Protein 8CNT (pdb70)

InterPro domains:
  IPR001650 Helicase, C-terminal domain-like [PF00271] (508-637)
  IPR001650 Helicase, C-terminal domain-like [PS51194] (503-678)
  IPR001650 Helicase, C-terminal domain-like [SM00490] (530-637)
  IPR002464 DNA/RNA helicase, ATP-dependent, DEAH-box type, conserved site [PS00690] (423-432)
  IPR007502 Helicase-associated domain [SM00847] (698-788)
  IPR011545 DEAD/DEAH-box helicase domain [PF00270] (318-466)
  IPR011709 DEAD-box helicase, OB fold [PF07717] (845-922)
  IPR014001 Helicase superfamily 1/2, ATP-binding domain [PS51192] (318-481)
  IPR014001 Helicase superfamily 1/2, ATP-binding domain [SM00487] (306-490)
  IPR027417 P-loop containing nucleoside triphosphate hydrolase [G3DSA:3.40.50.300] (257-483)
  IPR027417 P-loop containing nucleoside triphosphate hydrolase [G3DSA:3.40.50.300] (484-658)
  IPR027417 P-loop containing nucleoside triphosphate hydrolase [SSF52540] (302-918)
  IPR048333 Helicase associated domain (HA2), winged-helix domain [PF04408] (702-726)

Foldseek 3Di:
DDPLCPALCVVCLVVVVVLLVVDQEEEEEEAFRNCVLLPVLVSCVVVCLLVQAAEEEEEAFQLLLLLSLVVNCVVVVHDELACGYEDEQQDGSHDPRHRYYRYYLVVVLLVCLVPLLSNRGQEYEHEQCQLLAPSSLQVLLSVLVSCVVDVRYRYYYYHYNPSRPCSCVLNPNHYYDYRDDDWAAAAEAEDPDAFDCLLVVLLVVVVCCQQPHDAFAEEEADAAPVSLVQSLLVNVVVVVVDDPGFAEAEAEEHRLFDPVSSVVQQDDDPPRYYYYYYYHCCDLRSHAHPGHQEYEYAQWYWDFWQDPLFNHTATEIAGEALVSVVSRSRSNTRHYHHYYYYSHHVCCNVPVHHNHDDNCQATDQCQLVCLSVLSVVDQAQVVTSGSDHYDPVNSVVNLVVCCQLVCADPVSHGDPLSVLLNLRPDDSLLSSLLVCCLVLQANQLSLLLSLLVVFDHFQAQDDVCNVVSLVLLLVLFPQQWLSVSSSSVLVVCVVVVLDPVVSVVSRTDSSSSVSSVSSSVSVVVSCVVVVRDHGRPPPCCLSSLLSNCQSQLQQKWFDPDPQWTQRPNRRRIAGEDPSHSNVVDPDRAGMKGADHWYDDVHTHGDIIGHDDPVSSVVGD

CATH classification: 3.40.50.300 (+1 more: 3.40.50.300)

Radius of gyration: 24.72 Å; Cα contacts (8 Å, |Δi|>4): 1206; chains: 1; bounding box: 60×68×60 Å

B-factor: mean 39.4, std 12.04, range [18.88, 117.92]

Solvent-accessible surface area: 27125 Å² total; per-residue (Å²): 239,82,134,30,74,173,35,54,0,66,96,23,63,128,94,0,6,167,35,2,125,87,47,59,12,1,0,0,2,2,53,11,22,3,10,10,18,23,0,1,0,2,3,0,76,83,51,23,16,15,179,125,22,34,0,0,1,0,0,31,53,29,3,0,0,11,13,15,0,86,102,0,3,105,39,40,161,45,161,55,12,25,30,0,0,13,6,8,149,18,66,105,28,41,55,214,110,7,28,0,10,0,0,16,5,19,23,0,0,80,26,4,67,122,52,76,42,0,91,92,1,10,0,0,1,1,1,3,0,22,43,21,19,22,41,1,1,1,0,0,0,25,0,60,89,2,16,135,132,31,220,94,0,25,0,1,0,0,0,3,76,62,80,0,126,123,3,17,116,30,19,74,51,7,44,68,30,76,3,93,50,193,82,76,109,31,83,72,67,61,53,225,48,94,24,166,75,32,22,38,50,0,0,90,34,0,15,48,1,3,86,77,70,98,95,15,21,0,4,0,0,1,13,8,18,96,16,0,49,83,0,19,60,32,0,84,84,65,20,91,87,71,147,138,29,69,148,18,35,20,13,26,0,7,60,44,1,50,50,117,34,8,32,101,3,94,94,232,29,92,136,78,38,23,13,0,0,0,0,14,37,3,2,8,7,7,15,34,10,100,22,6,34,8,0,0,1,1,1,58,14,63,58,91,27,130,12,121,176,9,34,32,23,0,39,37,58,34,63,8,7,40,11,36,0,49,35,0,3,24,28,0,1,79,78,6,85,1,29,0,22,10,5,9,14,91,129,47,40,149,98,114,14,176,146,82,65,92,23,49,0,67,67,26,63,0,6,64,4,3,2,23,0,34,33,43,57,32,155,61,7,87,115,19,42,13,17,22,72,5,48,93,111,34,1,76,60,1,61,114,31,0,107,33,13,28,0,3,56,132,155,24,83,25,35,138,46,0,135,54,4,23,26,2,17,18,67,2,12,9,0,30,0,0,13,18,0,28,129,49,20,0,0,59,20,0,0,5,0,0,0,12,29,36,16,26,80,2,18,63,78,7,135,130,107,80,152,93,2,46,56,17,13,85,172,10,29,23,42,55,0,10,0,1,1,28,6,42,0,8,64,66,2,111,78,66,60,54,35,71,73,14,0,73,162,55,32,7,28,22,65,3,0,119,20,0,92,88,0,30,74,58,0,45,81,25,0,96,135,46,160,6,152,53,45,62,21,48,144,72,64,74,54,0,24,49,0,0,0,9,1,3,75,31,22,1,0,84,40,120,29,172,2,58,0,38,1,89,102,56,89,24,40,1,26,2,57,89,45,5,0,0,100,46,51,86,166,41,18,80,42,0,0,0,32,42,3,34,53,76,103,96,10,26,0,31,12,1,0,10,7,51,76,108,14,16,85,114,45,164

Nearest PDB structures (foldseek):
  8cnt-assembly1_A  TM=1.002E+00  e=0.000E+00  Thermochaetoides thermophila DSM 1495
  8i0w-assembly1_Z  TM=9.039E-01  e=2.234E-83  Homo sapiens
  7w59-assembly1_Y  TM=9.564E-01  e=1.674E-80  Homo sapiens
  6hyt-assembly1_A  TM=9.564E-01  e=2.880E-80  Homo sapiens
  6hyt-assembly4_D  TM=9.582E-01  e=1.634E-79  Homo sapiens

Structure (mmCIF, N/CA/C/O backbone):
data_8CNT
#
_entry.id   8CNT
#
_cell.length_a   55.130
_cell.length_b   102.140
_cell.length_c   106.610
_cell.angle_alpha   90.00
_cell.angle_beta   90.00
_cell.angle_gamma   90.00
#
_symmetry.space_group_name_H-M   'P 21 21 21'
#
loop_
_entity.id
_entity.type
_entity.pdbx_description
1 polymer 'Pre-mRNA splicing factor ATP-dependent RNA helicase prp16-like protein'
2 non-polymer 'MAGNESIUM ION'
3 non-polymer "ADENOSINE-5'-DIPHOSPHATE"
4 non-polymer 'HEXAETHYLENE GLYCOL'
5 water water
#
loop_
_atom_site.group_PDB
_atom_site.id
_atom_site.type_symbol
_atom_site.label_atom_id
_atom_site.label_alt_id
_atom_site.label_comp_id
_atom_site.label_asym_id
_atom_site.label_entity_id
_atom_site.label_seq_id
_atom_site.pdbx_PDB_ins_code
_atom_site.Cartn_x
_atom_site.Cartn_y
_atom_site.Cartn_z
_atom_site.occupancy
_atom_site.B_iso_or_equiv
_atom_site.auth_seq_id
_atom_site.auth_comp_id
_atom_site.auth_asym_id
_atom_site.auth_atom_id
_atom_site.pdbx_PDB_model_num
ATOM 1 N N . LYS A 1 10 ? 25.308 42.314 18.333 1.00 94.86 302 LYS A N 1
ATOM 2 C CA . LYS A 1 10 ? 23.884 42.421 17.878 1.00 97.44 302 LYS A CA 1
ATOM 3 C C . LYS A 1 10 ? 23.078 41.185 18.311 1.00 99.04 302 LYS A C 1
ATOM 4 O O . LYS A 1 10 ? 21.880 41.358 18.607 1.00 97.91 302 LYS A O 1
ATOM 10 N N . GLU A 1 11 ? 23.687 39.990 18.324 1.00 98.72 303 GLU A N 1
ATOM 11 C CA . GLU A 1 11 ? 22.979 38.695 18.549 1.00 97.37 303 GLU A CA 1
ATOM 12 C C . GLU A 1 11 ? 23.640 37.881 19.671 1.00 91.26 303 GLU A C 1
ATOM 13 O O . GLU A 1 11 ? 24.891 37.813 19.713 1.00 72.07 303 GLU A O 1
ATOM 19 N N . GLN A 1 12 ? 22.809 37.250 20.513 1.00 87.45 304 GLN A N 1
ATOM 20 C CA . GLN A 1 12 ? 23.233 36.367 21.638 1.00 85.06 304 GLN A CA 1
ATOM 21 C C . GLN A 1 12 ? 24.186 35.293 21.102 1.00 84.48 304 GLN A C 1
ATOM 22 O O . GLN A 1 12 ? 25.180 34.992 21.798 1.00 79.69 304 GLN A O 1
ATOM 28 N N . ARG A 1 13 ? 23.897 34.783 19.896 1.00 84.40 305 ARG A N 1
ATOM 29 C CA . ARG A 1 13 ? 24.626 33.674 19.212 1.00 81.81 305 ARG A CA 1
ATOM 30 C C . ARG A 1 13 ? 26.067 34.081 18.840 1.00 89.34 305 ARG A C 1
ATOM 31 O O . ARG A 1 13 ? 26.792 33.236 18.241 1.00 91.46 305 ARG A O 1
ATOM 39 N N . GLU A 1 14 ? 26.471 35.321 19.139 1.00 84.43 306 GLU A N 1
ATOM 40 C CA . GLU A 1 14 ? 27.843 35.836 18.867 1.00 76.99 306 GLU A CA 1
ATOM 41 C C . GLU A 1 14 ? 28.726 35.621 20.108 1.00 65.35 306 GLU A C 1
ATOM 42 O O . GLU A 1 14 ? 29.947 35.491 19.935 1.00 62.71 306 GLU A O 1
ATOM 48 N N . PHE A 1 15 ? 28.135 35.505 21.303 1.00 58.32 307 PHE A N 1
ATOM 49 C CA . PHE A 1 15 ? 28.861 35.154 22.555 1.00 63.37 307 PHE A CA 1
ATOM 50 C C . PHE A 1 15 ? 29.344 33.688 22.531 1.00 61.38 307 PHE A C 1
ATOM 51 O O . PHE A 1 15 ? 30.037 33.324 23.495 1.00 69.41 307 PHE A O 1
ATOM 59 N N . LEU A 1 16 ? 29.031 32.884 21.501 1.00 53.68 308 LEU A N 1
ATOM 60 C CA . LEU A 1 16 ? 29.346 31.417 21.458 1.00 54.65 308 LEU A CA 1
ATOM 61 C C . LEU A 1 16 ? 30.742 31.181 20.865 1.00 52.56 308 LEU A C 1
ATOM 62 O O . LEU A 1 16 ? 31.055 31.725 19.809 1.00 51.67 308 LEU A O 1
ATOM 67 N N . PRO A 1 17 ? 31.606 30.335 21.485 1.00 48.26 309 PRO A N 1
ATOM 68 C CA . PRO A 1 17 ? 32.921 29.993 20.922 1.00 45.57 309 PRO A CA 1
ATOM 69 C C . PRO A 1 17 ? 33.019 29.528 19.465 1.00 43.92 309 PRO A C 1
ATOM 70 O O . PRO A 1 17 ? 34.069 29.738 18.852 1.00 43.75 309 PRO A O 1
ATOM 74 N N . ALA A 1 18 ? 31.981 28.874 18.935 1.00 40.41 310 ALA A N 1
ATOM 75 C CA . ALA A 1 18 ? 31.981 28.357 17.541 1.00 43.19 310 ALA A CA 1
ATOM 76 C C . ALA A 1 18 ? 32.043 29.514 16.538 1.00 43.60 310 ALA A C 1
ATOM 77 O O . ALA A 1 18 ? 32.602 29.317 15.423 1.00 40.50 310 ALA A O 1
ATOM 79 N N . PHE A 1 19 ? 31.488 30.672 16.916 1.00 50.68 311 PHE A N 1
ATOM 80 C CA . PHE A 1 19 ? 31.317 31.853 16.026 1.00 55.17 311 PHE A CA 1
ATOM 81 C C . PHE A 1 19 ? 32.696 32.326 15.555 1.00 49.80 311 PHE A C 1
ATOM 82 O O . PHE A 1 19 ? 32.821 32.784 14.415 1.00 57.98 311 PHE A O 1
ATOM 90 N N . ALA A 1 20 ? 33.728 32.147 16.379 1.00 49.00 312 ALA A N 1
ATOM 91 C CA . ALA A 1 20 ? 35.077 32.716 16.145 1.00 45.55 312 ALA A CA 1
ATOM 92 C C . ALA A 1 20 ? 35.887 31.841 15.187 1.00 42.74 312 ALA A C 1
ATOM 93 O O . ALA A 1 20 ? 36.825 32.368 14.535 1.00 37.81 312 ALA A O 1
ATOM 95 N N . VAL A 1 21 ? 35.565 30.548 15.093 1.00 37.16 313 VAL A N 1
ATOM 96 C CA . VAL A 1 21 ? 36.349 29.591 14.262 1.00 36.17 313 VAL A CA 1
ATOM 97 C C . VAL A 1 21 ? 35.623 29.359 12.937 1.00 31.81 313 VAL A C 1
ATOM 98 O O . VAL A 1 21 ? 36.075 28.489 12.171 1.00 34.66 313 VAL A O 1
ATOM 102 N N . ARG A 1 22 ? 34.519 30.066 12.717 1.00 33.67 314 ARG A N 1
ATOM 103 C CA . ARG A 1 22 ? 33.578 29.818 11.589 1.00 36.98 314 ARG A CA 1
ATOM 104 C C . ARG A 1 22 ? 34.356 29.633 10.287 1.00 36.95 314 ARG A C 1
ATOM 105 O O . ARG A 1 22 ? 34.170 28.606 9.618 1.00 38.77 314 ARG A O 1
ATOM 113 N N . GLU A 1 23 ? 35.199 30.602 9.939 0.85 40.91 315 GLU A N 1
ATOM 114 C CA . GLU A 1 23 ? 35.888 30.631 8.629 0.85 41.55 315 GLU A CA 1
ATOM 115 C C . GLU A 1 23 ? 36.912 29.493 8.567 0.85 41.58 315 GLU A C 1
ATOM 116 O O . GLU A 1 23 ? 36.962 28.772 7.540 0.85 42.88 315 GLU A O 1
ATOM 122 N N . ASP A 1 24 ? 37.707 29.324 9.626 1.00 45.36 316 ASP A N 1
ATOM 123 C CA . ASP A 1 24 ? 38.771 28.282 9.694 1.00 45.94 316 ASP A CA 1
ATOM 124 C C . ASP A 1 24 ? 38.132 26.901 9.544 1.00 45.03 316 ASP A C 1
ATOM 125 O O . ASP A 1 24 ? 38.634 26.103 8.729 1.00 46.05 316 ASP A O 1
ATOM 130 N N . LEU A 1 25 ? 37.045 26.653 10.286 1.00 42.74 317 LEU A N 1
ATOM 131 C CA . LEU A 1 25 ? 36.309 25.364 10.266 1.00 40.55 317 LEU A CA 1
ATOM 132 C C . LEU A 1 25 ? 35.725 25.110 8.877 1.00 37.75 317 LEU A C 1
ATOM 133 O O . LEU A 1 25 ? 35.856 23.983 8.397 1.00 45.56 317 LEU A O 1
ATOM 138 N N . LEU A 1 26 ? 35.071 26.101 8.265 1.00 39.82 318 LEU A N 1
ATOM 139 C CA . LEU A 1 26 ? 34.462 25.934 6.914 1.00 37.42 318 LEU A CA 1
ATOM 140 C C . LEU A 1 26 ? 35.561 25.607 5.892 1.00 39.53 318 LEU A C 1
ATOM 141 O O . LEU A 1 26 ? 35.279 24.820 4.949 1.00 38.37 318 LEU A O 1
ATOM 146 N N . ARG A 1 27 ? 36.776 26.134 6.094 1.00 40.24 319 ARG A N 1
ATOM 147 C CA . ARG A 1 27 ? 37.964 25.806 5.246 1.00 41.35 319 ARG A CA 1
ATOM 148 C C . ARG A 1 27 ? 38.295 24.310 5.405 1.00 39.39 319 ARG A C 1
ATOM 149 O O . ARG A 1 27 ? 38.490 23.609 4.387 1.00 39.35 319 ARG A O 1
ATOM 157 N N . VAL A 1 28 ? 38.360 23.807 6.643 1.00 39.74 320 VAL A N 1
ATOM 158 C CA . VAL A 1 28 ? 38.695 22.379 6.886 1.00 38.56 320 VAL A CA 1
ATOM 159 C C . VAL A 1 28 ? 37.595 21.520 6.256 1.00 34.67 320 VAL A C 1
ATOM 160 O O . VAL A 1 28 ? 37.919 20.506 5.609 1.00 33.47 320 VAL A O 1
ATOM 164 N N . ILE A 1 29 ? 36.327 21.913 6.408 1.00 33.66 321 ILE A N 1
ATOM 165 C CA . ILE A 1 29 ? 35.190 21.115 5.862 1.00 32.14 321 ILE A CA 1
ATOM 166 C C . ILE A 1 29 ? 35.263 21.120 4.332 1.00 34.10 321 ILE A C 1
ATOM 167 O O . ILE A 1 29 ? 35.027 20.058 3.741 1.00 38.52 321 ILE A O 1
ATOM 172 N N . ARG A 1 30 ? 35.606 22.246 3.707 1.00 35.83 322 ARG A N 1
ATOM 173 C CA . ARG A 1 30 ? 35.655 22.304 2.219 1.00 38.79 322 ARG A CA 1
ATOM 174 C C . ARG A 1 30 ? 36.713 21.327 1.691 1.00 38.49 322 ARG A C 1
ATOM 175 O O . ARG A 1 30 ? 36.441 20.638 0.695 1.00 36.71 322 ARG A O 1
ATOM 183 N N . ASP A 1 31 ? 37.839 21.215 2.399 1.00 40.55 323 ASP A N 1
ATOM 184 C CA . ASP A 1 31 ? 39.064 20.508 1.950 1.00 41.25 323 ASP A CA 1
ATOM 185 C C . ASP A 1 31 ? 38.986 18.995 2.220 1.00 44.55 323 ASP A C 1
ATOM 186 O O . ASP A 1 31 ? 39.736 18.246 1.564 1.00 42.44 323 ASP A O 1
ATOM 191 N N . ASN A 1 32 ? 38.107 18.538 3.114 1.00 41.19 324 ASN A N 1
ATOM 192 C CA . ASN A 1 32 ? 38.082 17.124 3.575 1.00 41.94 324 ASN A CA 1
ATOM 193 C C . ASN A 1 32 ? 36.652 16.572 3.548 1.00 42.54 324 ASN A C 1
ATOM 194 O O . ASN A 1 32 ? 35.722 17.305 3.960 1.00 46.38 324 ASN A O 1
ATOM 199 N N . GLN A 1 33 ? 36.488 15.328 3.089 1.00 38.91 325 GLN A N 1
ATOM 200 C CA . GLN A 1 33 ? 35.192 14.595 3.081 1.00 38.09 325 GLN A CA 1
ATOM 201 C C . GLN A 1 33 ? 34.690 14.444 4.531 1.00 38.09 325 GLN A C 1
ATOM 202 O O . GLN A 1 33 ? 33.476 14.657 4.785 1.00 35.63 325 GLN A O 1
ATOM 208 N N . VAL A 1 34 ? 35.598 14.113 5.453 1.00 36.44 326 VAL A N 1
ATOM 209 C CA . VAL A 1 34 ? 35.262 13.860 6.885 1.00 32.91 326 VAL A CA 1
ATOM 210 C C . VAL A 1 34 ? 36.091 14.767 7.772 1.00 30.78 326 VAL A C 1
ATOM 211 O O . VAL A 1 34 ? 37.315 14.803 7.621 1.00 35.90 326 VAL A O 1
ATOM 215 N N . VAL A 1 35 ? 35.422 15.445 8.698 1.00 29.16 327 VAL A N 1
ATOM 216 C CA . VAL A 1 35 ? 36.080 16.282 9.728 1.00 28.89 327 VAL A CA 1
ATOM 217 C C . VAL A 1 35 ? 35.560 15.854 11.101 1.00 31.25 327 VAL A C 1
ATOM 218 O O . VAL A 1 35 ? 34.353 15.583 11.218 1.00 29.02 327 VAL A O 1
ATOM 222 N N . ILE A 1 36 ? 36.438 15.846 12.106 1.00 32.43 328 ILE A N 1
ATOM 223 C CA . ILE A 1 36 ? 36.041 15.622 13.524 1.00 31.88 328 ILE A CA 1
ATOM 224 C C . ILE A 1 36 ? 36.062 16.963 14.254 1.00 30.41 328 ILE A C 1
ATOM 225 O O . ILE A 1 36 ? 37.145 17.538 14.401 1.00 32.90 328 ILE A O 1
ATOM 230 N N . VAL A 1 37 ? 34.897 17.443 14.694 1.00 28.33 329 VAL A N 1
ATOM 231 C CA . VAL A 1 37 ? 34.810 18.697 15.487 1.00 28.51 329 VAL A CA 1
ATOM 232 C C . VAL A 1 37 ? 34.667 18.331 16.958 1.00 31.51 329 VAL A C 1
ATOM 233 O O . VAL A 1 37 ? 33.713 17.626 17.330 1.00 29.82 329 VAL A O 1
ATOM 237 N N . ILE A 1 38 ? 35.584 18.866 17.743 1.00 34.89 330 ILE A N 1
ATOM 238 C CA . ILE A 1 38 ? 35.730 18.623 19.198 1.00 35.88 330 ILE A CA 1
ATOM 239 C C . ILE A 1 38 ? 35.536 19.960 19.898 1.00 35.20 330 ILE A C 1
ATOM 240 O O . ILE A 1 38 ? 36.250 20.895 19.567 1.00 41.54 330 ILE A O 1
ATOM 245 N N . GLY A 1 39 ? 34.585 20.031 20.815 1.00 32.99 331 GLY A N 1
ATOM 246 C CA . GLY A 1 39 ? 34.379 21.188 21.689 1.00 35.63 331 GLY A CA 1
ATOM 247 C C . GLY A 1 39 ? 33.468 20.839 22.835 1.00 35.68 331 GLY A C 1
ATOM 248 O O . GLY A 1 39 ? 32.609 19.949 22.671 1.00 34.53 331 GLY A O 1
ATOM 249 N N . GLU A 1 40 ? 33.662 21.517 23.955 1.00 37.43 332 GLU A N 1
ATOM 250 C CA . GLU A 1 40 ? 32.882 21.308 25.191 1.00 40.47 332 GLU A CA 1
ATOM 251 C C . GLU A 1 40 ? 31.400 21.554 24.932 1.00 38.99 332 GLU A C 1
ATOM 252 O O . GLU A 1 40 ? 31.051 22.386 24.077 1.00 31.47 332 GLU A O 1
ATOM 258 N N . THR A 1 41 ? 30.557 20.878 25.696 1.00 35.54 333 THR A N 1
ATOM 259 C CA . THR A 1 41 ? 29.119 21.214 25.760 1.00 37.11 333 THR A CA 1
ATOM 260 C C . THR A 1 41 ? 28.973 22.719 25.991 1.00 41.42 333 THR A C 1
ATOM 261 O O . THR A 1 41 ? 29.638 23.230 26.914 1.00 37.18 333 THR A O 1
ATOM 265 N N . GLY A 1 42 ? 28.177 23.395 25.158 1.00 43.69 334 GLY A N 1
ATOM 266 C CA . GLY A 1 42 ? 27.929 24.846 25.258 1.00 43.30 334 GLY A CA 1
ATOM 267 C C . GLY A 1 42 ? 28.732 25.632 24.243 1.00 44.81 334 GLY A C 1
ATOM 268 O O . GLY A 1 42 ? 28.593 26.857 24.227 1.00 51.52 334 GLY A O 1
ATOM 269 N N . SER A 1 43 ? 29.504 24.956 23.395 1.00 43.16 335 SER A N 1
ATOM 270 C CA . SER A 1 43 ? 30.416 25.605 22.419 1.00 44.43 335 SER A CA 1
ATOM 271 C C . SER A 1 43 ? 29.640 26.209 21.249 1.00 46.17 335 SER A C 1
ATOM 272 O O . SER A 1 43 ? 30.188 27.136 20.611 1.00 43.27 335 SER A O 1
ATOM 275 N N . GLY A 1 44 ? 28.462 25.654 20.951 1.00 39.56 336 GLY A N 1
ATOM 276 C CA . GLY A 1 44 ? 27.637 26.007 19.778 1.00 37.64 336 GLY A CA 1
ATOM 277 C C . GLY A 1 44 ? 27.765 25.023 18.631 1.00 32.93 336 GLY A C 1
ATOM 278 O O . GLY A 1 44 ? 27.424 25.398 17.513 1.00 34.52 336 GLY A O 1
ATOM 279 N N . LYS A 1 45 ? 28.195 23.783 18.887 1.00 33.16 337 LYS A N 1
ATOM 280 C CA . LYS A 1 45 ? 28.329 22.724 17.851 1.00 28.60 337 LYS A CA 1
ATOM 281 C C . LYS A 1 45 ? 26.956 22.475 17.210 1.00 32.31 337 LYS A C 1
ATOM 282 O O . LYS A 1 45 ? 26.864 22.462 15.962 1.00 28.79 337 LYS A O 1
ATOM 288 N N . THR A 1 46 ? 25.931 22.201 18.017 1.00 31.47 338 THR A N 1
ATOM 289 C CA . THR A 1 46 ? 24.629 21.709 17.498 1.00 31.08 338 THR A CA 1
ATOM 290 C C . THR A 1 46 ? 23.842 22.846 16.840 1.00 31.73 338 THR A C 1
ATOM 291 O O . THR A 1 46 ? 23.233 22.592 15.759 1.00 29.72 338 THR A O 1
ATOM 295 N N . THR A 1 47 ? 23.817 24.035 17.458 1.00 29.77 339 THR A N 1
ATOM 296 C CA . THR A 1 47 ? 22.998 25.174 16.944 1.00 33.16 339 THR A CA 1
ATOM 297 C C . THR A 1 47 ? 23.702 25.853 15.758 1.00 30.43 339 THR A C 1
ATOM 298 O O . THR A 1 47 ? 23.006 26.438 14.930 1.00 31.92 339 THR A O 1
ATOM 302 N N . GLN A 1 48 ? 25.034 25.824 15.694 1.00 33.20 340 GLN A N 1
ATOM 303 C CA . GLN A 1 48 ? 25.784 26.773 14.826 1.00 36.13 340 GLN A CA 1
ATOM 304 C C . GLN A 1 48 ? 26.289 26.074 13.569 1.00 34.35 340 GLN A C 1
ATOM 305 O O . GLN A 1 48 ? 26.233 26.734 12.545 1.00 37.34 340 GLN A O 1
ATOM 311 N N . LEU A 1 49 ? 26.741 24.813 13.647 1.00 34.11 341 LEU A N 1
ATOM 312 C CA . LEU A 1 49 ? 27.383 24.078 12.509 1.00 34.54 341 LEU A CA 1
ATOM 313 C C . LEU A 1 49 ? 26.436 24.012 11.307 1.00 33.74 341 LEU A C 1
ATOM 314 O O . LEU A 1 49 ? 26.906 24.261 10.181 1.00 32.93 341 LEU A O 1
ATOM 319 N N . THR A 1 50 ? 25.172 23.638 11.522 1.00 28.22 342 THR A N 1
ATOM 320 C CA . THR A 1 50 ? 24.175 23.579 10.419 1.00 31.61 342 THR A CA 1
ATOM 321 C C . THR A 1 50 ? 24.129 24.950 9.724 1.00 30.47 342 THR A C 1
ATOM 322 O O . THR A 1 50 ? 24.166 25.009 8.449 1.00 31.92 342 THR A O 1
ATOM 326 N N . GLN A 1 51 ? 24.070 26.018 10.519 1.00 30.78 343 GLN A N 1
ATOM 327 C CA . GLN A 1 51 ? 23.949 27.405 9.997 1.00 33.02 343 GLN A CA 1
ATOM 328 C C . GLN A 1 51 ? 25.209 27.770 9.209 1.00 34.36 343 GLN A C 1
ATOM 329 O O . GLN A 1 51 ? 25.059 28.307 8.113 1.00 37.26 343 GLN A O 1
ATOM 335 N N . PHE A 1 52 ? 26.399 27.437 9.710 1.00 34.44 344 PHE A N 1
ATOM 336 C CA . PHE A 1 52 ? 27.669 27.649 8.971 1.00 32.80 344 PHE A CA 1
ATOM 337 C C . PHE A 1 52 ? 27.537 26.980 7.611 1.00 34.30 344 PHE A C 1
ATOM 338 O O . PHE A 1 52 ? 27.813 27.656 6.611 1.00 33.63 344 PHE A O 1
ATOM 346 N N . LEU A 1 53 ? 27.069 25.735 7.564 1.00 31.66 345 LEU A N 1
ATOM 347 C CA . LEU A 1 53 ? 27.015 24.980 6.283 1.00 33.62 345 LEU A CA 1
ATOM 348 C C . LEU A 1 53 ? 25.958 25.613 5.379 1.00 36.10 345 LEU A C 1
ATOM 349 O O . LEU A 1 53 ? 26.233 25.791 4.158 1.00 31.86 345 LEU A O 1
ATOM 354 N N . TYR A 1 54 ? 24.844 26.035 5.970 1.00 33.67 346 TYR A N 1
ATOM 355 C CA . TYR A 1 54 ? 23.764 26.707 5.211 1.00 35.93 346 TYR A CA 1
ATOM 356 C C . TYR A 1 54 ? 24.304 27.977 4.539 1.00 36.17 346 TYR A C 1
ATOM 357 O O . TYR A 1 54 ? 24.094 28.132 3.316 1.00 34.46 346 TYR A O 1
ATOM 366 N N . GLU A 1 55 ? 24.946 28.842 5.324 1.00 37.28 347 GLU A N 1
ATOM 367 C CA . GLU A 1 55 ? 25.493 30.158 4.899 1.00 40.04 347 GLU A CA 1
ATOM 368 C C . GLU A 1 55 ? 26.618 29.953 3.875 1.00 42.65 347 GLU A C 1
ATOM 369 O O . GLU A 1 55 ? 26.786 30.839 3.032 1.00 45.81 347 GLU A O 1
ATOM 375 N N . ASP A 1 56 ? 27.309 28.804 3.881 1.00 41.01 348 ASP A N 1
ATOM 376 C CA . ASP A 1 56 ? 28.423 28.501 2.941 1.00 39.77 348 ASP A CA 1
ATOM 377 C C . ASP A 1 56 ? 27.917 27.722 1.721 1.00 40.99 348 ASP A C 1
ATOM 378 O O . ASP A 1 56 ? 28.767 27.300 0.906 1.00 43.82 348 ASP A O 1
ATOM 383 N N . GLY A 1 57 ? 26.609 27.471 1.605 1.00 40.08 349 GLY A N 1
ATOM 384 C CA . GLY A 1 57 ? 25.974 27.126 0.314 1.00 39.43 349 GLY A CA 1
ATOM 385 C C . GLY A 1 57 ? 25.766 25.642 0.105 1.00 45.01 349 GLY A C 1
ATOM 386 O O . GLY A 1 57 ? 25.484 25.230 -1.058 1.00 41.64 349 GLY A O 1
ATOM 387 N N . TYR A 1 58 ? 25.841 24.833 1.167 1.00 37.05 350 TYR A N 1
ATOM 388 C CA . TYR A 1 58 ? 25.668 23.366 1.030 1.00 35.91 350 TYR A CA 1
ATOM 389 C C . TYR A 1 58 ? 24.188 23.038 0.889 1.00 32.45 350 TYR A C 1
ATOM 390 O O . TYR A 1 58 ? 23.854 21.948 0.365 1.00 35.10 350 TYR A O 1
ATOM 399 N N . GLY A 1 59 ? 23.334 23.954 1.352 1.00 30.91 351 GLY A N 1
ATOM 400 C CA . GLY A 1 59 ? 21.868 23.829 1.270 1.00 33.61 351 GLY A CA 1
ATOM 401 C C . GLY A 1 59 ? 21.361 24.032 -0.155 1.00 36.67 351 GLY A C 1
ATOM 402 O O . GLY A 1 59 ? 20.195 23.712 -0.404 1.00 36.26 351 GLY A O 1
ATOM 403 N N . LYS A 1 60 ? 22.191 24.588 -1.044 1.00 39.20 352 LYS A N 1
ATOM 404 C CA . LYS A 1 60 ? 21.855 24.778 -2.480 1.00 49.46 352 LYS A CA 1
ATOM 405 C C . LYS A 1 60 ? 21.525 23.414 -3.091 1.00 47.36 352 LYS A C 1
ATOM 406 O O . LYS A 1 60 ? 20.393 23.269 -3.598 1.00 50.47 352 LYS A O 1
ATOM 412 N N . THR A 1 61 ? 22.456 22.455 -2.965 1.00 49.20 353 THR A N 1
ATOM 413 C CA . THR A 1 61 ? 22.448 21.133 -3.663 1.00 51.66 353 THR A CA 1
ATOM 414 C C . THR A 1 61 ? 21.578 20.090 -2.943 1.00 47.78 353 THR A C 1
ATOM 415 O O . THR A 1 61 ? 21.282 19.055 -3.572 1.00 48.32 353 THR A O 1
ATOM 419 N N . GLY A 1 62 ? 21.191 20.317 -1.688 1.00 39.98 354 GLY A N 1
ATOM 420 C CA . GLY A 1 62 ? 20.423 19.318 -0.914 1.00 37.06 354 GLY A CA 1
ATOM 421 C C . GLY A 1 62 ? 20.488 19.606 0.568 1.00 35.68 354 GLY A C 1
ATOM 422 O O . GLY A 1 62 ? 21.088 20.645 0.939 1.00 35.26 354 GLY A O 1
ATOM 423 N N . MET A 1 63 ? 19.956 18.696 1.387 1.00 33.88 355 MET A N 1
ATOM 424 C CA . MET A 1 63 ? 19.674 18.951 2.826 1.00 34.72 355 MET A CA 1
ATOM 425 C C . MET A 1 63 ? 20.927 18.829 3.684 1.00 30.42 355 MET A C 1
ATOM 426 O O . MET A 1 63 ? 21.844 18.058 3.354 1.00 34.41 355 MET A O 1
ATOM 431 N N . ILE A 1 64 ? 20.957 19.619 4.747 1.00 31.11 356 ILE A N 1
ATOM 432 C CA . ILE A 1 64 ? 21.989 19.545 5.815 1.00 32.71 356 ILE A CA 1
ATOM 433 C C . ILE A 1 64 ? 21.329 18.805 6.981 1.00 32.60 356 ILE A C 1
ATOM 434 O O . ILE A 1 64 ? 20.439 19.394 7.631 1.00 29.94 356 ILE A O 1
ATOM 439 N N . GLY A 1 65 ? 21.755 17.565 7.211 1.00 30.22 357 GLY A N 1
ATOM 440 C CA . GLY A 1 65 ? 21.233 16.723 8.293 1.00 28.75 357 GLY A CA 1
ATOM 441 C C . GLY A 1 65 ? 22.115 16.828 9.516 1.00 28.31 357 GLY A C 1
ATOM 442 O O . GLY A 1 65 ? 23.351 16.833 9.389 1.00 28.45 357 GLY A O 1
ATOM 443 N N . CYS A 1 66 ? 21.497 16.835 10.684 1.00 27.84 358 CYS A N 1
ATOM 444 C CA . CYS A 1 66 ? 22.227 16.712 11.968 1.00 26.98 358 CYS A CA 1
ATOM 445 C C . CYS A 1 66 ? 21.526 15.654 12.818 1.00 28.81 358 CYS A C 1
ATOM 446 O O . CYS A 1 66 ? 20.349 15.865 13.154 1.00 28.27 358 CYS A O 1
ATOM 449 N N . THR A 1 67 ? 22.197 14.516 13.047 1.00 28.70 359 THR A N 1
ATOM 450 C CA . THR A 1 67 ? 21.682 13.359 13.809 1.00 30.03 359 THR A CA 1
ATOM 451 C C . THR A 1 67 ? 22.261 13.447 15.208 1.00 29.30 359 THR A C 1
ATOM 452 O O . THR A 1 67 ? 23.442 13.816 15.321 1.00 33.34 359 THR A O 1
ATOM 456 N N . GLN A 1 68 ? 21.476 13.078 16.206 1.00 26.85 360 GLN A N 1
ATOM 457 C CA . GLN A 1 68 ? 22.035 12.799 17.546 1.00 32.50 360 GLN A CA 1
ATOM 458 C C . GLN A 1 68 ? 21.183 11.762 18.266 1.00 29.15 360 GLN A C 1
ATOM 459 O O . GLN A 1 68 ? 20.105 11.357 17.815 1.00 23.90 360 GLN A O 1
ATOM 465 N N . PRO A 1 69 ? 21.723 11.216 19.362 1.00 27.70 361 PRO A N 1
ATOM 466 C CA . PRO A 1 69 ? 21.032 10.142 20.057 1.00 30.98 361 PRO A CA 1
ATOM 467 C C . PRO A 1 69 ? 19.730 10.578 20.746 1.00 30.31 361 PRO A C 1
ATOM 468 O O . PRO A 1 69 ? 18.865 9.762 20.789 1.00 31.02 361 PRO A O 1
ATOM 472 N N . ARG A 1 70 ? 19.617 11.811 21.253 1.00 29.67 362 ARG A N 1
ATOM 473 C CA . ARG A 1 70 ? 18.512 12.153 22.195 1.00 30.66 362 ARG A CA 1
ATOM 474 C C . ARG A 1 70 ? 17.365 12.871 21.470 1.00 30.77 362 ARG A C 1
ATOM 475 O O . ARG A 1 70 ? 17.599 13.913 20.861 1.00 26.04 362 ARG A O 1
ATOM 483 N N . ARG A 1 71 ? 16.142 12.365 21.607 1.00 31.38 363 ARG A N 1
ATOM 484 C CA . ARG A 1 71 ? 14.914 13.011 21.083 1.00 31.41 363 ARG A CA 1
ATOM 485 C C . ARG A 1 71 ? 14.821 14.483 21.539 1.00 31.01 363 ARG A C 1
ATOM 486 O O . ARG A 1 71 ? 14.554 15.384 20.720 1.00 23.55 363 ARG A O 1
ATOM 494 N N . VAL A 1 72 ? 14.979 14.748 22.833 1.00 26.90 364 VAL A N 1
ATOM 495 C CA . VAL A 1 72 ? 14.728 16.113 23.385 1.00 28.41 364 VAL A CA 1
ATOM 496 C C . VAL A 1 72 ? 15.742 17.097 22.805 1.00 26.39 364 VAL A C 1
ATOM 497 O O . VAL A 1 72 ? 15.348 18.220 22.479 1.00 28.39 364 VAL A O 1
ATOM 501 N N . ALA A 1 73 ? 17.009 16.712 22.683 1.00 26.18 365 ALA A N 1
ATOM 502 C CA . ALA A 1 73 ? 18.050 17.545 22.045 1.00 27.21 365 ALA A CA 1
ATOM 503 C C . ALA A 1 73 ? 17.664 17.878 20.594 1.00 28.36 365 ALA A C 1
ATOM 504 O O . ALA A 1 73 ? 17.746 19.056 20.211 1.00 30.48 365 ALA A O 1
ATOM 506 N N . ALA A 1 74 ? 17.275 16.885 19.801 1.00 26.45 366 ALA A N 1
ATOM 507 C CA . ALA A 1 74 ? 16.879 17.090 18.383 1.00 27.64 366 ALA A CA 1
ATOM 508 C C . ALA A 1 74 ? 15.760 18.152 18.283 1.00 27.35 366 ALA A C 1
ATOM 509 O O . ALA A 1 74 ? 15.926 19.116 17.554 1.00 27.45 366 ALA A O 1
ATOM 511 N N . MET A 1 75 ? 14.672 17.968 19.025 1.00 26.58 367 MET A N 1
ATOM 512 C CA . MET A 1 75 ? 13.431 18.798 19.006 1.00 28.18 367 MET A CA 1
ATOM 513 C C . MET A 1 75 ? 13.743 20.226 19.434 1.00 29.79 367 MET A C 1
ATOM 514 O O . MET A 1 75 ? 13.389 21.195 18.697 1.00 28.23 367 MET A O 1
ATOM 519 N N . SER A 1 76 ? 14.406 20.326 20.587 1.00 27.30 368 SER A N 1
ATOM 520 C CA . SER A 1 76 ? 14.766 21.597 21.257 1.00 31.09 368 SER A CA 1
ATOM 521 C C . SER A 1 76 ? 15.754 22.387 20.402 1.00 30.40 368 SER A C 1
ATOM 522 O O . SER A 1 76 ? 15.517 23.576 20.257 1.00 29.32 368 SER A O 1
ATOM 525 N N . VAL A 1 77 ? 16.826 21.789 19.879 1.00 28.97 369 VAL A N 1
ATOM 526 C CA . VAL A 1 77 ? 17.804 22.599 19.089 1.00 30.54 369 VAL A CA 1
ATOM 527 C C . VAL A 1 77 ? 17.153 23.048 17.784 1.00 26.89 369 VAL A C 1
ATOM 528 O O . VAL A 1 77 ? 17.479 24.158 17.355 1.00 25.37 369 VAL A O 1
ATOM 532 N N . ALA A 1 78 ? 16.326 22.210 17.162 1.00 25.35 370 ALA A N 1
ATOM 533 C CA . ALA A 1 78 ? 15.581 22.589 15.940 1.00 26.47 370 ALA A CA 1
ATOM 534 C C . ALA A 1 78 ? 14.800 23.878 16.212 1.00 29.37 370 ALA A C 1
ATOM 535 O O . ALA A 1 78 ? 14.881 24.805 15.391 1.00 24.73 370 ALA A O 1
ATOM 537 N N . LYS A 1 79 ? 14.053 23.920 17.326 1.00 30.68 371 LYS A N 1
ATOM 538 C CA . LYS A 1 79 ? 13.246 25.105 17.729 1.00 31.51 371 LYS A CA 1
ATOM 539 C C . LYS A 1 79 ? 14.178 26.318 17.863 1.00 33.48 371 LYS A C 1
ATOM 540 O O . LYS A 1 79 ? 13.876 27.371 17.278 1.00 31.54 371 LYS A O 1
ATOM 546 N N . ARG A 1 80 ? 15.283 26.156 18.601 1.00 32.05 372 ARG A N 1
ATOM 547 C CA . ARG A 1 80 ? 16.257 27.253 18.858 1.00 35.01 372 ARG A CA 1
ATOM 548 C C . ARG A 1 80 ? 16.790 27.778 17.525 1.00 31.37 372 ARG A C 1
ATOM 549 O O . ARG A 1 80 ? 16.910 28.995 17.392 1.00 33.32 372 ARG A O 1
ATOM 557 N N . VAL A 1 81 ? 17.162 26.900 16.601 1.00 28.94 373 VAL A N 1
ATOM 558 C CA . VAL A 1 81 ? 17.804 27.300 15.314 1.00 28.97 373 VAL A CA 1
ATOM 559 C C . VAL A 1 81 ? 16.775 27.985 14.404 1.00 28.91 373 VAL A C 1
ATOM 560 O O . VAL A 1 81 ? 17.153 28.957 13.689 1.00 28.01 373 VAL A O 1
ATOM 564 N N . ALA A 1 82 ? 15.538 27.506 14.389 1.00 27.16 374 ALA A N 1
ATOM 565 C CA . ALA A 1 82 ? 14.446 28.167 13.640 1.00 31.27 374 ALA A CA 1
ATOM 566 C C . ALA A 1 82 ? 14.278 29.598 14.176 1.00 32.49 374 ALA A C 1
ATOM 567 O O . ALA A 1 82 ? 14.159 30.525 13.351 1.00 33.80 374 ALA A O 1
ATOM 569 N N . GLU A 1 83 ? 14.337 29.781 15.495 1.00 30.31 375 GLU A N 1
ATOM 570 C CA . GLU A 1 83 ? 14.200 31.108 16.139 1.00 34.04 375 GLU A CA 1
ATOM 571 C C . GLU A 1 83 ? 15.385 31.974 15.737 1.00 36.19 375 GLU A C 1
ATOM 572 O O . GLU A 1 83 ? 15.144 33.098 15.342 1.00 39.61 375 GLU A O 1
ATOM 578 N N . GLU A 1 84 ? 16.608 31.455 15.861 1.00 33.54 376 GLU A N 1
ATOM 579 C CA . GLU A 1 84 ? 17.845 32.173 15.500 1.00 34.75 376 GLU A CA 1
ATOM 580 C C . GLU A 1 84 ? 17.749 32.627 14.044 1.00 35.16 376 GLU A C 1
ATOM 581 O O . GLU A 1 84 ? 18.199 33.706 13.783 1.00 33.71 376 GLU A O 1
ATOM 587 N N . MET A 1 85 ? 17.188 31.811 13.150 1.00 35.38 377 MET A N 1
ATOM 588 C CA . MET A 1 85 ? 17.149 32.068 11.688 1.00 36.67 377 MET A CA 1
ATOM 589 C C . MET A 1 85 ? 15.852 32.808 11.295 1.00 38.06 377 MET A C 1
ATOM 590 O O . MET A 1 85 ? 15.673 33.103 10.098 1.00 36.62 377 MET A O 1
ATOM 595 N N . GLU A 1 86 ? 14.959 33.064 12.249 1.00 36.50 378 GLU A N 1
ATOM 596 C CA . GLU A 1 86 ? 13.637 33.700 11.988 1.00 42.12 378 GLU A CA 1
ATOM 597 C C . GLU A 1 86 ? 12.896 32.964 10.865 1.00 38.59 378 GLU A C 1
ATOM 598 O O . GLU A 1 86 ? 12.441 33.618 9.898 1.00 39.19 378 GLU A O 1
ATOM 604 N N . VAL A 1 87 ? 12.759 31.645 10.992 1.00 32.75 379 VAL A N 1
ATOM 605 C CA . VAL A 1 87 ? 11.870 30.843 10.111 1.00 33.46 379 VAL A CA 1
ATOM 606 C C . VAL A 1 87 ? 10.910 30.062 10.999 1.00 32.36 379 VAL A C 1
ATOM 607 O O . VAL A 1 87 ? 11.233 29.830 12.196 1.00 31.22 379 VAL A O 1
ATOM 611 N N . LYS A 1 88 ? 9.761 29.720 10.426 1.00 32.80 380 LYS A N 1
ATOM 612 C CA . LYS A 1 88 ? 8.737 28.837 11.040 1.00 38.29 380 LYS A CA 1
ATOM 613 C C . LYS A 1 88 ? 9.382 27.460 11.235 1.00 34.12 380 LYS A C 1
ATOM 614 O O . LYS A 1 88 ? 9.993 26.946 10.277 1.00 31.13 380 LYS A O 1
ATOM 620 N N . LEU A 1 89 ? 9.303 26.915 12.438 1.00 33.98 381 LEU A N 1
ATOM 621 C CA . LEU A 1 89 ? 9.765 25.531 12.705 1.00 33.55 381 LEU A CA 1
ATOM 622 C C . LEU A 1 89 ? 8.937 24.617 11.808 1.00 36.69 381 LEU A C 1
ATOM 623 O O . LEU A 1 89 ? 7.718 24.800 11.803 1.00 34.37 381 LEU A O 1
ATOM 628 N N . GLY A 1 90 ? 9.573 23.742 11.027 1.00 32.56 382 GLY A N 1
ATOM 629 C CA . GLY A 1 90 ? 8.866 22.877 10.065 1.00 31.30 382 GLY A CA 1
ATOM 630 C C . GLY A 1 90 ? 9.118 23.311 8.634 1.00 31.30 382 GLY A C 1
ATOM 631 O O . GLY A 1 90 ? 8.894 22.498 7.721 1.00 36.25 382 GLY A O 1
ATOM 632 N N . THR A 1 91 ? 9.588 24.539 8.441 1.00 30.16 383 THR A N 1
ATOM 633 C CA . THR A 1 91 ? 9.885 25.107 7.104 1.00 33.82 383 THR A CA 1
ATOM 634 C C . THR A 1 91 ? 11.389 24.909 6.849 1.00 32.62 383 THR A C 1
ATOM 635 O O . THR A 1 91 ? 11.804 23.733 6.799 1.00 36.05 383 THR A O 1
ATOM 639 N N . LEU A 1 92 ? 12.162 25.990 6.720 1.00 30.60 384 LEU A N 1
ATOM 640 C CA . LEU A 1 92 ? 13.604 25.946 6.351 1.00 32.77 384 LEU A CA 1
ATOM 641 C C . LEU A 1 92 ? 14.353 25.088 7.364 1.00 31.46 384 LEU A C 1
ATOM 642 O O . LEU A 1 92 ? 15.239 24.343 6.950 1.00 32.50 384 LEU A O 1
ATOM 647 N N . VAL A 1 93 ? 13.994 25.214 8.637 1.00 30.16 385 VAL A N 1
ATOM 648 C CA . VAL A 1 93 ? 14.524 24.350 9.731 1.00 29.20 385 VAL A CA 1
ATOM 649 C C . VAL A 1 93 ? 13.386 23.454 10.215 1.00 30.15 385 VAL A C 1
ATOM 650 O O . VAL A 1 93 ? 12.329 24.002 10.536 1.00 27.25 385 VAL A O 1
ATOM 654 N N . GLY A 1 94 ? 13.642 22.138 10.294 1.00 29.00 386 GLY A N 1
ATOM 655 C CA . GLY A 1 94 ? 12.710 21.106 10.767 1.00 29.87 386 GLY A CA 1
ATOM 656 C C . GLY A 1 94 ? 13.397 20.069 11.643 1.00 29.36 386 GLY A C 1
ATOM 657 O O . GLY A 1 94 ? 14.603 20.133 11.817 1.00 33.63 386 GLY A O 1
ATOM 658 N N . TYR A 1 95 ? 12.635 19.144 12.191 1.00 29.67 387 TYR A N 1
ATOM 659 C CA . TYR A 1 95 ? 13.203 17.948 12.843 1.00 30.14 387 TYR A CA 1
ATOM 660 C C . TYR A 1 95 ? 12.379 16.735 12.451 1.00 26.87 387 TYR A C 1
ATOM 661 O O . TYR A 1 95 ? 11.183 16.879 12.092 1.00 27.51 387 TYR A O 1
ATOM 670 N N . ALA A 1 96 ? 13.025 15.572 12.503 1.00 26.30 388 ALA A N 1
ATOM 671 C CA . ALA A 1 96 ? 12.367 14.258 12.402 1.00 26.87 388 ALA A CA 1
ATOM 672 C C . ALA A 1 96 ? 12.838 13.385 13.582 1.00 27.97 388 ALA A C 1
ATOM 673 O O . ALA A 1 96 ? 14.063 13.190 13.755 1.00 29.11 388 ALA A O 1
ATOM 675 N N . ILE A 1 97 ? 11.885 12.898 14.373 1.00 27.47 389 ILE A N 1
ATOM 676 C CA . ILE A 1 97 ? 12.116 11.972 15.507 1.00 28.64 389 ILE A CA 1
ATOM 677 C C . ILE A 1 97 ? 11.238 10.735 15.283 1.00 30.68 389 ILE A C 1
ATOM 678 O O . ILE A 1 97 ? 10.449 10.732 14.343 1.00 29.75 389 ILE A O 1
ATOM 683 N N . ARG A 1 98 ? 11.400 9.711 16.120 1.00 32.31 390 ARG A N 1
ATOM 684 C CA . ARG A 1 98 ? 10.755 8.384 15.959 1.00 35.31 390 ARG A CA 1
ATOM 685 C C . ARG A 1 98 ? 9.280 8.529 15.528 1.00 35.74 390 ARG A C 1
ATOM 686 O O . ARG A 1 98 ? 8.879 7.903 14.498 1.00 39.36 390 ARG A O 1
ATOM 694 N N . PHE A 1 99 ? 8.500 9.322 16.266 1.00 32.05 391 PHE A N 1
ATOM 695 C CA . PHE A 1 99 ? 7.025 9.421 16.105 1.00 35.34 391 PHE A CA 1
ATOM 696 C C . PHE A 1 99 ? 6.583 10.840 15.741 1.00 35.41 391 PHE A C 1
ATOM 697 O O . PHE A 1 99 ? 5.423 11.207 16.087 1.00 36.84 391 PHE A O 1
ATOM 705 N N . GLU A 1 100 ? 7.443 11.616 15.071 1.00 34.26 392 GLU A N 1
ATOM 706 C CA . GLU A 1 100 ? 7.055 12.958 14.559 1.00 36.99 392 GLU A CA 1
ATOM 707 C C . GLU A 1 100 ? 7.985 13.379 13.429 1.00 38.08 392 GLU A C 1
ATOM 708 O O . GLU A 1 100 ? 9.207 13.401 13.633 1.00 36.95 392 GLU A O 1
ATOM 714 N N . ASP A 1 101 ? 7.397 13.686 12.277 1.00 36.41 393 ASP A N 1
ATOM 715 C CA . ASP A 1 101 ? 8.083 14.316 11.130 1.00 36.36 393 ASP A CA 1
ATOM 716 C C . ASP A 1 101 ? 7.611 15.774 11.066 1.00 37.94 393 ASP A C 1
ATOM 717 O O . ASP A 1 101 ? 6.479 15.986 10.657 1.00 38.35 393 ASP A O 1
ATOM 722 N N . CYS A 1 102 ? 8.443 16.712 11.529 1.00 34.87 394 CYS A N 1
ATOM 723 C CA . CYS A 1 102 ? 8.198 18.174 11.508 1.00 33.17 394 CYS A CA 1
ATOM 724 C C . CYS A 1 102 ? 9.085 18.794 10.436 1.00 30.81 394 CYS A C 1
ATOM 725 O O . CYS A 1 102 ? 9.968 19.597 10.785 1.00 30.49 394 CYS A O 1
ATOM 728 N N . THR A 1 103 ? 8.869 18.394 9.182 1.00 31.16 395 THR A N 1
ATOM 729 C CA . THR A 1 103 ? 9.624 18.896 8.009 1.00 31.42 395 THR A CA 1
ATOM 730 C C . THR A 1 103 ? 8.643 19.196 6.881 1.00 35.76 395 THR A C 1
ATOM 731 O O . THR A 1 103 ? 7.471 18.848 7.010 1.00 35.83 395 THR A O 1
ATOM 735 N N . SER A 1 104 ? 9.122 19.826 5.817 1.00 32.27 396 SER A N 1
ATOM 736 C CA . SER A 1 104 ? 8.311 20.092 4.606 1.00 36.44 396 SER A CA 1
ATOM 737 C C . SER A 1 104 ? 9.255 20.024 3.412 1.00 34.72 396 SER A C 1
ATOM 738 O O . SER A 1 104 ? 10.463 19.777 3.642 1.00 29.40 396 SER A O 1
ATOM 741 N N . LYS A 1 105 ? 8.743 20.266 2.204 1.00 37.81 397 LYS A N 1
ATOM 742 C CA . LYS A 1 105 ? 9.587 20.314 0.976 1.00 40.22 397 LYS A CA 1
ATOM 743 C C . LYS A 1 105 ? 10.573 21.482 1.122 1.00 38.45 397 LYS A C 1
ATOM 744 O O . LYS A 1 105 ? 11.643 21.424 0.496 1.00 42.78 397 LYS A O 1
ATOM 750 N N . GLU A 1 106 ? 10.226 22.485 1.938 1.00 37.02 398 GLU A N 1
ATOM 751 C CA . GLU A 1 106 ? 11.057 23.676 2.267 1.00 40.15 398 GLU A CA 1
ATOM 752 C C . GLU A 1 106 ? 12.312 23.310 3.068 1.00 34.60 398 GLU A C 1
ATOM 753 O O . GLU A 1 106 ? 13.216 24.146 3.097 1.00 30.67 398 GLU A O 1
ATOM 759 N N . THR A 1 107 ? 12.325 22.177 3.776 1.00 35.27 399 THR A N 1
ATOM 760 C CA . THR A 1 107 ? 13.325 21.936 4.859 1.00 32.99 399 THR A CA 1
ATOM 761 C C . THR A 1 107 ? 14.705 21.753 4.229 1.00 32.48 399 THR A C 1
ATOM 762 O O . THR A 1 107 ? 14.860 20.875 3.352 1.00 35.15 399 THR A O 1
ATOM 766 N N . VAL A 1 108 ? 15.653 22.585 4.626 1.00 29.17 400 VAL A N 1
ATOM 767 C CA . VAL A 1 108 ? 17.076 22.431 4.227 1.00 34.40 400 VAL A CA 1
ATOM 768 C C . VAL A 1 108 ? 17.891 21.917 5.416 1.00 36.55 400 VAL A C 1
ATOM 769 O O . VAL A 1 108 ? 18.757 21.060 5.253 1.00 35.70 400 VAL A O 1
ATOM 773 N N . ILE A 1 109 ? 17.679 22.452 6.604 1.00 33.63 401 ILE A N 1
ATOM 774 C CA . ILE A 1 109 ? 18.386 21.982 7.820 1.00 31.25 401 ILE A CA 1
ATOM 775 C C . ILE A 1 109 ? 17.398 21.101 8.557 1.00 32.80 401 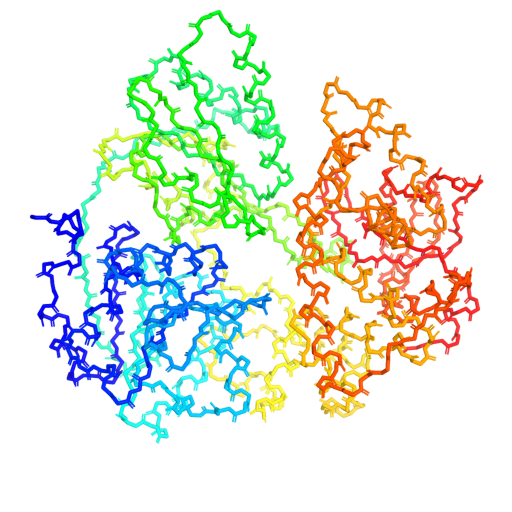ILE A C 1
ATOM 776 O O . ILE A 1 109 ? 16.343 21.619 8.938 1.00 29.78 401 ILE A O 1
ATOM 781 N N . LYS A 1 110 ? 17.745 19.833 8.748 1.00 29.45 402 LYS A N 1
ATOM 782 C CA . LYS A 1 110 ? 16.908 18.838 9.436 1.00 30.17 402 LYS A CA 1
ATOM 783 C C . LYS A 1 110 ? 17.687 18.227 10.608 1.00 30.99 402 LYS A C 1
ATOM 784 O O . LYS A 1 110 ? 18.732 17.529 10.380 1.00 29.14 402 LYS A O 1
ATOM 790 N N . TYR A 1 111 ? 17.198 18.465 11.820 1.00 28.76 403 TYR A N 1
ATOM 791 C CA . TYR A 1 111 ? 17.705 17.810 13.048 1.00 28.65 403 TYR A CA 1
ATOM 792 C C . TYR A 1 111 ? 16.961 16.490 13.198 1.00 29.93 403 TYR A C 1
ATOM 793 O O . TYR A 1 111 ? 15.747 16.465 12.987 1.00 29.57 403 TYR A O 1
ATOM 802 N N . MET A 1 112 ? 17.663 15.403 13.509 1.00 29.02 404 MET A N 1
ATOM 803 C CA . MET A 1 112 ? 16.972 14.111 13.676 1.00 28.49 404 MET A CA 1
ATOM 804 C C . MET A 1 112 ? 17.659 13.265 14.742 1.00 25.44 404 MET A C 1
ATOM 805 O O . MET A 1 112 ? 18.789 13.572 15.136 1.00 27.15 404 MET A O 1
ATOM 810 N N . THR A 1 113 ? 16.993 12.205 15.162 1.00 25.82 405 THR A N 1
ATOM 811 C CA . THR A 1 113 ? 17.652 11.142 15.972 1.00 26.73 405 THR A CA 1
ATOM 812 C C . THR A 1 113 ? 18.326 10.139 15.041 1.00 27.21 405 THR A C 1
ATOM 813 O O . THR A 1 113 ? 17.862 9.953 13.900 1.00 26.10 405 THR A O 1
ATOM 817 N N . ASP A 1 114 ? 19.370 9.497 15.542 0.95 27.82 406 ASP A N 1
ATOM 818 C CA . ASP A 1 114 ? 20.162 8.478 14.816 0.95 29.35 406 ASP A CA 1
ATOM 819 C C . ASP A 1 114 ? 19.260 7.437 14.154 0.95 29.99 406 ASP A C 1
ATOM 820 O O . ASP A 1 114 ? 19.528 7.073 12.999 0.95 28.31 406 ASP A O 1
ATOM 825 N N . GLY A 1 115 ? 18.285 6.935 14.907 1.00 31.00 407 GLY A N 1
ATOM 826 C CA . GLY A 1 115 ? 17.306 5.929 14.469 1.00 32.01 407 GLY A CA 1
ATOM 827 C C . GLY A 1 115 ? 16.576 6.373 13.208 1.00 30.93 407 GLY A C 1
ATOM 828 O O . GLY A 1 115 ? 16.355 5.521 12.353 1.00 29.93 407 GLY A O 1
ATOM 829 N N . VAL A 1 116 ? 16.218 7.652 13.083 1.00 26.65 408 VAL A N 1
ATOM 830 C CA . VAL A 1 116 ? 15.419 8.143 11.922 1.00 30.51 408 VAL A CA 1
ATOM 831 C C . VAL A 1 116 ? 16.317 8.085 10.678 1.00 30.55 408 VAL A C 1
ATOM 832 O O . VAL A 1 116 ? 15.837 7.619 9.630 1.00 32.26 408 VAL A O 1
ATOM 836 N N . LEU A 1 117 ? 17.572 8.531 10.775 1.00 31.26 409 LEU A N 1
ATOM 837 C CA . LEU A 1 117 ? 18.489 8.548 9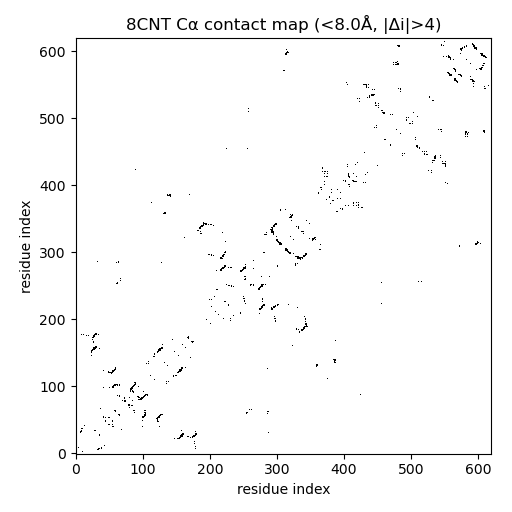.597 1.00 31.36 409 LEU A CA 1
ATOM 838 C C . LEU A 1 117 ? 18.798 7.110 9.175 1.00 31.94 409 LEU A C 1
ATOM 839 O O . LEU A 1 117 ? 18.933 6.826 7.944 1.00 29.35 409 LEU A O 1
ATOM 844 N N . LEU A 1 118 ? 18.979 6.237 10.165 1.00 33.47 410 LEU A N 1
ATOM 845 C CA . LEU A 1 118 ? 19.220 4.789 9.943 1.00 34.89 410 LEU A CA 1
ATOM 846 C C . LEU A 1 118 ? 18.060 4.237 9.104 1.00 33.77 410 LEU A C 1
ATOM 847 O O . LEU A 1 118 ? 18.305 3.563 8.057 1.00 32.11 410 LEU A O 1
ATOM 852 N N . ARG A 1 119 ? 16.830 4.546 9.508 1.00 33.24 411 ARG A N 1
ATOM 853 C CA . ARG A 1 119 ? 15.627 4.006 8.824 1.00 38.76 411 ARG A CA 1
ATOM 854 C C . ARG A 1 119 ? 15.550 4.591 7.412 1.00 37.19 411 ARG A C 1
ATOM 855 O O . ARG A 1 119 ? 15.112 3.867 6.505 1.00 39.69 411 ARG A O 1
ATOM 863 N N . GLU A 1 120 ? 15.988 5.829 7.224 1.00 37.52 412 GLU A N 1
ATOM 864 C CA . GLU A 1 120 ? 16.011 6.485 5.892 1.00 37.85 412 GLU A CA 1
ATOM 865 C C . GLU A 1 120 ? 16.983 5.733 4.979 1.00 36.41 412 GLU A C 1
ATOM 866 O O . GLU A 1 120 ? 16.703 5.638 3.777 1.00 34.35 412 GLU A O 1
ATOM 872 N N . SER A 1 121 ? 18.102 5.238 5.502 1.00 39.27 413 SER A N 1
ATOM 873 C CA . SER A 1 121 ? 19.125 4.536 4.679 1.00 43.36 413 SER A CA 1
ATOM 874 C C . SER A 1 121 ? 18.573 3.206 4.131 1.00 49.42 413 SER A C 1
ATOM 875 O O . SER A 1 121 ? 19.102 2.747 3.079 1.00 48.56 413 SER A O 1
ATOM 878 N N . LEU A 1 122 ? 17.550 2.620 4.779 1.00 48.10 414 LEU A N 1
ATOM 879 C CA . LEU A 1 122 ? 16.799 1.437 4.260 1.00 49.39 414 LEU A CA 1
ATOM 880 C C . LEU A 1 122 ? 16.485 1.646 2.776 1.00 51.59 414 LEU A C 1
ATOM 881 O O . LEU A 1 122 ? 16.910 0.825 1.962 1.00 51.19 414 LEU A O 1
ATOM 886 N N . ASN A 1 123 ? 15.736 2.700 2.450 1.00 53.23 415 ASN A N 1
ATOM 887 C CA . ASN A 1 123 ? 15.197 2.913 1.081 1.00 58.45 415 ASN A CA 1
ATOM 888 C C . ASN A 1 123 ? 16.152 3.829 0.315 1.00 55.21 415 ASN A C 1
ATOM 889 O O . ASN A 1 123 ? 16.050 3.836 -0.910 1.00 52.75 415 ASN A O 1
ATOM 894 N N . GLU A 1 124 ? 17.073 4.528 0.999 1.00 52.79 416 GLU A N 1
ATOM 895 C CA . GLU A 1 124 ? 18.041 5.466 0.364 1.00 49.74 416 GLU A CA 1
ATOM 896 C C . GLU A 1 124 ? 19.450 5.201 0.890 1.00 46.46 416 GLU A C 1
ATOM 897 O O . GLU A 1 124 ? 20.006 6.023 1.618 1.00 42.36 416 GLU A O 1
ATOM 903 N N . PRO A 1 125 ? 20.097 4.079 0.500 1.00 46.47 417 PRO A N 1
ATOM 904 C CA . PRO A 1 125 ? 21.398 3.701 1.060 1.00 40.49 417 PRO A CA 1
ATOM 905 C C . PRO A 1 125 ? 22.533 4.720 0.873 1.00 39.40 417 PRO A C 1
ATOM 906 O O . PRO A 1 125 ? 23.456 4.713 1.658 1.00 39.28 417 PRO A O 1
ATOM 910 N N . ASP A 1 126 ? 22.462 5.589 -0.137 1.00 36.12 418 ASP A N 1
ATOM 911 C CA . ASP A 1 126 ? 23.508 6.616 -0.344 1.00 39.63 418 ASP A CA 1
ATOM 912 C C . ASP A 1 126 ? 23.075 7.940 0.305 1.00 39.17 418 ASP A C 1
ATOM 913 O O . ASP A 1 126 ? 23.855 8.917 0.191 1.00 39.63 418 ASP A O 1
ATOM 918 N N . LEU A 1 127 ? 21.895 7.980 0.942 1.00 37.92 419 LEU A N 1
ATOM 919 C CA . LEU A 1 127 ? 21.336 9.190 1.626 1.00 38.22 419 LEU A CA 1
ATOM 920 C C . LEU A 1 127 ? 21.395 10.372 0.652 1.00 35.17 419 LEU A C 1
ATOM 921 O O . LEU A 1 127 ? 22.010 11.412 0.973 1.00 31.49 419 LEU A O 1
ATOM 926 N N . ASP A 1 128 ? 20.781 10.169 -0.519 1.00 34.61 420 ASP A N 1
ATOM 927 C CA . ASP A 1 128 ? 20.919 11.025 -1.728 1.00 39.86 420 ASP A CA 1
ATOM 928 C C . ASP A 1 128 ? 20.397 12.430 -1.443 1.00 35.93 420 ASP A C 1
ATOM 929 O O . ASP A 1 128 ? 20.922 13.355 -2.030 1.00 41.74 420 ASP A O 1
ATOM 934 N N . ARG A 1 129 ? 19.380 12.579 -0.590 1.00 37.88 421 ARG A N 1
ATOM 935 C CA . ARG A 1 129 ? 18.772 13.908 -0.272 1.00 38.10 421 ARG A CA 1
ATOM 936 C C . ARG A 1 129 ? 19.766 14.832 0.447 1.00 36.89 421 ARG A C 1
ATOM 937 O O . ARG A 1 129 ? 19.513 16.064 0.493 1.00 33.27 421 ARG A O 1
ATOM 945 N N . TYR A 1 130 ? 20.834 14.291 1.027 1.00 34.27 422 TYR A N 1
ATOM 946 C CA . TYR A 1 130 ? 21.748 15.064 1.903 1.00 32.63 422 TYR A CA 1
ATOM 947 C C . TYR A 1 130 ? 23.041 15.417 1.173 1.00 31.53 422 TYR A C 1
ATOM 948 O O . TYR A 1 130 ? 23.706 14.497 0.661 1.00 34.60 422 TYR A O 1
ATOM 957 N N . SER A 1 131 ? 23.371 16.710 1.203 0.97 30.87 423 SER A N 1
ATOM 958 C CA . SER A 1 131 ? 24.703 17.274 0.857 0.97 32.07 423 SER A CA 1
ATOM 959 C C . SER A 1 131 ? 25.665 17.121 2.039 0.97 32.27 423 SER A C 1
ATOM 960 O O . SER A 1 131 ? 26.886 16.903 1.802 0.97 30.27 423 SER A O 1
ATOM 963 N N . CYS A 1 132 ? 25.155 17.199 3.265 0.88 29.19 424 CYS A N 1
ATOM 964 C CA . CYS A 1 132 ? 26.025 17.173 4.474 0.88 29.66 424 CYS A CA 1
ATOM 965 C C . CYS A 1 132 ? 25.328 16.361 5.554 0.88 27.75 424 CYS A C 1
ATOM 966 O O . CYS A 1 132 ? 24.091 16.453 5.640 0.88 25.65 424 CYS A O 1
ATOM 969 N N . ILE A 1 133 ? 26.097 15.673 6.393 1.00 28.26 425 ILE A N 1
ATOM 970 C CA . ILE A 1 133 ? 25.552 15.033 7.626 1.00 30.44 425 ILE A CA 1
ATOM 971 C C . ILE A 1 133 ? 26.500 15.379 8.769 1.00 29.42 425 ILE A C 1
ATOM 972 O O . ILE A 1 133 ? 27.746 15.142 8.643 1.00 29.57 425 ILE A O 1
ATOM 977 N N . ILE A 1 134 ? 25.919 15.923 9.834 1.00 30.00 426 ILE A N 1
ATOM 978 C CA . ILE A 1 134 ? 26.609 16.145 11.131 1.00 30.32 426 ILE A CA 1
ATOM 979 C C . ILE A 1 134 ? 26.124 15.025 12.042 1.00 28.81 426 ILE A C 1
ATOM 980 O O . ILE A 1 134 ? 24.910 14.944 12.246 1.00 27.72 426 ILE A O 1
ATOM 985 N N . MET A 1 135 ? 27.038 14.140 12.433 0.98 27.94 427 MET A N 1
ATOM 986 C CA . MET A 1 135 ? 26.802 13.102 13.458 0.98 28.61 427 MET A CA 1
ATOM 987 C C . MET A 1 135 ? 27.263 13.696 14.775 0.98 28.93 427 MET A C 1
ATOM 988 O O . MET A 1 135 ? 28.460 13.668 15.092 0.98 28.11 427 MET A O 1
ATOM 993 N N . ASP A 1 136 ? 26.297 14.239 15.478 0.99 27.70 428 ASP A N 1
ATOM 994 C CA . ASP A 1 136 ? 26.483 15.059 16.690 0.99 27.95 428 ASP A CA 1
ATOM 995 C C . ASP A 1 136 ? 26.482 14.115 17.896 0.99 27.07 428 ASP A C 1
ATOM 996 O O . ASP A 1 136 ? 25.890 12.999 17.818 0.99 28.82 428 ASP A O 1
ATOM 1001 N N . GLU A 1 137 ? 27.134 14.533 18.967 1.00 24.88 429 GLU A N 1
ATOM 1002 C CA . GLU A 1 137 ? 27.183 13.803 20.258 1.00 27.72 429 GLU A CA 1
ATOM 1003 C C . GLU A 1 137 ? 27.744 12.372 20.063 1.00 27.46 429 GLU A C 1
ATOM 1004 O O . GLU A 1 137 ? 27.384 11.478 20.854 1.00 26.30 429 GLU A O 1
ATOM 1010 N N . ALA A 1 138 ? 28.691 12.182 19.138 1.00 28.10 430 ALA A N 1
ATOM 1011 C CA . ALA A 1 138 ? 29.279 10.860 18.810 1.00 28.39 430 ALA A CA 1
ATOM 1012 C C . ALA A 1 138 ? 30.046 10.316 20.030 1.00 26.31 430 ALA A C 1
ATOM 1013 O O . ALA A 1 138 ? 30.116 9.098 20.139 1.00 27.36 430 ALA A O 1
ATOM 1015 N N . HIS A 1 139 ? 30.521 11.169 20.948 1.00 27.52 431 HIS A N 1
ATOM 1016 C CA . HIS A 1 139 ? 31.233 10.756 22.197 1.00 27.78 431 HIS A CA 1
ATOM 1017 C C . HIS A 1 139 ? 30.345 9.867 23.095 1.00 28.09 431 HIS A C 1
ATOM 1018 O O . HIS A 1 139 ? 30.907 9.095 23.894 1.00 26.50 431 HIS A O 1
ATOM 1025 N N . GLU A 1 140 ? 29.018 9.913 22.989 0.90 28.40 432 GLU A N 1
ATOM 1026 C CA . GLU A 1 140 ? 28.148 9.044 23.846 0.90 28.04 432 GLU A CA 1
ATOM 1027 C C . GLU A 1 140 ? 28.215 7.596 23.370 0.90 28.22 432 GLU A C 1
ATOM 1028 O O . GLU A 1 140 ? 27.810 6.704 24.129 0.90 26.59 432 GLU A O 1
ATOM 1034 N N . ARG A 1 141 ? 28.676 7.376 22.141 1.00 28.80 433 ARG A N 1
ATOM 1035 C CA . ARG A 1 141 ? 28.826 6.007 21.590 1.00 30.44 433 ARG A CA 1
ATOM 1036 C C . ARG A 1 141 ? 27.480 5.300 21.735 1.00 30.86 433 ARG A C 1
ATOM 1037 O O . ARG A 1 141 ? 27.470 4.105 22.091 1.00 28.97 433 ARG A O 1
ATOM 1045 N N . ALA A 1 142 ? 26.376 5.990 21.422 1.00 29.06 434 ALA A N 1
ATOM 1046 C CA . ALA A 1 142 ? 25.049 5.345 21.361 1.00 31.93 434 ALA A CA 1
ATOM 1047 C C . ALA A 1 142 ? 25.100 4.264 20.282 1.00 31.52 434 ALA A C 1
ATOM 1048 O O . ALA A 1 142 ? 25.805 4.432 19.279 1.00 35.00 434 ALA A O 1
ATOM 1050 N N . LEU A 1 143 ? 24.396 3.170 20.522 1.00 33.48 435 LEU A N 1
ATOM 1051 C CA . LEU A 1 143 ? 24.237 2.020 19.596 1.00 35.04 435 LEU A CA 1
ATOM 1052 C C . LEU A 1 143 ? 24.087 2.513 18.141 1.00 31.73 435 LEU A C 1
ATOM 1053 O O . LEU A 1 143 ? 24.868 2.096 17.278 1.00 31.58 435 LEU A O 1
ATOM 1058 N N . ASN A 1 144 ? 23.098 3.361 17.868 1.00 30.28 436 ASN A N 1
ATOM 1059 C CA . ASN A 1 144 ? 22.718 3.747 16.481 1.00 31.10 436 ASN A CA 1
ATOM 1060 C C . ASN A 1 144 ? 23.744 4.704 15.877 1.00 29.57 436 ASN A C 1
ATOM 1061 O O . ASN A 1 144 ? 23.823 4.769 14.653 1.00 31.27 436 ASN A O 1
ATOM 1066 N N . THR A 1 145 ? 24.454 5.453 16.717 1.00 32.53 437 THR A N 1
ATOM 1067 C CA . THR A 1 145 ? 25.588 6.309 16.312 1.00 31.57 437 THR A CA 1
ATOM 1068 C C . THR A 1 145 ? 26.657 5.358 15.755 1.00 31.45 437 THR A C 1
ATOM 1069 O O . THR A 1 145 ? 27.157 5.624 14.641 1.00 27.65 437 THR A O 1
ATOM 1073 N N . ASP A 1 146 ? 26.964 4.276 16.485 1.00 30.83 438 ASP A N 1
ATOM 1074 C CA . ASP A 1 146 ? 27.984 3.274 16.064 1.00 32.80 438 ASP A CA 1
ATOM 1075 C C . ASP A 1 146 ? 27.515 2.626 14.763 1.00 32.16 438 ASP A C 1
ATOM 1076 O O . ASP A 1 146 ? 28.380 2.475 13.845 1.00 30.14 438 ASP A O 1
ATOM 1081 N N . VAL A 1 147 ? 26.221 2.289 14.647 1.00 29.85 439 VAL A N 1
ATOM 1082 C CA . VAL A 1 147 ? 25.707 1.648 13.398 1.00 30.85 439 VAL A CA 1
ATOM 1083 C C . VAL A 1 147 ? 25.896 2.645 12.247 1.00 31.12 439 VAL A C 1
ATOM 1084 O O . VAL A 1 147 ? 26.273 2.210 11.134 1.00 35.17 439 VAL A O 1
ATOM 1088 N N . LEU A 1 148 ? 25.636 3.936 12.479 1.00 32.32 440 LEU A N 1
ATOM 1089 C CA . LEU A 1 148 ? 25.733 4.975 11.407 1.00 31.02 440 LEU A CA 1
ATOM 1090 C C . LEU A 1 148 ? 27.190 5.137 10.972 1.00 31.67 440 LEU A C 1
ATOM 1091 O O . LEU A 1 148 ? 27.424 5.320 9.762 1.00 33.12 440 LEU A O 1
ATOM 1096 N N . MET A 1 149 ? 28.153 5.144 11.897 1.00 32.63 441 MET A N 1
ATOM 1097 C CA . MET A 1 149 ? 29.580 5.322 11.496 1.00 33.11 441 MET A CA 1
ATOM 1098 C C . MET A 1 149 ? 29.976 4.177 10.555 1.00 33.37 441 MET A C 1
ATOM 1099 O O . MET A 1 149 ? 30.646 4.448 9.570 1.00 33.13 441 MET A O 1
ATOM 1104 N N . GLY A 1 150 ? 29.557 2.955 10.881 1.00 34.63 442 GLY A N 1
ATOM 1105 C CA . GLY A 1 150 ? 29.763 1.740 10.081 1.00 38.53 442 GLY A CA 1
ATOM 1106 C C . GLY A 1 150 ? 29.140 1.883 8.706 1.00 35.25 442 GLY A C 1
ATOM 1107 O O . GLY A 1 150 ? 29.849 1.654 7.734 1.00 39.33 442 GLY A O 1
ATOM 1108 N N . LEU A 1 151 ? 27.892 2.344 8.628 1.00 38.86 443 LEU A N 1
ATOM 1109 C CA . LEU A 1 151 ? 27.217 2.634 7.331 1.00 38.19 443 LEU A CA 1
ATOM 1110 C C . LEU A 1 151 ? 28.016 3.671 6.535 1.00 35.61 443 LEU A C 1
ATOM 1111 O O . LEU A 1 151 ? 28.269 3.442 5.322 1.00 35.16 443 LEU A O 1
ATOM 1116 N N . PHE A 1 152 ? 28.403 4.776 7.173 1.00 36.52 444 PHE A N 1
ATOM 1117 C CA . PHE A 1 152 ? 29.070 5.923 6.489 1.00 38.31 444 PHE A CA 1
ATOM 1118 C C . PHE A 1 152 ? 30.416 5.495 5.898 1.00 35.98 444 PHE A C 1
ATOM 1119 O O . PHE A 1 152 ? 30.811 6.106 4.895 1.00 37.29 444 PHE A O 1
ATOM 1127 N N . LYS A 1 153 ? 31.104 4.532 6.512 1.00 38.42 445 LYS A N 1
ATOM 1128 C CA . LYS A 1 153 ? 32.379 3.988 5.973 1.00 40.60 445 LYS A CA 1
ATOM 1129 C C . LYS A 1 153 ? 32.165 3.562 4.512 1.00 41.52 445 LYS A C 1
ATOM 1130 O O . LYS A 1 153 ? 33.028 3.898 3.667 1.00 46.66 445 LYS A O 1
ATOM 1136 N N . LYS A 1 154 ? 31.037 2.913 4.219 1.00 39.99 446 LYS A N 1
ATOM 1137 C CA . LYS A 1 154 ? 30.699 2.402 2.858 1.00 45.33 446 LYS A CA 1
ATOM 1138 C C . LYS A 1 154 ? 30.174 3.561 2.004 1.00 45.05 446 LYS A C 1
ATOM 1139 O O . LYS A 1 154 ? 30.677 3.747 0.879 1.00 49.13 446 LYS A O 1
ATOM 1145 N N . ILE A 1 155 ? 29.236 4.352 2.535 1.00 45.25 447 ILE A N 1
ATOM 1146 C CA . ILE A 1 155 ? 28.562 5.456 1.783 1.00 42.97 447 ILE A CA 1
ATOM 1147 C C . ILE A 1 155 ? 29.623 6.408 1.221 1.00 44.57 447 ILE A C 1
ATOM 1148 O O . ILE A 1 155 ? 29.516 6.770 0.030 1.00 38.01 447 ILE A O 1
ATOM 1153 N N . LEU A 1 156 ? 30.583 6.811 2.063 1.00 42.34 448 LEU A N 1
ATOM 1154 C CA . LEU A 1 156 ? 31.639 7.816 1.746 1.00 45.33 448 LEU A CA 1
ATOM 1155 C C . LEU A 1 156 ? 32.500 7.363 0.562 1.00 46.51 448 LEU A C 1
ATOM 1156 O O . LEU A 1 156 ? 33.160 8.233 -0.055 1.00 47.90 448 LEU A O 1
ATOM 1161 N N . GLN A 1 157 ? 32.553 6.057 0.304 1.00 49.35 449 GLN A N 1
ATOM 1162 C CA . GLN A 1 157 ? 33.240 5.502 -0.889 1.00 58.88 449 GLN A CA 1
ATOM 1163 C C . GLN A 1 157 ? 32.351 5.777 -2.103 1.00 58.75 449 GLN A C 1
ATOM 1164 O O . GLN A 1 157 ? 32.818 6.461 -3.045 1.00 67.21 449 GLN A O 1
ATOM 1170 N N . ARG A 1 158 ? 31.089 5.355 -2.020 1.00 56.39 450 ARG A N 1
ATOM 1171 C CA . ARG A 1 158 ? 30.128 5.438 -3.152 1.00 54.98 450 ARG A CA 1
ATOM 1172 C C . ARG A 1 158 ? 29.927 6.910 -3.504 1.00 56.44 450 ARG A C 1
ATOM 1173 O O . ARG A 1 158 ? 29.817 7.204 -4.710 1.00 61.35 450 ARG A O 1
ATOM 1181 N N . ARG A 1 159 ? 29.923 7.789 -2.497 1.00 52.49 451 ARG A N 1
ATOM 1182 C CA . ARG A 1 159 ? 29.668 9.245 -2.665 1.00 49.80 451 ARG A CA 1
ATOM 1183 C C . ARG A 1 159 ? 30.871 10.063 -2.204 1.00 56.55 451 ARG A C 1
ATOM 1184 O O . ARG A 1 159 ? 31.134 10.086 -0.983 1.00 64.15 451 ARG A O 1
ATOM 1192 N N . ARG A 1 160 ? 31.530 10.758 -3.130 1.00 52.05 452 ARG A N 1
ATOM 1193 C CA . ARG A 1 160 ? 32.720 11.587 -2.807 1.00 58.46 452 ARG A CA 1
ATOM 1194 C C . ARG A 1 160 ? 32.280 13.041 -2.615 1.00 53.90 452 ARG A C 1
ATOM 1195 O O . ARG A 1 160 ? 33.125 13.848 -2.212 1.00 52.94 452 ARG A O 1
ATOM 1203 N N . ASP A 1 161 ? 31.002 13.375 -2.833 1.00 49.56 453 ASP A N 1
ATOM 1204 C CA . ASP A 1 161 ? 30.547 14.784 -2.663 1.00 51.49 453 ASP A CA 1
ATOM 1205 C C . ASP A 1 161 ? 30.097 15.025 -1.206 1.00 48.75 453 ASP A C 1
ATOM 1206 O O . ASP A 1 161 ? 30.247 16.190 -0.728 1.00 51.96 453 ASP A O 1
ATOM 1211 N N . LEU A 1 162 ? 29.612 13.980 -0.523 1.00 43.94 454 LEU A N 1
ATOM 1212 C CA . LEU A 1 162 ? 29.002 14.057 0.839 1.00 44.29 454 LEU A CA 1
ATOM 1213 C C . LEU A 1 162 ? 30.049 14.449 1.886 1.00 42.87 454 LEU A C 1
ATOM 1214 O O . LEU A 1 162 ? 31.052 13.725 2.012 1.00 51.48 454 LEU A O 1
ATOM 1219 N N . LYS A 1 163 ? 29.803 15.540 2.613 1.00 39.18 455 LYS A N 1
ATOM 1220 C CA . LYS A 1 163 ? 30.573 15.955 3.815 1.00 35.13 455 LYS A CA 1
ATOM 1221 C C . LYS A 1 163 ? 30.008 15.245 5.045 1.00 34.77 455 LYS A C 1
ATOM 1222 O O . LYS A 1 163 ? 28.790 15.366 5.294 1.00 31.26 455 LYS A O 1
ATOM 1228 N N . LEU A 1 164 ? 30.853 14.508 5.763 1.00 35.13 456 LEU A N 1
ATOM 1229 C CA . LEU A 1 164 ? 30.530 13.958 7.105 1.00 33.81 456 LEU A CA 1
ATOM 1230 C C . LEU A 1 164 ? 31.308 14.756 8.164 1.00 32.61 456 LEU A C 1
ATOM 1231 O O . LEU A 1 164 ? 32.539 14.905 8.034 1.00 32.26 456 LEU A O 1
ATOM 1236 N N . ILE A 1 165 ? 30.587 15.353 9.112 1.00 28.65 457 ILE A N 1
ATOM 1237 C CA . ILE A 1 165 ? 31.161 16.071 10.274 1.00 28.91 457 ILE A CA 1
ATOM 1238 C C . ILE A 1 165 ? 30.773 15.234 11.496 1.00 30.52 457 ILE A C 1
ATOM 1239 O O . ILE A 1 165 ? 29.581 14.934 11.678 1.00 29.50 457 ILE A O 1
ATOM 1244 N N . ILE A 1 166 ? 31.765 14.805 12.255 1.00 29.71 458 ILE A N 1
ATOM 1245 C CA . ILE A 1 166 ? 31.542 14.063 13.522 1.00 30.05 458 ILE A CA 1
ATOM 1246 C C . ILE A 1 166 ? 31.797 15.067 14.624 1.00 29.84 458 ILE A C 1
ATOM 1247 O O . ILE A 1 166 ? 32.836 15.682 14.579 1.00 31.80 458 ILE A O 1
ATOM 1252 N N . THR A 1 167 ? 30.849 15.218 15.536 1.00 29.07 459 THR A N 1
ATOM 1253 C CA . THR A 1 167 ? 30.939 16.172 16.650 1.00 30.95 459 THR A CA 1
ATOM 1254 C C . THR A 1 167 ? 31.192 15.379 17.920 1.00 27.64 459 THR A C 1
ATOM 1255 O O . THR A 1 167 ? 30.616 14.307 18.068 1.00 27.41 459 THR A O 1
ATOM 1259 N N . SER A 1 168 ? 31.988 15.935 18.816 1.00 29.69 460 SER A N 1
ATOM 1260 C CA . SER A 1 168 ? 32.365 15.241 20.066 1.00 29.94 460 SER A CA 1
ATOM 1261 C C . SER A 1 168 ? 32.636 16.280 21.143 1.00 26.52 460 SER A C 1
ATOM 1262 O O . SER A 1 168 ? 33.301 17.294 20.848 1.00 28.04 460 SER A O 1
ATOM 1265 N N . ALA A 1 169 ? 32.153 16.021 22.355 0.95 29.52 461 ALA A N 1
ATOM 1266 C CA . ALA A 1 169 ? 32.700 16.630 23.580 0.95 35.84 461 ALA A CA 1
ATOM 1267 C C . ALA A 1 169 ? 34.145 16.124 23.687 0.95 38.57 461 ALA A C 1
ATOM 1268 O O . ALA A 1 169 ? 34.533 15.267 22.858 0.95 43.40 461 ALA A O 1
ATOM 1270 N N . THR A 1 170 ? 34.954 16.651 24.597 1.00 46.39 462 THR A N 1
ATOM 1271 C CA . THR A 1 170 ? 36.431 16.428 24.574 1.00 51.49 462 THR A CA 1
ATOM 1272 C C . THR A 1 170 ? 36.750 14.962 24.852 1.00 50.13 462 THR A C 1
ATOM 1273 O O . THR A 1 170 ? 37.646 14.393 24.171 1.00 53.24 462 THR A O 1
ATOM 1277 N N . MET A 1 171 ? 36.066 14.370 25.832 1.00 48.89 463 MET A N 1
ATOM 1278 C CA . MET A 1 171 ? 36.347 12.967 26.235 1.00 51.09 463 MET A CA 1
ATOM 1279 C C . MET A 1 171 ? 35.811 12.005 25.162 1.00 47.78 463 MET A C 1
ATOM 1280 O O . MET A 1 171 ? 34.754 12.322 24.559 1.00 40.50 463 MET A O 1
ATOM 1285 N N . ASN A 1 172 ? 36.563 10.915 24.922 1.00 41.18 464 ASN A N 1
ATOM 1286 C CA . ASN A 1 172 ? 36.194 9.749 24.071 1.00 45.18 464 ASN A CA 1
ATOM 1287 C C . ASN A 1 172 ? 36.008 10.242 22.639 1.00 49.38 464 ASN A C 1
ATOM 1288 O O . ASN A 1 172 ? 35.072 9.747 21.947 1.00 41.25 464 ASN A O 1
ATOM 1293 N N . SER A 1 173 ? 36.907 11.155 22.238 1.00 46.96 465 SER A N 1
ATOM 1294 C CA . SER A 1 173 ? 36.862 11.931 20.968 1.00 43.08 465 SER A CA 1
ATOM 1295 C C . SER A 1 173 ? 37.984 11.529 19.996 1.00 42.69 465 SER A C 1
ATOM 1296 O O . SER A 1 173 ? 37.915 11.927 18.818 1.00 37.75 465 SER A O 1
ATOM 1299 N N . LYS A 1 174 ? 39.000 10.801 20.458 1.00 42.56 466 LYS A N 1
ATOM 1300 C CA . LYS A 1 174 ? 40.298 10.696 19.735 1.00 41.40 466 LYS A CA 1
ATOM 1301 C C . LYS A 1 174 ? 40.355 9.480 18.789 1.00 39.86 466 LYS A C 1
ATOM 1302 O O . LYS A 1 174 ? 41.344 9.386 18.051 1.00 42.32 466 LYS A O 1
ATOM 1308 N N . ARG A 1 175 ? 39.349 8.597 18.770 1.00 39.36 467 ARG A N 1
ATOM 1309 C CA . ARG A 1 175 ? 39.361 7.381 17.898 1.00 37.44 467 ARG A CA 1
ATOM 1310 C C . ARG A 1 175 ? 38.589 7.630 16.587 1.00 31.94 467 ARG A C 1
ATOM 1311 O O . ARG A 1 175 ? 38.787 6.880 15.609 1.00 32.62 467 ARG A O 1
ATOM 1319 N N . PHE A 1 176 ? 37.741 8.638 16.537 1.00 30.15 468 PHE A N 1
ATOM 1320 C CA . PHE A 1 176 ? 36.934 8.950 15.320 1.00 32.25 468 PHE A CA 1
ATOM 1321 C C . PHE A 1 176 ? 37.844 9.237 14.114 1.00 30.03 468 PHE A C 1
ATOM 1322 O O . PHE A 1 176 ? 37.541 8.795 13.008 1.00 34.80 468 PHE A O 1
ATOM 1330 N N . SER A 1 177 ? 38.923 9.979 14.310 1.00 31.20 469 SER A N 1
ATOM 1331 C CA . SER A 1 177 ? 39.815 10.377 13.194 1.00 32.57 469 SER A CA 1
ATOM 1332 C C . SER A 1 177 ? 40.344 9.122 12.497 1.00 36.13 469 SER A C 1
ATOM 1333 O O . SER A 1 177 ? 40.149 8.999 11.257 1.00 39.60 469 SER A O 1
ATOM 1336 N N . ASP A 1 178 ? 40.944 8.206 13.268 0.84 35.90 470 ASP A N 1
ATOM 1337 C CA . ASP A 1 178 ? 41.551 6.945 12.757 0.84 37.69 470 ASP A CA 1
ATOM 1338 C C . ASP A 1 178 ? 40.503 6.086 12.062 0.84 34.02 470 ASP A C 1
ATOM 1339 O O . ASP A 1 178 ? 40.806 5.520 11.020 0.84 34.45 470 ASP A O 1
ATOM 1344 N N . PHE A 1 179 ? 39.329 5.947 12.660 1.00 32.36 471 PHE A N 1
ATOM 1345 C CA . PHE A 1 179 ? 38.219 5.157 12.075 1.00 34.12 471 PHE A CA 1
ATOM 1346 C C . PHE A 1 179 ? 37.879 5.677 10.658 1.00 35.30 471 PHE A C 1
ATOM 1347 O O . PHE A 1 179 ? 37.533 4.846 9.793 1.00 37.50 471 PHE A O 1
ATOM 1355 N N . PHE A 1 180 ? 37.953 6.989 10.411 1.00 36.45 472 PHE A N 1
ATOM 1356 C CA . PHE A 1 180 ? 37.627 7.600 9.088 1.00 38.07 472 PHE A CA 1
ATOM 1357 C C . PHE A 1 180 ? 38.917 7.965 8.330 1.00 38.90 472 PHE A C 1
ATOM 1358 O O . PHE A 1 180 ? 38.978 9.021 7.683 1.00 42.02 472 PHE A O 1
ATOM 1366 N N . GLY A 1 181 ? 39.919 7.079 8.381 1.00 42.89 473 GLY A N 1
ATOM 1367 C CA . GLY A 1 181 ? 41.144 7.143 7.556 1.00 44.54 473 GLY A CA 1
ATOM 1368 C C . GLY A 1 181 ? 41.993 8.366 7.857 1.00 43.96 473 GLY A C 1
ATOM 1369 O O . GLY A 1 181 ? 42.611 8.901 6.925 1.00 44.11 473 GLY A O 1
ATOM 1370 N N . GLY A 1 182 ? 42.061 8.791 9.116 1.00 42.89 474 GLY A N 1
ATOM 1371 C CA . GLY A 1 182 ? 42.887 9.945 9.525 1.00 42.79 474 GLY A CA 1
ATOM 1372 C C . GLY A 1 182 ? 42.218 11.269 9.203 1.00 44.66 474 GLY A C 1
ATOM 1373 O O . GLY A 1 182 ? 42.943 12.239 8.889 1.00 44.43 474 GLY A O 1
ATOM 1374 N N . ALA A 1 183 ? 40.888 11.338 9.343 1.00 42.15 475 ALA A N 1
ATOM 1375 C CA . ALA A 1 183 ? 40.106 12.586 9.213 1.00 38.13 475 ALA A CA 1
ATOM 1376 C C . ALA A 1 183 ? 40.751 13.652 10.080 1.00 38.88 475 ALA A C 1
ATOM 1377 O O . ALA A 1 183 ? 41.198 13.371 11.185 1.00 41.69 475 ALA A O 1
ATOM 1379 N N . PRO A 1 184 ? 40.812 14.906 9.594 1.00 37.58 476 PRO A N 1
ATOM 1380 C CA . PRO A 1 184 ? 41.276 16.021 10.404 1.00 38.15 476 PRO A CA 1
ATOM 1381 C C . PRO A 1 184 ? 40.379 16.298 11.608 1.00 37.67 476 PRO A C 1
ATOM 1382 O O . PRO A 1 184 ? 39.164 16.194 11.478 1.00 35.17 476 PRO A O 1
ATOM 1386 N N . GLU A 1 185 ? 41.013 16.662 12.722 1.00 36.79 477 GLU A N 1
ATOM 1387 C CA . GLU A 1 185 ? 40.349 17.130 13.965 1.00 39.49 477 GLU A CA 1
ATOM 1388 C C . GLU A 1 185 ? 40.422 18.653 14.014 1.00 39.52 477 GLU A C 1
ATOM 1389 O O . GLU A 1 185 ? 41.485 19.209 13.688 1.00 43.42 477 GLU A O 1
ATOM 1395 N N . PHE A 1 186 ? 39.336 19.292 14.427 1.00 37.23 478 PHE A N 1
ATOM 1396 C CA . PHE A 1 186 ? 39.253 20.750 14.664 1.00 35.39 478 PHE A CA 1
ATOM 1397 C C . PHE A 1 186 ? 38.704 20.941 16.067 1.00 35.30 478 PHE A C 1
ATOM 1398 O O . PHE A 1 186 ? 37.588 20.446 16.315 1.00 37.26 478 PHE A O 1
ATOM 1406 N N . THR A 1 187 ? 39.471 21.580 16.945 1.00 37.30 479 THR A N 1
ATOM 1407 C CA . THR A 1 187 ? 39.068 21.832 18.354 1.00 39.67 479 THR A CA 1
ATOM 1408 C C . THR A 1 187 ? 38.590 23.276 18.485 1.00 39.22 479 THR A C 1
ATOM 1409 O O . THR A 1 187 ? 39.288 24.180 18.031 1.00 41.86 479 THR A O 1
ATOM 1413 N N . ILE A 1 188 ? 37.407 23.448 19.055 1.00 38.36 480 ILE A N 1
ATOM 1414 C CA . ILE A 1 188 ? 36.844 24.737 19.543 1.00 38.26 480 ILE A CA 1
ATOM 1415 C C . ILE A 1 188 ? 37.365 24.878 20.970 1.00 41.86 480 ILE A C 1
ATOM 1416 O O . ILE A 1 188 ? 37.056 24.046 21.825 1.00 39.60 480 ILE A O 1
ATOM 1421 N N . PRO A 1 189 ? 38.206 25.882 21.295 1.00 42.96 481 PRO A N 1
ATOM 1422 C CA . PRO A 1 189 ? 38.751 25.976 22.637 1.00 41.59 481 PRO A CA 1
ATOM 1423 C C . PRO A 1 189 ? 37.621 26.256 23.628 1.00 40.96 481 PRO A C 1
ATOM 1424 O O . PRO A 1 189 ? 36.598 26.795 23.262 1.00 38.27 481 PRO A O 1
ATOM 1428 N N . GLY A 1 190 ? 37.847 25.840 24.866 1.00 44.38 482 GLY A N 1
ATOM 1429 C CA . GLY A 1 190 ? 36.848 25.902 25.942 1.00 46.31 482 GLY A CA 1
ATOM 1430 C C . GLY A 1 190 ? 37.240 26.930 26.979 1.00 43.12 482 GLY A C 1
ATOM 1431 O O . GLY A 1 190 ? 38.430 27.322 27.022 1.00 42.66 482 GLY A O 1
ATOM 1432 N N . ARG A 1 191 ? 36.259 27.319 27.782 1.00 42.56 483 ARG A N 1
ATOM 1433 C CA . ARG A 1 191 ? 36.390 28.229 28.948 1.00 47.07 483 ARG A CA 1
ATOM 1434 C C . ARG A 1 191 ? 35.604 27.570 30.083 1.00 44.03 483 ARG A C 1
ATOM 1435 O O . ARG A 1 191 ? 34.357 27.593 30.021 1.00 42.22 483 ARG A O 1
ATOM 1443 N N . THR A 1 192 ? 36.299 26.932 31.024 1.00 36.17 484 THR A N 1
ATOM 1444 C CA . THR A 1 192 ? 35.630 26.315 32.187 1.00 37.79 484 THR A CA 1
ATOM 1445 C C . THR A 1 192 ? 36.263 26.827 33.481 1.00 33.00 484 THR A C 1
ATOM 1446 O O . THR A 1 192 ? 37.515 26.919 33.606 1.00 33.20 484 THR A O 1
ATOM 1450 N N . PHE A 1 193 ? 35.396 27.182 34.403 1.00 27.42 485 PHE A N 1
ATOM 1451 C CA . PHE A 1 193 ? 35.776 27.597 35.765 1.00 29.59 485 PHE A CA 1
ATOM 1452 C C . PHE A 1 193 ? 36.079 26.327 36.537 1.00 30.02 485 PHE A C 1
ATOM 1453 O O . PHE A 1 193 ? 35.524 25.260 36.224 1.00 28.53 485 PHE A O 1
ATOM 1461 N N . PRO A 1 194 ? 36.972 26.415 37.543 1.00 30.16 486 PRO A N 1
ATOM 1462 C CA . PRO A 1 194 ? 37.171 25.318 38.480 1.00 32.47 486 PRO A CA 1
ATOM 1463 C C . PRO A 1 194 ? 35.844 25.085 39.201 1.00 30.02 486 PRO A C 1
ATOM 1464 O O . PRO A 1 194 ? 35.199 26.045 39.568 1.00 28.37 486 PRO A O 1
ATOM 1468 N N . VAL A 1 195 ? 35.449 23.822 39.339 1.00 26.15 487 VAL A N 1
ATOM 1469 C CA . VAL A 1 195 ? 34.220 23.454 40.073 1.00 25.34 487 VAL A CA 1
ATOM 1470 C C . VAL A 1 195 ? 34.630 22.764 41.374 1.00 25.63 4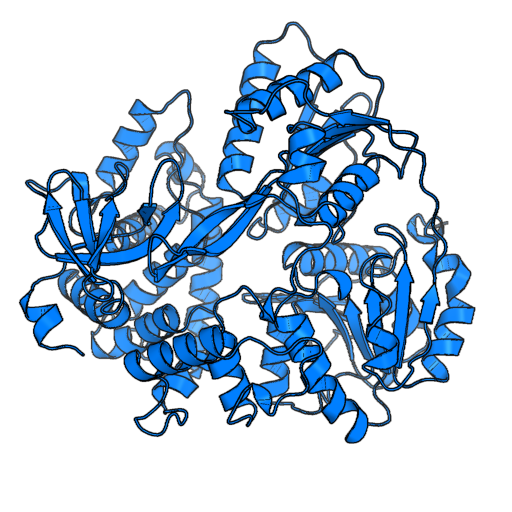87 VAL A C 1
ATOM 1471 O O . VAL A 1 195 ? 35.435 21.839 41.311 1.00 25.54 487 VAL A O 1
ATOM 1475 N N . ASP A 1 196 ? 34.067 23.218 42.484 1.00 26.47 488 ASP A N 1
ATOM 1476 C CA . ASP A 1 196 ? 34.237 22.649 43.851 1.00 28.07 488 ASP A CA 1
ATOM 1477 C C . ASP A 1 196 ? 33.449 21.334 43.928 1.00 28.55 488 ASP A C 1
ATOM 1478 O O . ASP A 1 196 ? 32.172 21.369 43.932 1.00 26.54 488 ASP A O 1
ATOM 1483 N N . ILE A 1 197 ? 34.149 20.206 43.903 1.00 28.68 489 ILE A N 1
ATOM 1484 C CA . ILE A 1 197 ? 33.499 18.860 43.890 1.00 30.16 489 ILE A CA 1
ATOM 1485 C C . ILE A 1 197 ? 33.445 18.320 45.323 1.00 29.21 489 ILE A C 1
ATOM 1486 O O . ILE A 1 197 ? 34.528 18.090 45.924 1.00 29.79 489 ILE A O 1
ATOM 1491 N N . LEU A 1 198 ? 32.225 18.143 45.845 1.00 27.73 490 LEU A N 1
ATOM 1492 C CA . LEU A 1 198 ? 31.972 17.715 47.244 1.00 27.90 490 LEU A CA 1
ATOM 1493 C C . LEU A 1 198 ? 31.413 16.297 47.211 1.00 34.14 490 LEU A C 1
ATOM 1494 O O . LEU A 1 198 ? 30.365 16.071 46.577 1.00 36.94 490 LEU A O 1
ATOM 1499 N N . PHE A 1 199 ? 32.085 15.363 47.866 1.00 32.09 491 PHE A N 1
ATOM 1500 C CA . PHE A 1 199 ? 31.600 13.970 47.974 1.00 30.83 491 PHE A CA 1
ATOM 1501 C C . PHE A 1 199 ? 30.836 13.837 49.288 1.00 34.74 491 PHE A C 1
ATOM 1502 O O . PHE A 1 199 ? 31.229 14.468 50.288 1.00 29.53 491 PHE A O 1
ATOM 1510 N N . HIS A 1 200 ? 29.776 13.035 49.286 1.00 34.18 492 HIS A N 1
ATOM 1511 C CA . HIS A 1 200 ? 29.011 12.705 50.513 1.00 39.68 492 HIS A CA 1
ATOM 1512 C C . HIS A 1 200 ? 29.919 11.959 51.508 1.00 35.76 492 HIS A C 1
ATOM 1513 O O . HIS A 1 200 ? 30.794 11.214 51.093 1.00 30.28 492 HIS A O 1
ATOM 1520 N N . ARG A 1 201 ? 29.755 12.213 52.803 1.00 42.62 493 ARG A N 1
ATOM 1521 C CA . ARG A 1 201 ? 30.636 11.625 53.849 1.00 46.28 493 ARG A CA 1
ATOM 1522 C C . ARG A 1 201 ? 30.376 10.121 53.956 1.00 43.02 493 ARG A C 1
ATOM 1523 O O . ARG A 1 201 ? 31.324 9.366 54.238 1.00 44.12 493 ARG A O 1
ATOM 1531 N N . SER A 1 202 ? 29.122 9.716 53.772 1.00 42.20 494 SER A N 1
ATOM 1532 C CA . SER A 1 202 ? 28.658 8.307 53.903 1.00 44.28 494 SER A CA 1
ATOM 1533 C C . SER A 1 202 ? 27.904 7.880 52.651 1.00 42.27 494 SER A C 1
ATOM 1534 O O . SER A 1 202 ? 27.338 8.722 51.949 1.00 36.90 494 SER A O 1
ATOM 1537 N N . PRO A 1 203 ? 27.871 6.562 52.339 1.00 40.34 495 PRO A N 1
ATOM 1538 C CA . PRO A 1 203 ? 27.040 6.064 51.245 1.00 40.73 495 PRO A CA 1
ATOM 1539 C C . PRO A 1 203 ? 25.594 6.525 51.445 1.00 41.29 495 PRO A C 1
ATOM 1540 O O . PRO A 1 203 ? 25.153 6.681 52.574 1.00 37.58 495 PRO A O 1
ATOM 1544 N N . VAL A 1 204 ? 24.896 6.754 50.336 1.00 35.71 496 VAL A N 1
ATOM 1545 C CA . VAL A 1 204 ? 23.516 7.307 50.354 1.00 38.02 496 VAL A CA 1
ATOM 1546 C C . VAL A 1 204 ? 22.544 6.184 50.031 1.00 38.34 496 VAL A C 1
ATOM 1547 O O . VAL A 1 204 ? 22.647 5.628 48.927 1.00 40.40 496 VAL A O 1
ATOM 1551 N N . GLU A 1 205 ? 21.658 5.872 50.975 1.00 45.14 497 GLU A N 1
ATOM 1552 C CA . GLU A 1 205 ? 20.548 4.903 50.794 1.00 50.09 497 GLU A CA 1
ATOM 1553 C C . GLU A 1 205 ? 19.507 5.569 49.873 1.00 46.93 497 GLU A C 1
ATOM 1554 O O . GLU A 1 205 ? 19.346 5.104 48.719 1.00 47.23 497 GLU A O 1
ATOM 1560 N N . ASP A 1 206 ? 18.891 6.663 50.327 1.00 33.89 498 ASP A N 1
ATOM 1561 C CA . ASP A 1 206 ? 17.714 7.289 49.675 1.00 37.17 498 ASP A CA 1
ATOM 1562 C C . ASP A 1 206 ? 18.202 8.499 48.867 1.00 32.72 498 ASP A C 1
ATOM 1563 O O . ASP A 1 206 ? 18.245 9.607 49.398 1.00 30.52 498 ASP A O 1
ATOM 1568 N N . TYR A 1 207 ? 18.628 8.291 47.629 1.00 31.94 499 TYR A N 1
ATOM 1569 C CA . TYR A 1 207 ? 19.327 9.364 46.880 1.00 33.46 499 TYR A CA 1
ATOM 1570 C C . TYR A 1 207 ? 18.300 10.455 46.538 1.00 32.69 499 TYR A C 1
ATOM 1571 O O . TYR A 1 207 ? 18.698 11.632 46.445 1.00 34.89 499 TYR A O 1
ATOM 1580 N N . VAL A 1 208 ? 17.019 10.094 46.393 1.00 28.45 500 VAL A N 1
ATOM 1581 C CA . VAL A 1 208 ? 15.921 11.086 46.184 1.00 31.71 500 VAL A CA 1
ATOM 1582 C C . VAL A 1 208 ? 15.812 11.996 47.411 1.00 33.29 500 VAL A C 1
ATOM 1583 O O . VAL A 1 208 ? 15.827 13.230 47.244 1.00 28.94 500 VAL A O 1
ATOM 1587 N N . ASP A 1 209 ? 15.653 11.422 48.602 1.00 32.76 501 ASP A N 1
ATOM 1588 C CA . ASP A 1 209 ? 15.558 12.220 49.850 1.00 32.55 501 ASP A CA 1
ATOM 1589 C C . ASP A 1 209 ? 16.770 13.161 49.935 1.00 30.09 501 ASP A C 1
ATOM 1590 O O . ASP A 1 209 ? 16.574 14.359 50.193 1.00 31.87 501 ASP A O 1
ATOM 1595 N N . GLN A 1 210 ? 17.980 12.627 49.773 1.00 28.07 502 GLN A N 1
ATOM 1596 C CA . GLN A 1 210 ? 19.249 13.377 49.968 1.00 31.50 502 GLN A CA 1
ATOM 1597 C C . GLN A 1 210 ? 19.392 14.444 48.879 1.00 31.23 502 GLN A C 1
ATOM 1598 O O . GLN A 1 210 ? 19.954 15.519 49.179 1.00 29.76 502 GLN A O 1
ATOM 1604 N N . ALA A 1 211 ? 18.963 14.134 47.651 1.00 26.92 503 ALA A N 1
ATOM 1605 C CA . ALA A 1 211 ? 18.953 15.121 46.538 1.00 28.58 503 ALA A CA 1
ATOM 1606 C C . ALA A 1 211 ? 18.133 16.330 46.987 1.00 28.44 503 ALA A C 1
ATOM 1607 O O . ALA A 1 211 ? 18.622 17.460 46.867 1.00 28.26 503 ALA A O 1
ATOM 1609 N N . VAL A 1 212 ? 16.939 16.087 47.533 1.00 30.63 504 VAL A N 1
ATOM 1610 C CA . VAL A 1 212 ? 16.003 17.176 47.929 1.00 31.13 504 VAL A CA 1
ATOM 1611 C C . VAL A 1 212 ? 16.620 17.981 49.070 1.00 27.68 504 VAL A C 1
ATOM 1612 O O . VAL A 1 212 ? 16.634 19.200 48.975 1.00 26.55 504 VAL A O 1
ATOM 1616 N N . GLN A 1 213 ? 17.159 17.327 50.088 1.00 31.47 505 GLN A N 1
ATOM 1617 C CA . GLN A 1 213 ? 17.859 18.008 51.205 1.00 32.79 505 GLN A CA 1
ATOM 1618 C C . GLN A 1 213 ? 18.978 18.892 50.629 1.00 30.28 505 GLN A C 1
ATOM 1619 O O . GLN A 1 213 ? 19.100 20.038 51.069 1.00 29.36 505 GLN A O 1
ATOM 1625 N N . GLN A 1 214 ? 19.736 18.420 49.635 1.00 27.31 506 GLN A N 1
ATOM 1626 C CA . GLN A 1 214 ? 20.873 19.205 49.078 1.00 27.18 506 GLN A CA 1
ATOM 1627 C C . GLN A 1 214 ? 20.334 20.374 48.242 1.00 28.04 506 GLN A C 1
ATOM 1628 O O . GLN A 1 214 ? 20.893 21.476 48.361 1.00 27.35 506 GLN A O 1
ATOM 1634 N N . VAL A 1 215 ? 19.268 20.160 47.459 1.00 28.14 507 VAL A N 1
ATOM 1635 C CA . VAL A 1 215 ? 18.622 21.246 46.674 1.00 27.61 507 VAL A CA 1
ATOM 1636 C C . VAL A 1 215 ? 18.247 22.390 47.625 1.00 32.41 507 VAL A C 1
ATOM 1637 O O . VAL A 1 215 ? 18.632 23.540 47.316 1.00 27.91 507 VAL A O 1
ATOM 1641 N N . LEU A 1 216 ? 17.555 22.088 48.731 1.00 30.46 508 LEU A N 1
ATOM 1642 C CA . LEU A 1 216 ? 16.991 23.126 49.635 1.00 31.99 508 LEU A CA 1
ATOM 1643 C C . LEU A 1 216 ? 18.095 23.756 50.488 1.00 30.91 508 LEU A C 1
ATOM 1644 O O . LEU A 1 216 ? 17.961 24.952 50.778 1.00 30.77 508 LEU A O 1
ATOM 1649 N N . ALA A 1 217 ? 19.184 23.042 50.808 1.00 33.75 509 ALA A N 1
ATOM 1650 C CA . ALA A 1 217 ? 20.355 23.634 51.509 1.00 31.77 509 ALA A CA 1
ATOM 1651 C C . ALA A 1 217 ? 21.007 24.675 50.597 1.00 33.55 509 ALA A C 1
ATOM 1652 O O . ALA A 1 217 ? 21.366 25.752 51.105 1.00 31.49 509 ALA A O 1
ATOM 1654 N N . ILE A 1 218 ? 21.140 24.372 49.291 1.00 33.56 510 ILE A N 1
ATOM 1655 C CA . ILE A 1 218 ? 21.743 25.324 48.316 1.00 28.78 510 ILE A CA 1
ATOM 1656 C C . ILE A 1 218 ? 20.801 26.521 48.238 1.00 28.00 510 ILE A C 1
ATOM 1657 O O . ILE A 1 218 ? 21.273 27.659 48.290 1.00 30.23 510 ILE A O 1
ATOM 1662 N N . HIS A 1 219 ? 19.511 26.249 48.086 1.00 28.42 511 HIS A N 1
ATOM 1663 C CA . HIS A 1 219 ? 18.491 27.276 47.776 1.00 30.64 511 HIS A CA 1
ATOM 1664 C C . HIS A 1 219 ? 18.482 28.337 48.886 1.00 29.77 511 HIS A C 1
ATOM 1665 O O . HIS A 1 219 ? 18.492 29.540 48.556 1.00 24.81 511 HIS A O 1
ATOM 1672 N N . VAL A 1 220 ? 18.468 27.921 50.153 1.00 30.92 512 VAL A N 1
ATOM 1673 C CA . VAL A 1 220 ? 18.281 28.894 51.269 1.00 30.78 512 VAL A CA 1
ATOM 1674 C C . VAL A 1 220 ? 19.622 29.543 51.609 1.00 32.97 512 VAL A C 1
ATOM 1675 O O . VAL A 1 220 ? 19.586 30.621 52.211 1.00 32.50 512 VAL A O 1
ATOM 1679 N N . SER A 1 221 ? 20.762 28.954 51.254 1.00 33.86 513 SER A N 1
ATOM 1680 C CA . SER A 1 221 ? 22.054 29.388 51.850 1.00 36.27 513 SER A CA 1
ATOM 1681 C C . SER A 1 221 ? 22.954 30.080 50.822 1.00 39.11 513 SER A C 1
ATOM 1682 O O . SER A 1 221 ? 23.787 30.891 51.235 1.00 37.96 513 SER A O 1
ATOM 1685 N N . LYS A 1 222 ? 22.806 29.766 49.538 1.00 33.67 514 LYS A N 1
ATOM 1686 C CA . LYS A 1 222 ? 23.839 30.096 48.538 1.00 33.27 514 LYS A CA 1
ATOM 1687 C C . LYS A 1 222 ? 23.421 31.331 47.771 1.00 32.33 514 LYS A C 1
ATOM 1688 O O . LYS A 1 222 ? 22.237 31.627 47.652 1.00 29.77 514 LYS A O 1
ATOM 1694 N N . PRO A 1 223 ? 24.399 32.057 47.203 1.00 33.18 515 PRO A N 1
ATOM 1695 C CA . PRO A 1 223 ? 24.116 33.175 46.316 1.00 37.03 515 PRO A CA 1
ATOM 1696 C C . PRO A 1 223 ? 23.452 32.677 45.0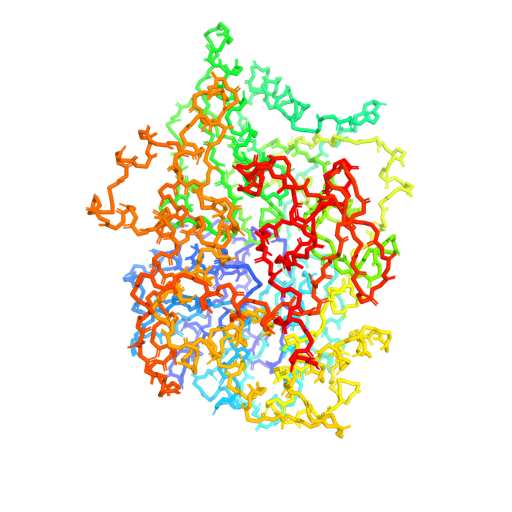25 1.00 33.95 515 PRO A C 1
ATOM 1697 O O . PRO A 1 223 ? 23.311 31.503 44.850 1.00 31.19 515 PRO A O 1
ATOM 1701 N N . ALA A 1 224 ? 23.035 33.626 44.201 1.00 33.13 516 ALA A N 1
ATOM 1702 C CA . ALA A 1 224 ? 22.262 33.421 42.962 1.00 34.60 516 ALA A CA 1
ATOM 1703 C C . ALA A 1 224 ? 22.978 32.382 42.092 1.00 32.93 516 ALA A C 1
ATOM 1704 O O . ALA A 1 224 ? 24.232 32.358 42.079 1.00 32.08 516 ALA A O 1
ATOM 1706 N N . GLY A 1 225 ? 22.205 31.610 41.332 1.00 28.89 517 GLY A N 1
ATOM 1707 C CA . GLY A 1 225 ? 22.741 30.586 40.435 1.00 29.65 517 GLY A CA 1
ATOM 1708 C C . GLY A 1 225 ? 21.815 29.386 40.436 1.00 27.99 517 GLY A C 1
ATOM 1709 O O . GLY A 1 225 ? 21.325 29.015 41.537 1.00 24.83 517 GLY A O 1
ATOM 1710 N N . ASP A 1 226 ? 21.549 28.849 39.246 1.00 25.71 518 ASP A N 1
ATOM 1711 C CA . ASP A 1 226 ? 20.542 27.783 39.047 1.00 27.14 518 ASP A CA 1
ATOM 1712 C C . ASP A 1 226 ? 21.135 26.434 39.459 1.00 25.14 518 ASP A C 1
ATOM 1713 O O . ASP A 1 226 ? 22.381 26.300 39.575 1.00 25.83 518 ASP A O 1
ATOM 1718 N N . ILE A 1 227 ? 20.242 25.509 39.793 1.00 24.38 519 ILE A N 1
ATOM 1719 C CA . ILE A 1 227 ? 20.592 24.140 40.244 1.00 24.70 519 ILE A CA 1
ATOM 1720 C C . ILE A 1 227 ? 20.235 23.157 39.130 1.00 24.36 519 ILE A C 1
ATOM 1721 O O . ILE A 1 227 ? 19.128 23.264 38.555 1.00 24.02 519 ILE A O 1
ATOM 1726 N N . LEU A 1 228 ? 21.131 22.206 38.893 1.00 24.34 520 LEU A N 1
ATOM 1727 C CA . LEU A 1 228 ? 20.907 21.070 37.963 1.00 24.68 520 LEU A CA 1
ATOM 1728 C C . LEU A 1 228 ? 21.050 19.784 38.782 1.00 24.30 520 LEU A C 1
ATOM 1729 O O . LEU A 1 228 ? 22.135 19.558 39.325 1.00 23.15 520 LEU A O 1
ATOM 1734 N N . VAL A 1 229 ? 19.983 19.008 38.874 1.00 24.31 521 VAL A N 1
ATOM 1735 C CA . VAL A 1 229 ? 19.934 17.729 39.632 1.00 24.50 521 VAL A CA 1
ATOM 1736 C C . VAL A 1 229 ? 19.929 16.597 38.605 1.00 24.47 521 VAL A C 1
ATOM 1737 O O . VAL A 1 229 ? 19.066 16.627 37.696 1.00 23.98 521 VAL A O 1
ATOM 1741 N N . PHE A 1 230 ? 20.897 15.676 38.705 1.00 23.41 522 PHE A N 1
ATOM 1742 C CA . PHE A 1 230 ? 20.964 14.472 37.825 1.00 23.18 522 PHE A CA 1
ATOM 1743 C C . PHE A 1 230 ? 20.249 13.309 38.523 1.00 22.80 522 PHE A C 1
ATOM 1744 O O . PHE A 1 230 ? 20.767 12.765 39.524 1.00 23.63 522 PHE A O 1
ATOM 1752 N N . MET A 1 231 ? 19.068 12.968 38.013 1.00 23.29 523 MET A N 1
ATOM 1753 C CA . MET A 1 231 ? 18.266 11.778 38.407 1.00 25.47 523 MET A CA 1
ATOM 1754 C C . MET A 1 231 ? 18.364 10.757 37.264 1.00 26.27 523 MET A C 1
ATOM 1755 O O . MET A 1 231 ? 19.339 10.867 36.496 1.00 26.64 523 MET A O 1
ATOM 1760 N N . THR A 1 232 ? 17.440 9.792 37.165 1.00 28.65 524 THR A N 1
ATOM 1761 C CA . THR A 1 232 ? 17.608 8.636 36.246 1.00 27.40 524 THR A CA 1
ATOM 1762 C C . THR A 1 232 ? 16.465 8.552 35.246 1.00 28.61 524 THR A C 1
ATOM 1763 O O . THR A 1 232 ? 16.738 8.072 34.158 1.00 30.01 524 THR A O 1
ATOM 1767 N N . GLY A 1 233 ? 15.241 8.947 35.599 1.00 29.24 525 GLY A N 1
ATOM 1768 C CA . GLY A 1 233 ? 14.089 8.763 34.707 1.00 30.74 525 GLY A CA 1
ATOM 1769 C C . GLY A 1 233 ? 12.929 9.622 35.138 1.00 32.96 525 GLY A C 1
ATOM 1770 O O . GLY A 1 233 ? 12.984 10.189 36.257 1.00 34.86 525 GLY A O 1
ATOM 1771 N N . GLN A 1 234 ? 11.879 9.651 34.324 1.00 35.47 526 GLN A N 1
ATOM 1772 C CA . GLN A 1 234 ? 10.605 10.341 34.643 1.00 36.17 526 GLN A CA 1
ATOM 1773 C C . GLN A 1 234 ? 10.188 10.024 36.078 1.00 34.80 526 GLN A C 1
ATOM 1774 O O . GLN A 1 234 ? 9.817 10.960 36.802 1.00 32.36 526 GLN A O 1
ATOM 1780 N N . GLU A 1 235 ? 10.356 8.771 36.491 0.83 35.91 527 GLU A N 1
ATOM 1781 C CA . GLU A 1 235 ? 9.817 8.224 37.762 0.83 34.66 527 GLU A CA 1
ATOM 1782 C C . GLU A 1 235 ? 10.485 8.929 38.954 0.83 31.04 527 GLU A C 1
ATOM 1783 O O . GLU A 1 235 ? 9.756 9.560 39.732 0.83 28.17 527 GLU A O 1
ATOM 1789 N N . ASP A 1 236 ? 11.810 8.832 39.119 1.00 30.32 528 ASP A N 1
ATOM 1790 C CA . ASP A 1 236 ? 12.510 9.472 40.276 1.00 29.92 528 ASP A CA 1
ATOM 1791 C C . ASP A 1 236 ? 12.505 10.998 40.077 1.00 31.18 528 ASP A C 1
ATOM 1792 O O . ASP A 1 236 ? 12.569 11.719 41.094 1.00 29.18 528 ASP A O 1
ATOM 1797 N N . ILE A 1 237 ? 12.401 11.482 38.828 1.00 29.64 529 ILE A N 1
ATOM 1798 C CA . ILE A 1 237 ? 12.299 12.944 38.551 1.00 28.07 529 ILE A CA 1
ATOM 1799 C C . ILE A 1 237 ? 10.992 13.504 39.121 1.00 29.54 529 ILE A C 1
ATOM 1800 O O . ILE A 1 237 ? 11.033 14.587 39.750 1.00 27.51 529 ILE A O 1
ATOM 1805 N N . GLU A 1 238 ? 9.865 12.834 38.894 0.91 33.47 530 GLU A N 1
ATOM 1806 C CA . GLU A 1 238 ? 8.548 13.371 39.326 0.91 35.99 530 GLU A CA 1
ATOM 1807 C C . GLU A 1 238 ? 8.486 13.348 40.842 0.91 32.72 530 GLU A C 1
ATOM 1808 O O . GLU A 1 238 ? 7.979 14.331 41.402 0.91 33.50 530 GLU A O 1
ATOM 1814 N N . VAL A 1 239 ? 9.007 12.286 41.461 1.00 32.58 531 VAL A N 1
ATOM 1815 C CA . VAL A 1 239 ? 9.045 12.148 42.942 1.00 34.19 531 VAL A CA 1
ATOM 1816 C C . VAL A 1 239 ? 9.918 13.277 43.486 1.00 33.11 531 VAL A C 1
ATOM 1817 O O . VAL A 1 239 ? 9.497 13.873 44.478 1.00 29.27 531 VAL A O 1
ATOM 1821 N N . THR A 1 240 ? 11.091 13.522 42.882 1.00 31.25 532 THR A N 1
ATOM 1822 C CA . THR A 1 240 ? 12.049 14.582 43.316 1.00 30.91 532 THR A CA 1
ATOM 1823 C C . THR A 1 240 ? 11.364 15.963 43.245 1.00 32.12 532 THR A C 1
ATOM 1824 O O . THR A 1 240 ? 11.359 16.696 44.279 1.00 27.68 532 THR A O 1
ATOM 1828 N N . CYS A 1 241 ? 10.738 16.278 42.108 0.95 29.67 533 CYS A N 1
ATOM 1829 C CA . CYS A 1 241 ? 10.051 17.583 41.890 0.95 31.22 533 CYS A CA 1
ATOM 1830 C C . CYS A 1 241 ? 8.963 17.757 42.959 0.95 31.58 533 CYS A C 1
ATOM 1831 O O . CYS A 1 241 ? 8.901 18.827 43.561 0.95 29.89 533 CYS A O 1
ATOM 1834 N N . GLU A 1 242 ? 8.184 16.704 43.218 0.91 31.25 534 GLU A N 1
ATOM 1835 C CA . GLU A 1 242 ? 7.037 16.736 44.155 0.91 34.40 534 GLU A CA 1
ATOM 1836 C C . GLU A 1 242 ? 7.554 16.990 45.578 0.91 31.56 534 GLU A C 1
ATOM 1837 O O . GLU A 1 242 ? 6.990 17.869 46.261 0.91 29.91 534 GLU A O 1
ATOM 1843 N N . LEU A 1 243 ? 8.615 16.287 45.980 1.00 30.50 535 LEU A N 1
ATOM 1844 C CA . LEU A 1 243 ? 9.218 16.407 47.330 1.00 32.43 535 LEU A CA 1
ATOM 1845 C C . LEU A 1 243 ? 9.907 17.776 47.473 1.00 31.92 535 LEU A C 1
ATOM 1846 O O . LEU A 1 243 ? 9.781 18.417 48.548 1.00 29.47 535 LEU A O 1
ATOM 1851 N N . ILE A 1 244 ? 10.550 18.296 46.427 1.00 29.01 536 ILE A N 1
ATOM 1852 C CA . ILE A 1 244 ? 11.088 19.684 46.498 1.00 28.85 536 ILE A CA 1
ATOM 1853 C C . ILE A 1 244 ? 9.937 20.654 46.785 1.00 31.05 536 ILE A C 1
ATOM 1854 O O . ILE A 1 244 ? 10.091 21.502 47.682 1.00 30.98 536 ILE A O 1
ATOM 1859 N N . GLN A 1 245 ? 8.837 20.575 46.044 1.00 30.63 537 GLN A N 1
ATOM 1860 C CA . GLN A 1 245 ? 7.698 21.498 46.257 1.00 31.56 537 GLN A CA 1
ATOM 1861 C C . GLN A 1 245 ? 7.173 21.332 47.689 1.00 35.46 537 GLN A C 1
ATOM 1862 O O . GLN A 1 245 ? 6.935 22.363 48.351 1.00 31.62 537 GLN A O 1
ATOM 1868 N N . GLU A 1 246 ? 6.981 20.086 48.133 1.00 33.42 538 GLU A N 1
ATOM 1869 C CA . GLU A 1 246 ? 6.415 19.787 49.474 1.00 36.14 538 GLU A CA 1
ATOM 1870 C C . GLU A 1 246 ? 7.280 20.480 50.536 1.00 33.36 538 GLU A C 1
ATOM 1871 O O . GLU A 1 246 ? 6.702 21.276 51.319 1.00 34.91 538 GLU A O 1
ATOM 1877 N N . ARG A 1 247 ? 8.582 20.168 50.579 1.00 30.91 539 ARG A N 1
ATOM 1878 C CA . ARG A 1 247 ? 9.532 20.691 51.607 1.00 36.05 539 ARG A CA 1
ATOM 1879 C C . ARG A 1 247 ? 9.709 22.214 51.456 1.00 34.28 539 ARG A C 1
ATOM 1880 O O . ARG A 1 247 ? 9.766 22.893 52.491 1.00 30.86 539 ARG A O 1
ATOM 1888 N N . LEU A 1 248 ? 9.759 22.730 50.224 1.00 29.95 540 LEU A N 1
ATOM 1889 C CA . LEU A 1 248 ? 9.852 24.180 49.948 1.00 30.68 540 LEU A CA 1
ATOM 1890 C C . LEU A 1 248 ? 8.666 24.899 50.613 1.00 32.59 540 LEU A C 1
ATOM 1891 O O . LEU A 1 248 ? 8.899 25.842 51.365 1.00 28.83 540 LEU A O 1
ATOM 1896 N N . ALA A 1 249 ? 7.446 24.432 50.359 1.00 31.47 541 ALA A N 1
ATOM 1897 C CA . ALA A 1 249 ? 6.196 25.043 50.860 1.00 33.88 541 ALA A CA 1
ATOM 1898 C C . ALA A 1 249 ? 6.130 24.986 52.391 1.00 33.12 541 ALA A C 1
ATOM 1899 O O . ALA A 1 249 ? 5.404 25.830 52.960 1.00 44.26 541 ALA A O 1
ATOM 1901 N N . ALA A 1 250 ? 6.852 24.059 53.032 1.00 33.17 542 ALA A N 1
ATOM 1902 C CA . ALA A 1 250 ? 6.898 23.872 54.501 1.00 34.87 542 ALA A CA 1
ATOM 1903 C C . ALA A 1 250 ? 7.930 24.801 55.144 1.00 36.48 542 ALA A C 1
ATOM 1904 O O . ALA A 1 250 ? 7.829 24.999 56.342 1.00 32.33 542 ALA A O 1
ATOM 1906 N N . LEU A 1 251 ? 8.914 25.310 54.400 1.00 33.87 543 LEU A N 1
ATOM 1907 C CA . LEU A 1 251 ? 9.952 26.229 54.946 1.00 36.02 543 LEU A CA 1
ATOM 1908 C C . LEU A 1 251 ? 9.300 27.583 55.271 1.00 35.92 543 LEU A C 1
ATOM 1909 O O . LEU A 1 251 ? 8.176 27.870 54.771 1.00 31.81 543 LEU A O 1
ATOM 1914 N N . ASN A 1 252 ? 10.002 28.404 56.045 1.00 35.77 544 ASN A N 1
ATOM 1915 C CA . ASN A 1 252 ? 9.503 29.740 56.472 1.00 35.72 544 ASN A CA 1
ATOM 1916 C C . ASN A 1 252 ? 10.057 30.774 55.498 1.00 34.13 544 ASN A C 1
ATOM 1917 O O . ASN A 1 252 ? 11.283 30.979 55.519 1.00 30.91 544 ASN A O 1
ATOM 1922 N N . ASP A 1 253 ? 9.190 31.312 54.640 1.00 35.68 545 ASP A N 1
ATOM 1923 C CA . ASP A 1 253 ? 9.455 32.443 53.719 1.00 38.08 545 ASP A CA 1
ATOM 1924 C C . ASP A 1 253 ? 10.739 32.198 52.928 1.00 41.31 545 ASP A C 1
ATOM 1925 O O . ASP A 1 253 ? 11.628 33.052 52.895 1.00 37.58 545 ASP A O 1
ATOM 1930 N N . PRO A 1 254 ? 10.882 31.042 52.241 1.00 36.78 546 PRO A N 1
ATOM 1931 C CA . PRO A 1 254 ? 12.051 30.819 51.394 1.00 37.74 546 PRO A CA 1
ATOM 1932 C C . PRO A 1 254 ? 11.928 31.689 50.145 1.00 34.75 546 PRO A C 1
ATOM 1933 O O . PRO A 1 254 ? 10.827 32.112 49.791 1.00 29.02 546 PRO A O 1
ATOM 1937 N N . PRO A 1 255 ? 13.034 31.968 49.426 1.00 34.29 547 PRO A N 1
ATOM 1938 C CA . PRO A 1 255 ? 12.942 32.645 48.141 1.00 36.93 547 PRO A CA 1
ATOM 1939 C C . PRO A 1 255 ? 12.202 31.696 47.200 1.00 33.93 547 PRO A C 1
ATOM 1940 O O . PRO A 1 255 ? 12.127 30.516 47.491 1.00 31.29 547 PRO A O 1
ATOM 1944 N N . LYS A 1 256 ? 11.669 32.246 46.120 1.00 34.25 548 LYS A N 1
ATOM 1945 C CA . LYS A 1 256 ? 10.921 31.488 45.090 1.00 35.64 548 LYS A CA 1
ATOM 1946 C C . LYS A 1 256 ? 11.869 30.480 44.435 1.00 31.37 548 LYS A C 1
ATOM 1947 O O . LYS A 1 256 ? 13.047 30.790 44.273 1.00 31.01 548 LYS A O 1
ATOM 1953 N N . LEU A 1 257 ? 11.352 29.325 44.038 1.00 32.96 549 LEU A N 1
ATOM 1954 C CA . LEU A 1 257 ? 12.136 28.334 43.265 1.00 31.50 549 LEU A CA 1
ATOM 1955 C C . LEU A 1 257 ? 11.259 27.865 42.115 1.00 31.31 549 LEU A C 1
ATOM 1956 O O . LEU A 1 257 ? 10.123 27.510 42.375 1.00 31.54 549 LEU A O 1
ATOM 1961 N N . SER A 1 258 ? 11.781 27.904 40.891 1.00 29.20 550 SER A N 1
ATOM 1962 C CA . SER A 1 258 ? 11.086 27.320 39.724 1.00 30.81 550 SER A CA 1
ATOM 1963 C C . SER A 1 258 ? 11.672 25.920 39.460 1.00 30.68 550 SER A C 1
ATOM 1964 O O . SER A 1 258 ? 12.863 25.825 39.061 1.00 31.78 550 SER A O 1
ATOM 1967 N N . VAL A 1 259 ? 10.869 24.873 39.648 1.00 28.12 551 VAL A N 1
ATOM 1968 C CA . VAL A 1 259 ? 11.286 23.446 39.556 1.00 27.69 551 VAL A CA 1
ATOM 1969 C C . VAL A 1 259 ? 10.813 22.892 38.217 1.00 29.49 551 VAL A C 1
ATOM 1970 O O . VAL A 1 259 ? 9.613 22.910 38.002 1.00 29.07 551 VAL A O 1
ATOM 1974 N N . LEU A 1 260 ? 11.743 22.425 37.372 1.00 27.61 552 LEU A N 1
ATOM 1975 C CA . LEU A 1 260 ? 11.473 22.033 35.961 1.00 29.30 552 LEU A CA 1
ATOM 1976 C C . LEU A 1 260 ? 12.100 20.673 35.660 1.00 28.58 552 LEU A C 1
ATOM 1977 O O . LEU A 1 260 ? 13.317 20.523 35.738 1.00 29.05 552 LEU A O 1
ATOM 1982 N N . PRO A 1 261 ? 11.320 19.664 35.211 1.00 28.48 553 PRO A N 1
ATOM 1983 C CA . PRO A 1 261 ? 11.890 18.365 34.865 1.00 27.60 553 PRO A CA 1
ATOM 1984 C C . PRO A 1 261 ? 12.389 18.317 33.415 1.00 27.75 553 PRO A C 1
ATOM 1985 O O . PRO A 1 261 ? 11.863 19.074 32.600 1.00 29.79 553 PRO A O 1
ATOM 1989 N N . ILE A 1 262 ? 13.356 17.441 33.144 1.00 25.08 554 ILE A N 1
ATOM 1990 C CA . ILE A 1 262 ? 13.815 17.074 31.772 1.00 29.10 554 ILE A CA 1
ATOM 1991 C C . ILE A 1 262 ? 13.890 15.547 31.690 1.00 28.47 554 ILE A C 1
ATOM 1992 O O . ILE A 1 262 ? 14.702 14.980 32.431 1.00 27.72 554 ILE A O 1
ATOM 1997 N N . TYR A 1 263 ? 13.103 14.915 30.812 1.00 27.77 555 TYR A N 1
ATOM 1998 C CA . TYR A 1 263 ? 13.145 13.445 30.580 1.00 28.26 555 TYR A CA 1
ATOM 1999 C C . TYR A 1 263 ? 12.771 13.174 29.114 1.00 25.64 555 TYR A C 1
ATOM 2000 O O . TYR A 1 263 ? 12.148 14.036 28.466 1.00 26.49 555 TYR A O 1
ATOM 2009 N N . SER A 1 264 ? 13.210 12.030 28.610 0.90 27.42 556 SER A N 1
ATOM 2010 C CA . SER A 1 264 ? 13.257 11.700 27.155 0.90 27.58 556 SER A CA 1
ATOM 2011 C C . SER A 1 264 ? 11.888 11.918 26.500 0.90 28.74 556 SER A C 1
ATOM 2012 O O . SER A 1 264 ? 11.828 12.455 25.373 0.90 31.88 556 SER A O 1
ATOM 2015 N N . GLN A 1 265 ? 10.813 11.509 27.174 0.95 29.51 557 GLN A N 1
ATOM 2016 C CA . GLN A 1 265 ? 9.435 11.526 26.598 0.95 32.10 557 GLN A CA 1
ATOM 2017 C C . GLN A 1 265 ? 8.690 12.841 26.826 0.95 30.96 557 GLN A C 1
ATOM 2018 O O . GLN A 1 265 ? 7.482 12.873 26.469 0.95 29.51 557 GLN A O 1
ATOM 2024 N N . MET A 1 266 ? 9.320 13.855 27.431 0.86 31.10 558 MET A N 1
ATOM 2025 C CA . MET A 1 266 ? 8.608 15.111 27.807 0.86 33.52 558 MET A CA 1
ATOM 2026 C C . MET A 1 266 ? 8.037 15.793 26.553 0.86 33.74 558 MET A C 1
ATOM 2027 O O . MET A 1 266 ? 8.640 15.782 25.482 0.86 31.27 558 MET A O 1
ATOM 2032 N N . PRO A 1 267 ? 6.847 16.429 26.626 1.00 34.51 559 PRO A N 1
ATOM 2033 C CA . PRO A 1 267 ? 6.308 17.154 25.472 1.00 34.00 559 PRO A CA 1
ATOM 2034 C C . PRO A 1 267 ? 7.038 18.488 25.228 1.00 34.93 559 PRO A C 1
ATOM 2035 O O . PRO A 1 267 ? 7.791 18.968 26.108 1.00 35.43 559 PRO A O 1
ATOM 2039 N N . ALA A 1 268 ? 6.867 19.054 24.032 1.00 32.60 560 ALA A N 1
ATOM 2040 C CA . ALA A 1 268 ? 7.583 20.275 23.576 1.00 38.03 560 ALA A CA 1
ATOM 2041 C C . ALA A 1 268 ? 7.346 21.427 24.561 1.00 34.60 560 ALA A C 1
ATOM 2042 O O . ALA A 1 268 ? 8.295 22.199 24.796 1.00 34.75 560 ALA A O 1
ATOM 2044 N N . ASP A 1 269 ? 6.138 21.520 25.133 1.00 35.28 561 ASP A N 1
ATOM 2045 C CA . ASP A 1 269 ? 5.744 22.658 26.002 1.00 37.41 561 ASP A CA 1
ATOM 2046 C C . ASP A 1 269 ? 6.579 22.606 27.279 1.00 38.24 561 ASP A C 1
ATOM 2047 O O . ASP A 1 269 ? 6.953 23.683 27.789 1.00 43.76 561 ASP A O 1
ATOM 2052 N N . LEU A 1 270 ? 6.901 21.411 27.773 1.00 33.49 562 LEU A N 1
ATOM 2053 C CA . LEU A 1 270 ? 7.749 21.282 28.984 1.00 32.90 562 LEU A CA 1
ATOM 2054 C C . LEU A 1 270 ? 9.209 21.566 28.630 1.00 31.68 562 LEU A C 1
ATOM 2055 O O . LEU A 1 270 ? 9.922 22.160 29.482 1.00 31.34 562 LEU A O 1
ATOM 2060 N N . GLN A 1 271 ? 9.649 21.209 27.417 1.00 29.73 563 GLN A N 1
ATOM 2061 C CA . GLN A 1 271 ? 11.036 21.485 26.948 1.00 29.98 563 GLN A CA 1
ATOM 2062 C C . GLN A 1 271 ? 11.265 23.001 26.944 1.00 29.72 563 GLN A C 1
ATOM 2063 O O . GLN A 1 271 ? 12.335 23.461 27.413 1.00 30.38 563 GLN A O 1
ATOM 2069 N N . ALA A 1 272 ? 10.311 23.761 26.407 1.00 32.27 564 ALA A N 1
ATOM 2070 C CA . ALA A 1 272 ? 10.467 25.218 26.182 1.00 33.51 564 ALA A CA 1
ATOM 2071 C C . ALA A 1 272 ? 10.709 25.917 27.530 1.00 32.58 564 ALA A C 1
ATOM 2072 O O . ALA A 1 272 ? 11.517 26.879 27.595 1.00 30.13 564 ALA A O 1
ATOM 2074 N N . LYS A 1 273 ? 10.067 25.406 28.582 1.00 34.54 565 LYS A N 1
ATOM 2075 C CA . LYS A 1 273 ? 10.123 25.972 29.952 1.00 39.45 565 LYS A CA 1
ATOM 2076 C C . LYS A 1 273 ? 11.563 26.002 30.454 1.00 35.58 565 LYS A C 1
ATOM 2077 O O . LYS A 1 273 ? 11.929 26.984 31.107 1.00 35.03 565 LYS A O 1
ATOM 2083 N N . ILE A 1 274 ? 12.386 25.002 30.144 1.00 35.80 566 ILE A N 1
ATOM 2084 C CA . ILE A 1 274 ? 13.725 24.926 30.806 1.00 38.76 566 ILE A CA 1
ATOM 2085 C C . ILE A 1 274 ? 14.588 26.105 30.333 1.00 38.54 566 ILE A C 1
ATOM 2086 O O . ILE A 1 274 ? 15.482 26.531 31.118 1.00 37.70 566 ILE A O 1
ATOM 2091 N N . PHE A 1 275 ? 14.349 26.633 29.125 1.00 33.24 567 PHE A N 1
ATOM 2092 C CA . PHE A 1 275 ? 15.198 27.711 28.541 1.00 37.22 567 PHE A CA 1
ATOM 2093 C C . PHE A 1 275 ? 14.678 29.117 28.906 1.00 37.48 567 PHE A C 1
ATOM 2094 O O . PHE A 1 275 ? 15.410 30.090 28.723 1.00 37.33 567 PHE A O 1
ATOM 2102 N N . ASP A 1 276 ? 13.459 29.241 29.416 1.00 36.37 568 ASP A N 1
ATOM 2103 C CA . ASP A 1 276 ? 12.908 30.555 29.832 1.00 38.12 568 ASP A CA 1
ATOM 2104 C C . ASP A 1 276 ? 13.751 31.092 30.997 1.00 36.63 568 ASP A C 1
ATOM 2105 O O . ASP A 1 276 ? 14.070 30.318 31.913 1.00 32.16 568 ASP A O 1
ATOM 2110 N N . ARG A 1 277 ? 14.159 32.356 30.912 1.00 39.29 569 ARG A N 1
ATOM 2111 C CA . ARG A 1 277 ? 14.722 33.119 32.062 1.00 40.39 569 ARG A CA 1
ATOM 2112 C C . ARG A 1 277 ? 13.593 33.273 33.092 1.00 37.04 569 ARG A C 1
ATOM 2113 O O . ARG A 1 277 ? 12.486 33.653 32.673 1.00 40.49 569 ARG A O 1
ATOM 2121 N N . ALA A 1 278 ? 13.828 32.975 34.369 1.00 37.10 570 ALA A N 1
ATOM 2122 C CA . ALA A 1 278 ? 12.817 33.176 35.442 1.00 37.88 570 ALA A CA 1
ATOM 2123 C C . ALA A 1 278 ? 12.724 34.663 35.728 1.00 37.15 570 ALA A C 1
ATOM 2124 O O . ALA A 1 278 ? 13.643 35.395 35.366 1.00 35.01 570 ALA A O 1
ATOM 2126 N N . PRO A 1 279 ? 11.654 35.151 36.401 1.00 40.86 571 PRO A N 1
ATOM 2127 C CA . PRO A 1 279 ? 11.630 36.521 36.909 1.00 43.67 571 PRO A CA 1
ATOM 2128 C C . PRO A 1 279 ? 12.878 36.792 37.739 1.00 46.02 571 PRO A C 1
ATOM 2129 O O . PRO A 1 279 ? 13.461 35.874 38.324 1.00 40.72 571 PRO A O 1
ATOM 2133 N N . PRO A 1 280 ? 13.324 38.061 37.840 1.00 49.17 572 PRO A N 1
ATOM 2134 C CA . PRO A 1 280 ? 14.517 38.376 38.630 1.00 50.97 572 PRO A CA 1
ATOM 2135 C C . PRO A 1 280 ? 14.269 38.017 40.104 1.00 43.12 572 PRO A C 1
ATOM 2136 O O . PRO A 1 280 ? 13.135 38.033 40.538 1.00 40.13 572 PRO A O 1
ATOM 2140 N N . GLY A 1 281 ? 15.308 37.553 40.800 1.00 48.51 573 GLY A N 1
ATOM 2141 C CA . GLY A 1 281 ? 15.183 37.068 42.188 1.00 48.23 573 GLY A CA 1
ATOM 2142 C C . GLY A 1 281 ? 14.648 35.640 42.299 1.00 48.36 573 GLY A C 1
ATOM 2143 O O . GLY A 1 281 ? 14.542 35.158 43.438 1.00 40.45 573 GLY A O 1
ATOM 2144 N N . VAL A 1 282 ? 14.293 34.976 41.189 1.00 44.84 574 VAL A N 1
ATOM 2145 C CA . VAL A 1 282 ? 13.795 33.564 41.214 1.00 40.91 574 VAL A CA 1
ATOM 2146 C C . VAL A 1 282 ? 14.924 32.605 40.804 1.00 35.42 574 VAL A C 1
ATOM 2147 O O . VAL A 1 282 ? 15.508 32.787 39.709 1.00 32.59 574 VAL A O 1
ATOM 2151 N N . ARG A 1 283 ? 15.210 31.601 41.638 1.00 33.33 575 ARG A N 1
ATOM 2152 C CA . ARG A 1 283 ? 16.158 30.506 41.267 1.00 29.70 575 ARG A CA 1
ATOM 2153 C C . ARG A 1 283 ? 15.434 29.420 40.453 1.00 28.56 575 ARG A C 1
ATOM 2154 O O . ARG A 1 283 ? 14.315 29.073 40.788 1.00 29.39 575 ARG A O 1
ATOM 2162 N N . LYS A 1 284 ? 16.114 28.832 39.467 1.00 26.88 576 LYS A N 1
ATOM 2163 C CA . LYS A 1 284 ? 15.639 27.619 38.762 1.00 26.66 576 LYS A CA 1
ATOM 2164 C C . LYS A 1 284 ? 16.339 26.370 39.305 1.00 24.58 576 LYS A C 1
ATOM 2165 O O . LYS A 1 284 ? 17.552 26.397 39.599 1.00 25.75 576 LYS A O 1
ATOM 2171 N N . CYS A 1 285 ? 15.566 25.304 39.445 1.00 26.12 577 CYS A N 1
ATOM 2172 C CA . CYS A 1 285 ? 16.047 23.942 39.777 1.00 25.88 577 CYS A CA 1
ATOM 2173 C C . CYS A 1 285 ? 15.610 22.982 38.669 1.00 25.31 577 CYS A C 1
ATOM 2174 O O . CYS A 1 285 ? 14.412 22.677 38.594 1.00 24.91 577 CYS A O 1
ATOM 2177 N N . ILE A 1 286 ? 16.561 22.560 37.840 1.00 24.96 578 ILE A N 1
ATOM 2178 C CA . ILE A 1 286 ? 16.300 21.668 36.684 1.00 24.60 578 ILE A CA 1
ATOM 2179 C C . ILE A 1 286 ? 16.543 20.247 37.188 1.00 24.02 578 ILE A C 1
ATOM 2180 O O . ILE A 1 286 ? 17.631 19.980 37.701 1.00 24.27 578 ILE A O 1
ATOM 2185 N N . VAL A 1 287 ? 15.522 19.402 37.154 1.00 25.35 579 VAL A N 1
ATOM 2186 C CA . VAL A 1 287 ? 15.666 17.985 37.592 1.00 25.60 579 VAL A CA 1
ATOM 2187 C C . VAL A 1 287 ? 15.621 17.089 36.353 1.00 26.39 579 VAL A C 1
ATOM 2188 O O . VAL A 1 287 ? 14.551 16.936 35.778 1.00 27.26 579 VAL A O 1
ATOM 2192 N N . ALA A 1 288 ? 16.779 16.595 35.944 1.00 24.27 580 ALA A N 1
ATOM 2193 C CA . ALA A 1 288 ? 17.017 16.003 34.613 1.00 25.29 580 ALA A CA 1
ATOM 2194 C C . ALA A 1 288 ? 17.638 14.604 34.724 1.00 24.68 580 ALA A C 1
ATOM 2195 O O . ALA A 1 288 ? 18.332 14.316 35.692 1.00 31.22 580 ALA A O 1
ATOM 2197 N N . THR A 1 289 ? 17.510 13.828 33.657 1.00 27.31 581 THR A N 1
ATOM 2198 C CA . THR A 1 289 ? 18.373 12.670 33.335 1.00 27.32 581 THR A CA 1
ATOM 2199 C C . THR A 1 289 ? 19.699 13.168 32.740 1.00 26.56 581 THR A C 1
ATOM 2200 O O . THR A 1 289 ? 19.915 14.384 32.629 1.00 25.08 581 THR A O 1
ATOM 2204 N N . ASN A 1 290 ? 20.527 12.237 32.297 1.00 24.89 582 ASN A N 1
ATOM 2205 C CA . ASN A 1 290 ? 21.817 12.542 31.649 1.00 25.06 582 ASN A CA 1
ATOM 2206 C C . ASN A 1 290 ? 21.601 13.150 30.251 1.00 26.02 582 ASN A C 1
ATOM 2207 O O . ASN A 1 290 ? 22.603 13.399 29.587 1.00 29.96 582 ASN A O 1
ATOM 2212 N N . ILE A 1 291 ? 20.369 13.432 29.829 1.00 26.76 583 ILE A N 1
ATOM 2213 C CA . ILE A 1 291 ? 20.127 14.421 28.724 1.00 28.50 583 ILE A CA 1
ATOM 2214 C C . ILE A 1 291 ? 20.965 15.679 28.991 1.00 29.06 583 ILE A C 1
ATOM 2215 O O . ILE A 1 291 ? 21.512 16.232 28.026 1.00 24.61 583 ILE A O 1
ATOM 2220 N N . ALA A 1 292 ? 21.051 16.119 30.256 1.00 25.97 584 ALA A N 1
ATOM 2221 C CA . ALA A 1 292 ? 21.719 17.374 30.667 1.00 28.94 584 ALA A CA 1
ATOM 2222 C C . ALA A 1 292 ? 23.219 17.168 30.930 1.00 30.40 584 ALA A C 1
ATOM 2223 O O . ALA A 1 292 ? 23.876 18.108 31.418 1.00 29.99 584 ALA A O 1
ATOM 2225 N N . GLU A 1 293 ? 23.777 16.017 30.557 1.00 30.38 585 GLU A N 1
ATOM 2226 C CA . GLU A 1 293 ? 25.242 15.781 30.695 1.00 28.13 585 GLU A CA 1
ATOM 2227 C C . GLU A 1 293 ? 25.992 16.481 29.563 1.00 29.26 585 GLU A C 1
ATOM 2228 O O . GLU A 1 293 ? 26.942 17.212 29.848 1.00 29.40 585 GLU A O 1
ATOM 2234 N N . THR A 1 294 ? 25.659 16.192 28.304 1.00 29.56 586 THR A N 1
ATOM 2235 C CA . THR A 1 294 ? 26.373 16.830 27.165 1.00 29.57 586 THR A CA 1
ATOM 2236 C C . THR A 1 294 ? 25.402 17.312 26.094 1.00 31.06 586 THR A C 1
ATOM 2237 O O . THR A 1 294 ? 25.857 18.134 25.283 1.00 33.98 586 THR A O 1
ATOM 2241 N N . SER A 1 295 ? 24.148 16.851 26.069 1.00 27.77 587 SER A N 1
ATOM 2242 C CA . SER A 1 295 ? 23.294 16.981 24.855 1.00 28.99 587 SER A CA 1
ATOM 2243 C C . SER A 1 295 ? 22.683 18.395 24.784 1.00 28.67 587 SER A C 1
ATOM 2244 O O . SER A 1 295 ? 22.333 18.865 23.687 1.00 25.24 587 SER A O 1
ATOM 2247 N N . LEU A 1 296 ? 22.504 19.053 25.927 1.00 31.56 588 LEU A N 1
ATOM 2248 C CA . LEU A 1 296 ? 21.948 20.416 25.948 1.00 32.73 588 LEU A CA 1
ATOM 2249 C C . LEU A 1 296 ? 22.430 21.156 27.196 1.00 35.98 588 LEU A C 1
ATOM 2250 O O . LEU A 1 296 ? 22.898 20.511 28.189 1.00 36.20 588 LEU A O 1
ATOM 2255 N N . THR A 1 297 ? 22.386 22.480 27.088 1.00 35.70 589 THR A N 1
ATOM 2256 C CA . THR A 1 297 ? 22.852 23.429 28.126 1.00 36.17 589 THR A CA 1
ATOM 2257 C C . THR A 1 297 ? 21.673 24.266 28.604 1.00 34.48 589 THR A C 1
ATOM 2258 O O . THR A 1 297 ? 20.853 24.644 27.768 1.00 33.70 589 THR A O 1
ATOM 2262 N N . VAL A 1 298 ? 21.617 24.538 29.907 1.00 32.28 590 VAL A N 1
ATOM 2263 C CA . VAL A 1 298 ? 20.678 25.526 30.503 1.00 33.18 590 VAL A CA 1
ATOM 2264 C C . VAL A 1 298 ? 21.560 26.645 31.038 1.00 35.69 590 VAL A C 1
ATOM 2265 O O . VAL A 1 298 ? 22.519 26.342 31.826 1.00 28.28 590 VAL A O 1
ATOM 2269 N N . ASP A 1 299 ? 21.313 27.870 30.565 1.00 32.43 591 ASP A N 1
ATOM 2270 C CA . ASP A 1 299 ? 22.121 29.039 30.970 1.00 32.88 591 ASP A CA 1
ATOM 2271 C C . ASP A 1 299 ? 22.007 29.163 32.502 1.00 29.19 591 ASP A C 1
ATOM 2272 O O . ASP A 1 299 ? 20.930 28.855 33.049 1.00 31.33 591 ASP A O 1
ATOM 2277 N N . GLY A 1 300 ? 23.111 29.503 33.165 1.00 27.48 592 GLY A N 1
ATOM 2278 C CA . GLY A 1 300 ? 23.137 30.054 34.535 1.00 29.78 592 GLY A CA 1
ATOM 2279 C C . GLY A 1 300 ? 23.316 29.004 35.627 1.00 28.01 592 GLY A C 1
ATOM 2280 O O . GLY A 1 300 ? 23.156 29.373 36.812 1.00 28.13 592 GLY A O 1
ATOM 2281 N N . ILE A 1 301 ? 23.628 27.751 35.291 1.00 28.98 593 ILE A N 1
ATOM 2282 C CA . ILE A 1 301 ? 23.804 26.670 36.307 1.00 29.30 593 ILE A CA 1
ATOM 2283 C C . ILE A 1 301 ? 25.064 26.987 37.102 1.00 29.03 593 ILE A C 1
ATOM 2284 O O . ILE A 1 301 ? 26.134 27.182 36.461 1.00 27.33 593 ILE A O 1
ATOM 2289 N N . MET A 1 302 ? 24.946 26.961 38.432 1.00 26.96 594 MET A N 1
ATOM 2290 C CA . MET A 1 302 ? 26.086 27.165 39.361 1.00 26.61 594 MET A CA 1
ATOM 2291 C C . MET A 1 302 ? 26.196 26.001 40.353 1.00 25.40 594 MET A C 1
ATOM 2292 O O . MET A 1 302 ? 27.272 25.839 40.955 1.00 28.34 594 MET A O 1
ATOM 2297 N N . TYR A 1 303 ? 25.159 25.179 40.489 1.00 26.61 595 TYR A N 1
ATOM 2298 C CA . TYR A 1 303 ? 25.127 24.041 41.446 1.00 25.68 595 TYR A CA 1
ATOM 2299 C C . TYR A 1 303 ? 24.608 22.798 40.728 1.00 27.47 595 TYR A C 1
ATOM 2300 O O . TYR A 1 303 ? 23.517 22.835 40.085 1.00 28.21 595 TYR A O 1
ATOM 2309 N N . VAL A 1 304 ? 25.368 21.714 40.872 1.00 24.15 596 VAL A N 1
ATOM 2310 C CA . VAL A 1 304 ? 24.984 20.379 40.377 1.00 25.29 596 VAL A CA 1
ATOM 2311 C C . VAL A 1 304 ? 24.771 19.480 41.594 1.00 25.61 596 VAL A C 1
ATOM 2312 O O . VAL A 1 304 ? 25.536 19.582 42.551 1.00 27.12 596 VAL A O 1
ATOM 2316 N N . VAL A 1 305 ? 23.719 18.680 41.562 1.00 25.40 597 VAL A N 1
ATOM 2317 C CA . VAL A 1 305 ? 23.510 17.558 42.525 1.00 26.26 597 VAL A CA 1
ATOM 2318 C C . VAL A 1 305 ? 23.488 16.274 41.711 1.00 27.77 597 VAL A C 1
ATOM 2319 O O . VAL A 1 305 ? 22.597 16.179 40.848 1.00 24.85 597 VAL A O 1
ATOM 2323 N N . ASP A 1 306 ? 24.425 15.351 41.980 1.00 25.35 598 ASP A N 1
ATOM 2324 C CA . ASP A 1 306 ? 24.653 14.153 41.143 1.00 25.67 598 ASP A CA 1
ATOM 2325 C C . ASP A 1 306 ? 24.320 12.901 41.969 1.00 28.65 598 ASP A C 1
ATOM 2326 O O . ASP A 1 306 ? 25.053 12.654 42.946 1.00 28.78 598 ASP A O 1
ATOM 2331 N N . CYS A 1 307 ? 23.242 12.182 41.618 1.00 27.51 599 CYS A N 1
ATOM 2332 C CA . CYS A 1 307 ? 22.819 10.902 42.256 1.00 30.08 599 CYS A CA 1
ATOM 2333 C C . CYS A 1 307 ? 23.861 9.794 41.994 1.00 29.67 599 CYS A C 1
ATOM 2334 O O . CYS A 1 307 ? 23.930 8.863 42.780 1.00 26.21 599 CYS A O 1
ATOM 2337 N N . GLY A 1 308 ? 24.650 9.874 40.920 1.00 25.83 600 GLY A N 1
ATOM 2338 C CA . GLY A 1 308 ? 25.673 8.851 40.622 1.00 27.52 600 GLY A CA 1
ATOM 2339 C C . GLY A 1 308 ? 25.165 7.726 39.735 1.00 26.01 600 GLY A C 1
ATOM 2340 O O . GLY A 1 308 ? 25.946 6.805 39.482 1.00 27.44 600 GLY A O 1
ATOM 2341 N N . TYR A 1 309 ? 23.932 7.824 39.225 1.00 25.86 601 TYR A N 1
ATOM 2342 C CA . TYR A 1 309 ? 23.229 6.713 38.533 1.00 26.27 601 TYR A CA 1
ATOM 2343 C C . TYR A 1 309 ? 22.662 7.144 37.192 1.00 27.81 601 TYR A C 1
ATOM 2344 O O . TYR A 1 309 ? 22.363 8.328 37.000 1.00 26.45 601 TYR A O 1
ATOM 2353 N N . SER A 1 310 ? 22.502 6.166 36.305 1.00 27.24 602 SER A N 1
ATOM 2354 C CA . SER A 1 310 ? 21.625 6.258 35.120 1.00 28.99 602 SER A CA 1
ATOM 2355 C C . SER A 1 310 ? 20.734 5.018 35.136 1.00 30.25 602 SER A C 1
ATOM 2356 O O . SER A 1 310 ? 21.040 4.068 35.901 1.00 29.51 602 SER A O 1
ATOM 2359 N N . LYS A 1 311 ? 19.610 5.057 34.432 1.00 32.36 603 LYS A N 1
ATOM 2360 C CA . LYS A 1 311 ? 18.663 3.920 34.393 1.00 34.66 603 LYS A CA 1
ATOM 2361 C C . LYS A 1 311 ? 18.757 3.310 32.999 1.00 38.30 603 LYS A C 1
ATOM 2362 O O . LYS A 1 311 ? 18.584 4.063 32.040 1.00 38.00 603 LYS A O 1
ATOM 2368 N N . LEU A 1 312 ? 19.088 2.018 32.926 1.00 38.97 604 LEU A N 1
ATOM 2369 C CA . LEU A 1 312 ? 19.354 1.265 31.663 1.00 41.19 604 LEU A CA 1
ATOM 2370 C C . LEU A 1 312 ? 18.680 -0.111 31.730 1.00 37.04 604 LEU A C 1
ATOM 2371 O O . LEU A 1 312 ? 18.513 -0.659 32.841 1.00 32.64 604 LEU A O 1
ATOM 2376 N N . LYS A 1 313 ? 18.343 -0.639 30.559 1.00 35.31 605 LYS A N 1
ATOM 2377 C CA . LYS A 1 313 ? 17.872 -2.026 30.358 1.00 38.39 605 LYS A CA 1
ATOM 2378 C C . LYS A 1 313 ? 19.132 -2.851 30.062 1.00 38.05 605 LYS A C 1
ATOM 2379 O O . LYS A 1 313 ? 19.720 -2.677 28.969 1.00 35.36 605 LYS A O 1
ATOM 2385 N N . VAL A 1 314 ? 19.579 -3.661 31.027 1.00 36.29 606 VAL A N 1
ATOM 2386 C CA . VAL A 1 314 ? 20.890 -4.366 30.917 1.00 39.81 606 VAL A CA 1
ATOM 2387 C C . VAL A 1 314 ? 20.741 -5.838 31.314 1.00 41.72 606 VAL A C 1
ATOM 2388 O O . VAL A 1 314 ? 19.880 -6.152 32.169 1.00 38.65 606 VAL A O 1
ATOM 2392 N N . TYR A 1 315 ? 21.554 -6.706 30.702 1.00 47.40 607 TYR A N 1
ATOM 2393 C CA . TYR A 1 315 ? 21.663 -8.144 31.065 1.00 51.43 607 TYR A CA 1
ATOM 2394 C C . TYR A 1 315 ? 21.931 -8.277 32.578 1.00 53.01 607 TYR A C 1
ATOM 2395 O O . TYR A 1 315 ? 22.824 -7.584 33.099 1.00 57.92 607 TYR A O 1
ATOM 2404 N N . ASN A 1 316 ? 21.133 -9.118 33.256 1.00 49.22 608 ASN A N 1
ATOM 2405 C CA . ASN A 1 316 ? 21.168 -9.391 34.721 1.00 53.88 608 ASN A CA 1
ATOM 2406 C C . ASN A 1 316 ? 21.544 -10.861 34.922 1.00 57.69 608 ASN A C 1
ATOM 2407 O O . ASN A 1 316 ? 20.753 -11.738 34.591 1.00 68.18 608 ASN A O 1
ATOM 2412 N N . PRO A 1 317 ? 22.757 -11.186 35.435 1.00 63.52 609 PRO A N 1
ATOM 2413 C CA . PRO A 1 317 ? 23.126 -12.578 35.737 1.00 61.76 609 PRO A CA 1
ATOM 2414 C C . PRO A 1 317 ? 22.136 -13.375 36.613 1.00 60.50 609 PRO A C 1
ATOM 2415 O O . PRO A 1 317 ? 21.907 -14.554 36.320 1.00 53.54 609 PRO A O 1
ATOM 2419 N N . ARG A 1 318 ? 21.550 -12.743 37.648 1.00 49.65 610 ARG A N 1
ATOM 2420 C CA . ARG A 1 318 ? 20.579 -13.425 38.554 1.00 53.95 610 ARG A CA 1
ATOM 2421 C C . ARG A 1 318 ? 19.307 -13.795 37.769 1.00 50.95 610 ARG A C 1
ATOM 2422 O O . ARG A 1 318 ? 18.502 -14.565 38.316 1.00 52.03 610 ARG A O 1
ATOM 2430 N N . MET A 1 319 ? 19.135 -13.273 36.549 0.75 48.01 611 MET A N 1
ATOM 2431 C CA . MET A 1 319 ? 17.901 -13.427 35.729 0.75 44.94 611 MET A CA 1
ATOM 2432 C C . MET A 1 319 ? 18.172 -14.184 34.418 0.75 45.10 611 MET A C 1
ATOM 2433 O O . MET A 1 319 ? 17.228 -14.832 33.927 0.75 45.77 611 MET A O 1
ATOM 2438 N N . GLY A 1 320 ? 19.395 -14.136 33.878 1.00 47.54 612 GLY A N 1
ATOM 2439 C CA . GLY A 1 320 ? 19.719 -14.646 32.525 1.00 47.54 612 GLY A CA 1
ATOM 2440 C C . GLY A 1 320 ? 18.937 -13.925 31.429 1.00 47.29 612 GLY A C 1
ATOM 2441 O O . GLY A 1 320 ? 18.685 -14.530 30.362 1.00 46.98 612 GLY A O 1
ATOM 2442 N N . MET A 1 321 ? 18.566 -12.658 31.660 1.00 45.18 613 MET A N 1
ATOM 2443 C CA . MET A 1 321 ? 17.829 -11.815 30.675 1.00 48.37 613 MET A CA 1
ATOM 2444 C C . MET A 1 321 ? 17.916 -10.347 31.108 1.00 45.47 613 MET A C 1
ATOM 2445 O O . MET A 1 321 ? 18.506 -10.078 32.186 1.00 46.55 613 MET A O 1
ATOM 2450 N N . ASP A 1 322 ? 17.327 -9.448 30.315 1.00 42.21 614 ASP A N 1
ATOM 2451 C CA . ASP A 1 322 ? 17.323 -7.980 30.567 1.00 40.78 614 ASP A CA 1
ATOM 2452 C C . ASP A 1 322 ? 16.527 -7.643 31.840 1.00 39.62 614 ASP A C 1
ATOM 2453 O O . ASP A 1 322 ? 15.533 -8.322 32.159 1.00 41.71 614 ASP A O 1
ATOM 2458 N N . THR A 1 323 ? 16.993 -6.622 32.553 1.00 36.69 615 THR A N 1
ATOM 2459 C CA . THR A 1 323 ? 16.288 -5.964 33.673 1.00 33.08 615 THR A CA 1
ATOM 2460 C C . THR A 1 323 ? 16.528 -4.459 33.545 1.00 32.91 615 THR A C 1
ATOM 2461 O O . THR A 1 323 ? 17.684 -4.058 33.290 1.00 30.66 615 THR A O 1
ATOM 2465 N N . LEU A 1 324 ? 15.458 -3.678 33.650 1.00 30.52 616 LEU A N 1
ATOM 2466 C CA . LEU A 1 324 ? 15.527 -2.204 33.755 1.00 33.24 616 LEU A CA 1
ATOM 2467 C C . LEU A 1 324 ? 16.002 -1.896 35.180 1.00 29.76 616 LEU A C 1
ATOM 2468 O O . LEU A 1 324 ? 15.340 -2.340 36.142 1.00 30.01 616 LEU A O 1
ATOM 2473 N N . GLN A 1 325 ? 17.157 -1.254 35.300 1.00 30.73 617 GLN A N 1
ATOM 2474 C CA . GLN A 1 325 ? 17.774 -0.983 36.626 1.00 33.81 617 GLN A CA 1
ATOM 2475 C C . GLN A 1 325 ? 18.574 0.314 36.611 1.00 33.03 617 GLN A C 1
ATOM 2476 O O . GLN A 1 325 ? 19.096 0.712 35.531 1.00 27.53 617 GLN A O 1
ATOM 2482 N N . ILE A 1 326 ? 18.649 0.950 37.781 1.00 31.86 618 ILE A N 1
ATOM 2483 C CA . ILE A 1 326 ? 19.599 2.075 38.019 1.00 33.54 618 ILE A CA 1
ATOM 2484 C C . ILE A 1 326 ? 20.981 1.437 38.088 1.00 36.51 618 ILE A C 1
ATOM 2485 O O . ILE A 1 326 ? 21.075 0.303 38.580 1.00 41.31 618 ILE A O 1
ATOM 2490 N N . THR A 1 327 ? 21.997 2.079 37.518 1.00 34.63 619 THR A N 1
ATOM 2491 C CA . THR A 1 327 ? 23.379 1.538 37.500 1.00 33.54 619 THR A CA 1
ATOM 2492 C C . THR A 1 327 ? 24.344 2.696 37.693 1.00 33.62 619 THR A C 1
ATOM 2493 O O . THR A 1 327 ? 24.090 3.802 37.213 1.00 29.54 619 THR A O 1
ATOM 2497 N N . PRO A 1 328 ? 25.477 2.480 38.394 1.00 34.16 620 PRO A N 1
ATOM 2498 C CA . PRO A 1 328 ? 26.441 3.550 38.631 1.00 30.67 620 PRO A CA 1
ATOM 2499 C C . PRO A 1 328 ? 26.988 4.083 37.308 1.00 31.89 620 PRO A C 1
ATOM 2500 O O . PRO A 1 328 ? 27.140 3.333 36.361 1.00 30.62 620 PRO A O 1
ATOM 2504 N N . ILE A 1 329 ? 27.207 5.393 37.260 1.00 29.83 621 ILE A N 1
ATOM 2505 C CA . ILE A 1 329 ? 27.818 6.070 36.091 1.00 28.11 621 ILE A CA 1
ATOM 2506 C C . ILE A 1 329 ? 29.323 5.776 36.118 1.00 28.32 621 ILE A C 1
ATOM 2507 O O . ILE A 1 329 ? 29.844 5.275 37.150 1.00 25.50 621 ILE A O 1
ATOM 2512 N N . SER A 1 330 ? 29.999 6.085 35.018 1.00 25.65 622 SER A N 1
ATOM 2513 C CA . SER A 1 330 ? 31.480 6.106 34.962 1.00 29.04 622 SER A CA 1
ATOM 2514 C C . SER A 1 330 ? 32.042 7.373 35.634 1.00 28.26 622 SER A C 1
ATOM 2515 O O . SER A 1 330 ? 31.304 8.376 35.838 1.00 29.07 622 SER A O 1
ATOM 2518 N N . GLN A 1 331 ? 33.329 7.347 35.963 1.00 29.35 623 GLN A N 1
ATOM 2519 C CA . GLN A 1 331 ? 34.050 8.533 36.466 1.00 28.45 623 GLN A CA 1
ATOM 2520 C C . GLN A 1 331 ? 34.041 9.595 35.353 1.00 26.69 623 GLN A C 1
ATOM 2521 O O . GLN A 1 331 ? 33.963 10.773 35.690 1.00 25.47 623 GLN A O 1
ATOM 2527 N N . ALA A 1 332 ? 34.072 9.205 34.074 1.00 26.95 624 ALA A N 1
ATOM 2528 C CA . ALA A 1 332 ? 33.959 10.157 32.945 1.00 28.08 624 ALA A CA 1
ATOM 2529 C C . ALA A 1 332 ? 32.613 10.885 33.029 1.00 28.18 624 ALA A C 1
ATOM 2530 O O . ALA A 1 332 ? 32.610 12.135 32.955 1.00 29.39 624 ALA A O 1
ATOM 2532 N N . ASN A 1 333 ? 31.504 10.142 33.157 1.00 27.67 625 ASN A N 1
ATOM 2533 C CA . ASN A 1 333 ? 30.140 10.732 33.269 1.00 28.96 625 ASN A CA 1
ATOM 2534 C C . ASN A 1 333 ? 30.091 11.726 34.430 1.00 25.50 625 ASN A C 1
ATOM 2535 O O . ASN A 1 333 ? 29.442 12.782 34.286 1.00 26.33 625 ASN A O 1
ATOM 2540 N N . ALA A 1 334 ? 30.715 11.363 35.550 1.00 28.05 626 ALA A N 1
ATOM 2541 C CA . ALA A 1 334 ? 30.727 12.147 36.800 1.00 26.81 626 ALA A CA 1
ATOM 2542 C C . ALA A 1 334 ? 31.455 13.475 36.589 1.00 28.95 626 ALA A C 1
ATOM 2543 O O . ALA A 1 334 ? 31.024 14.481 37.180 1.00 29.60 626 ALA A O 1
ATOM 2545 N N . ALA A 1 335 ? 32.560 13.460 35.847 1.00 29.99 627 ALA A N 1
ATOM 2546 C CA . ALA A 1 335 ? 33.319 14.676 35.487 1.00 28.16 627 ALA A CA 1
ATOM 2547 C C . ALA A 1 335 ? 32.400 15.561 34.662 1.00 26.96 627 ALA A C 1
ATOM 2548 O O . ALA A 1 335 ? 32.350 16.768 34.957 1.00 27.11 627 ALA A O 1
ATOM 2550 N N . GLN A 1 336 ? 31.745 14.995 33.643 1.00 26.77 628 GLN A N 1
ATOM 2551 C CA . GLN A 1 336 ? 30.850 15.761 32.748 1.00 29.18 628 GLN A CA 1
ATOM 2552 C C . GLN A 1 336 ? 29.723 16.396 33.562 1.00 26.74 628 GLN A C 1
ATOM 2553 O O . GLN A 1 336 ? 29.401 17.584 33.317 1.00 27.06 628 GLN A O 1
ATOM 2559 N N . ARG A 1 337 ? 29.068 15.605 34.414 1.00 24.92 629 ARG A N 1
ATOM 2560 C CA . ARG A 1 337 ? 27.961 16.118 35.271 1.00 25.49 629 ARG A CA 1
ATOM 2561 C C . ARG A 1 337 ? 28.478 17.312 36.086 1.00 24.71 629 ARG A C 1
ATOM 2562 O O . ARG A 1 337 ? 27.833 18.362 36.092 1.00 24.80 629 ARG A O 1
ATOM 2570 N N . ALA A 1 338 ? 29.615 17.178 36.740 1.00 26.46 630 ALA A N 1
ATOM 2571 C CA . ALA A 1 338 ? 30.180 18.248 37.597 1.00 26.81 630 ALA A CA 1
ATOM 2572 C C . ALA A 1 338 ? 30.505 19.485 36.752 1.00 27.70 630 ALA A C 1
ATOM 2573 O O . ALA A 1 338 ? 30.280 20.620 37.207 1.00 27.28 630 ALA A O 1
ATOM 2575 N N . GLY A 1 339 ? 31.029 19.271 35.543 1.00 27.48 631 GLY A N 1
ATOM 2576 C CA . GLY A 1 339 ? 31.370 20.358 34.611 1.00 29.07 631 GLY A CA 1
ATOM 2577 C C . GLY A 1 339 ? 30.205 21.285 34.274 1.00 28.59 631 GLY A C 1
ATOM 2578 O O . GLY A 1 339 ? 30.484 22.439 33.883 1.00 27.03 631 GLY A O 1
ATOM 2579 N N . ARG A 1 340 ? 28.949 20.843 34.376 1.00 26.83 632 ARG A N 1
ATOM 2580 C CA . ARG A 1 340 ? 27.788 21.724 34.052 1.00 26.87 632 ARG A CA 1
ATOM 2581 C C . ARG A 1 340 ? 27.714 22.913 35.023 1.00 26.24 632 ARG A C 1
ATOM 2582 O O . ARG A 1 340 ? 27.027 23.908 34.684 1.00 26.28 632 ARG A O 1
ATOM 2590 N N . ALA A 1 341 ? 28.402 22.860 36.163 1.00 22.18 633 ALA A N 1
ATOM 2591 C CA . ALA A 1 341 ? 28.422 23.960 37.149 1.00 24.40 633 ALA A CA 1
ATOM 2592 C C . ALA A 1 341 ? 29.670 24.828 36.953 1.00 28.87 633 ALA A C 1
ATOM 2593 O O . ALA A 1 341 ? 30.029 25.549 37.917 1.00 31.11 633 ALA A O 1
ATOM 2595 N N . GLY A 1 342 ? 30.339 24.748 35.796 1.00 26.55 634 GLY A N 1
ATOM 2596 C CA . GLY A 1 342 ? 31.587 25.512 35.575 1.00 30.23 634 GLY A CA 1
ATOM 2597 C C . GLY A 1 342 ? 31.531 26.423 34.359 1.00 29.73 634 GLY A C 1
ATOM 2598 O O . GLY A 1 342 ? 32.605 26.798 33.883 1.00 29.22 634 GLY A O 1
ATOM 2599 N N . ARG A 1 343 ? 30.343 26.773 33.870 1.00 29.03 635 ARG A N 1
ATOM 2600 C CA . ARG A 1 343 ? 30.204 27.560 32.611 1.00 32.99 635 ARG A CA 1
ATOM 2601 C C . ARG A 1 343 ? 29.977 29.054 32.910 1.00 31.47 635 ARG A C 1
ATOM 2602 O O . ARG A 1 343 ? 30.408 29.894 32.106 1.00 31.45 635 ARG A O 1
ATOM 2610 N N . THR A 1 344 ? 29.287 29.381 33.997 1.00 30.39 636 THR A N 1
ATOM 2611 C CA . THR A 1 344 ? 28.848 30.770 34.324 1.00 30.64 636 THR A CA 1
ATOM 2612 C C . THR A 1 344 ? 29.793 31.399 35.353 1.00 27.99 636 THR A C 1
ATOM 2613 O O . THR A 1 344 ? 30.000 32.626 35.322 1.00 31.24 636 THR A O 1
ATOM 2617 N N . GLY A 1 345 ? 30.349 30.574 36.223 1.00 26.01 637 GLY A N 1
ATOM 2618 C CA . GLY A 1 345 ? 31.306 30.966 37.271 1.00 28.67 637 GLY A CA 1
ATOM 2619 C C . GLY A 1 345 ? 31.844 29.721 37.966 1.00 28.86 637 GLY A C 1
ATOM 2620 O O . GLY A 1 345 ? 31.535 28.588 37.581 1.00 26.80 637 GLY A O 1
ATOM 2621 N N . PRO A 1 346 ? 32.645 29.892 39.033 1.00 29.20 638 PRO A N 1
ATOM 2622 C CA . PRO A 1 346 ? 33.175 28.748 39.771 1.00 29.16 638 PRO A CA 1
ATOM 2623 C C . PRO A 1 346 ? 32.091 28.124 40.658 1.00 29.55 638 PRO A C 1
ATOM 2624 O O . PRO A 1 346 ? 31.982 28.487 41.801 1.00 33.40 638 PRO A O 1
ATOM 2628 N N . GLY A 1 347 ? 31.351 27.170 40.112 1.00 29.73 639 GLY A N 1
ATOM 2629 C CA . GLY A 1 347 ? 30.206 26.525 40.773 1.00 29.52 639 GLY A CA 1
ATOM 2630 C C . GLY A 1 347 ? 30.614 25.358 41.657 1.00 28.65 639 GLY A C 1
ATOM 2631 O O . GLY A 1 347 ? 31.844 25.128 41.849 1.00 28.31 639 GLY A O 1
ATOM 2632 N N . GLN A 1 348 ? 29.609 24.659 42.199 1.00 25.63 640 GLN A N 1
ATOM 2633 C CA . GLN A 1 348 ? 29.790 23.453 43.054 1.00 29.04 640 GLN A CA 1
ATOM 2634 C C . GLN A 1 348 ? 29.045 22.239 42.489 1.00 26.56 640 GLN A C 1
ATOM 2635 O O . GLN A 1 348 ? 27.957 22.407 41.900 1.00 28.78 640 GLN A O 1
ATOM 2641 N N . ALA A 1 349 ? 29.620 21.057 42.676 1.00 25.44 641 ALA A N 1
ATOM 2642 C CA . ALA A 1 349 ? 29.016 19.753 42.345 1.00 26.64 641 ALA A CA 1
ATOM 2643 C C . ALA A 1 349 ? 28.979 18.928 43.633 1.00 25.24 641 ALA A C 1
ATOM 2644 O O . ALA A 1 349 ? 30.043 18.688 44.196 1.00 27.44 641 ALA A O 1
ATOM 2646 N N . TYR A 1 350 ? 27.772 18.583 44.072 1.00 26.00 642 TYR A N 1
ATOM 2647 C CA . TYR A 1 350 ? 27.481 17.704 45.229 1.00 26.81 642 TYR A CA 1
ATOM 2648 C C . TYR A 1 350 ? 27.244 16.290 44.709 1.00 28.41 642 TYR A C 1
ATOM 2649 O O . TYR A 1 350 ? 26.203 16.037 44.050 1.00 27.66 642 TYR A O 1
ATOM 2658 N N . ARG A 1 351 ? 28.191 15.397 44.982 1.00 25.54 643 ARG A N 1
ATOM 2659 C CA . ARG A 1 351 ? 28.061 13.961 44.615 1.00 26.18 643 ARG A CA 1
ATOM 2660 C C . ARG A 1 351 ? 27.454 13.206 45.797 1.00 26.89 643 ARG A C 1
ATOM 2661 O O . ARG A 1 351 ? 28.043 13.256 46.922 1.00 23.87 643 ARG A O 1
ATOM 2669 N N . LEU A 1 352 ? 26.291 12.595 45.549 1.00 27.63 644 LEU A N 1
ATOM 2670 C CA . LEU A 1 352 ? 25.528 11.787 46.535 1.00 27.76 644 LEU A CA 1
ATOM 2671 C C . LEU A 1 352 ? 26.131 10.371 46.599 1.00 28.90 644 LEU A C 1
ATOM 2672 O O . LEU A 1 352 ? 25.381 9.376 46.490 1.00 33.07 644 LEU A O 1
ATOM 2677 N N . TYR A 1 353 ? 27.437 10.310 46.816 1.00 27.47 645 TYR A N 1
ATOM 2678 C CA . TYR A 1 353 ? 28.253 9.076 46.873 1.00 29.12 645 TYR A CA 1
ATOM 2679 C C . TYR A 1 353 ? 29.652 9.471 47.343 1.00 33.52 645 TYR A C 1
ATOM 2680 O O . TYR A 1 353 ? 29.982 10.648 47.200 1.00 31.29 645 TYR A O 1
ATOM 2689 N N . THR A 1 354 ? 30.418 8.534 47.917 1.00 31.92 646 THR A N 1
ATOM 2690 C CA . THR A 1 354 ? 31.673 8.837 48.639 1.00 32.60 646 THR A CA 1
ATOM 2691 C C . THR A 1 354 ? 32.836 8.834 47.642 1.00 31.15 646 THR A C 1
ATOM 2692 O O . THR A 1 354 ? 32.679 8.274 46.534 1.00 34.45 646 THR A O 1
ATOM 2696 N N . GLU A 1 355 ? 33.978 9.404 48.007 1.00 36.51 647 GLU A N 1
ATOM 2697 C CA . GLU A 1 355 ? 35.227 9.268 47.197 1.00 39.63 647 GLU A CA 1
ATOM 2698 C C . GLU A 1 355 ? 35.523 7.791 46.978 1.00 41.09 647 GLU A C 1
ATOM 2699 O O . GLU A 1 355 ? 35.899 7.420 45.843 1.00 36.19 647 GLU A O 1
ATOM 2705 N N . LYS A 1 356 ? 35.379 6.991 48.039 1.00 41.75 648 LYS A N 1
ATOM 2706 C CA . LYS A 1 356 ? 35.642 5.535 47.973 1.00 40.85 648 LYS A CA 1
ATOM 2707 C C . LYS A 1 356 ? 34.763 4.943 46.868 1.00 38.88 648 LYS A C 1
ATOM 2708 O O . LYS A 1 356 ? 35.286 4.202 46.030 1.00 37.23 648 LYS A O 1
ATOM 2714 N N . GLN A 1 357 ? 33.462 5.227 46.898 1.00 36.38 649 GLN A N 1
ATOM 2715 C CA . GLN A 1 357 ? 32.507 4.661 45.913 1.00 36.86 649 GLN A CA 1
ATOM 2716 C C . GLN A 1 357 ? 32.935 5.109 44.516 1.00 35.44 649 GLN A C 1
ATOM 2717 O O . GLN A 1 357 ? 32.829 4.293 43.578 1.00 36.48 649 GLN A O 1
ATOM 2723 N N . PHE A 1 358 ? 33.430 6.338 44.397 1.00 35.61 650 PHE A N 1
ATOM 2724 C CA . PHE A 1 358 ? 33.886 6.915 43.108 1.00 36.15 650 PHE A CA 1
ATOM 2725 C C . PHE A 1 358 ? 35.153 6.167 42.646 1.00 41.28 650 PHE A C 1
ATOM 2726 O O . PHE A 1 358 ? 35.223 5.796 41.461 1.00 39.56 650 PHE A O 1
ATOM 2734 N N . ARG A 1 359 ? 36.105 5.880 43.541 1.00 44.56 651 ARG A N 1
ATOM 2735 C CA . ARG A 1 359 ? 37.358 5.152 43.170 1.00 45.38 651 ARG A CA 1
ATOM 2736 C C . ARG A 1 359 ? 37.087 3.668 42.860 1.00 52.59 651 ARG A C 1
ATOM 2737 O O . ARG A 1 359 ? 37.658 3.171 41.867 1.00 50.79 651 ARG A O 1
ATOM 2745 N N . ASP A 1 360 ? 36.241 2.976 43.641 1.00 52.47 652 ASP A N 1
ATOM 2746 C CA . ASP A 1 360 ? 36.167 1.487 43.632 1.00 51.10 652 ASP A CA 1
ATOM 2747 C C . ASP A 1 360 ? 34.947 0.948 42.890 1.00 49.71 652 ASP A C 1
ATOM 2748 O O . ASP A 1 360 ? 35.041 -0.209 42.405 1.00 46.09 652 ASP A O 1
ATOM 2753 N N . GLU A 1 361 ? 33.831 1.681 42.878 0.95 47.59 653 GLU A N 1
ATOM 2754 C CA . GLU A 1 361 ? 32.528 1.159 42.367 0.95 48.38 653 GLU A CA 1
ATOM 2755 C C . GLU A 1 361 ? 32.216 1.757 40.988 0.95 47.10 653 GLU A C 1
ATOM 2756 O O . GLU A 1 361 ? 31.232 1.323 40.353 0.95 50.49 653 GLU A O 1
ATOM 2762 N N . MET A 1 362 ? 33.005 2.730 40.536 1.00 42.44 654 MET A N 1
ATOM 2763 C CA . MET A 1 362 ? 32.731 3.457 39.268 1.00 41.93 654 MET A CA 1
ATOM 2764 C C . MET A 1 362 ? 33.913 3.248 38.331 1.00 42.84 654 MET A C 1
ATOM 2765 O O . MET A 1 362 ? 35.032 3.637 38.705 1.00 40.64 654 MET A O 1
ATOM 2770 N N . TYR A 1 363 ? 33.651 2.647 37.169 1.00 38.41 655 TYR A N 1
ATOM 2771 C CA . TYR A 1 363 ? 34.677 2.394 36.134 1.00 40.51 655 TYR A CA 1
ATOM 2772 C C . TYR A 1 363 ? 35.156 3.757 35.650 1.00 37.75 655 TYR A C 1
ATOM 2773 O O . TYR A 1 363 ? 34.396 4.720 35.779 1.00 36.77 655 TYR A O 1
ATOM 2782 N N . MET A 1 364 ? 36.374 3.844 35.126 1.00 37.11 656 MET A N 1
ATOM 2783 C CA . MET A 1 364 ? 36.898 5.127 34.599 1.00 36.59 656 MET A CA 1
ATOM 2784 C C . MET A 1 364 ? 36.029 5.578 33.424 1.00 36.16 656 MET A C 1
ATOM 2785 O O . MET A 1 364 ? 35.639 6.750 33.428 1.00 32.38 656 MET A O 1
ATOM 2790 N N . GLN A 1 365 ? 35.691 4.664 32.506 1.00 39.26 657 GLN A N 1
ATOM 2791 C CA . GLN A 1 365 ? 34.920 4.962 31.262 1.00 39.77 657 GLN A CA 1
ATOM 2792 C C . GLN A 1 365 ? 33.652 4.110 31.206 1.00 38.70 657 GLN A C 1
ATOM 2793 O O . GLN A 1 365 ? 33.628 3.024 31.795 1.00 42.50 657 GLN A O 1
ATOM 2799 N N . THR A 1 366 ? 32.639 4.615 30.510 0.93 34.74 658 THR A N 1
ATOM 2800 C CA . THR A 1 366 ? 31.473 3.839 30.038 0.93 34.95 658 THR A CA 1
ATOM 2801 C C . THR A 1 366 ? 31.910 2.951 28.867 0.93 36.58 658 THR A C 1
ATOM 2802 O O . THR A 1 366 ? 32.599 3.466 27.937 0.93 32.47 658 THR A O 1
ATOM 2806 N N . ILE A 1 367 ? 31.519 1.680 28.931 1.00 35.30 659 ILE A N 1
ATOM 2807 C CA . ILE A 1 367 ? 31.625 0.710 27.811 1.00 37.60 659 ILE A CA 1
ATOM 2808 C C . ILE A 1 367 ? 30.646 1.177 26.744 1.00 37.56 659 ILE A C 1
ATOM 2809 O O . ILE A 1 367 ? 29.538 1.622 27.046 1.00 34.18 659 ILE A O 1
ATOM 2814 N N . PRO A 1 368 ? 31.058 1.175 25.466 1.00 33.47 660 PRO A N 1
ATOM 2815 C CA . PRO A 1 368 ? 30.145 1.527 24.385 1.00 32.84 660 PRO A CA 1
ATOM 2816 C C . PRO A 1 368 ? 28.880 0.675 24.474 1.00 30.51 660 PRO A C 1
ATOM 2817 O O . PRO A 1 368 ? 28.991 -0.546 24.720 1.00 31.20 660 PRO A O 1
ATOM 2821 N N . GLU A 1 369 ? 27.737 1.306 24.217 1.00 32.25 661 GLU A N 1
ATOM 2822 C CA . GLU A 1 369 ? 26.390 0.669 24.263 1.00 34.72 661 GLU A CA 1
ATOM 2823 C C . GLU A 1 369 ? 26.358 -0.648 23.453 1.00 31.85 661 GLU A C 1
ATOM 2824 O O . GLU A 1 369 ? 25.747 -1.638 23.950 1.00 30.13 661 GLU A O 1
ATOM 2830 N N . ILE A 1 370 ? 27.001 -0.687 22.276 1.00 34.10 662 ILE A N 1
ATOM 2831 C CA . ILE A 1 370 ? 27.052 -1.869 21.344 1.00 35.50 662 ILE A CA 1
ATOM 2832 C C . ILE A 1 370 ? 27.531 -3.119 22.092 1.00 36.34 662 ILE A C 1
ATOM 2833 O O . ILE A 1 370 ? 27.163 -4.244 21.668 1.00 39.46 662 ILE A O 1
ATOM 2838 N N . GLN A 1 371 ? 28.330 -2.942 23.140 1.00 34.30 663 GLN A N 1
ATOM 2839 C CA . GLN A 1 371 ? 28.958 -4.047 23.909 1.00 36.02 663 GLN A CA 1
ATOM 2840 C C . GLN A 1 371 ? 28.199 -4.365 25.204 1.00 38.49 663 GLN A C 1
ATOM 2841 O O . GLN A 1 371 ? 28.635 -5.309 25.875 1.00 42.47 663 GLN A O 1
ATOM 2847 N N . ARG A 1 372 ? 27.093 -3.681 25.525 1.00 35.83 664 ARG A N 1
ATOM 2848 C CA . ARG A 1 372 ? 26.387 -3.929 26.814 1.00 38.53 664 ARG A CA 1
ATOM 2849 C C . ARG A 1 372 ? 24.865 -3.812 26.649 1.00 40.32 664 ARG A C 1
ATOM 2850 O O . ARG A 1 372 ? 24.185 -3.582 27.663 1.00 45.78 664 ARG A O 1
ATOM 2858 N N . THR A 1 373 ? 24.342 -3.998 25.442 1.00 35.86 665 THR A N 1
ATOM 2859 C CA . THR A 1 373 ? 22.897 -3.798 25.154 1.00 37.97 665 THR A CA 1
ATOM 2860 C C . THR A 1 373 ? 22.346 -4.962 24.330 1.00 37.09 665 THR A C 1
ATOM 2861 O O . THR A 1 373 ? 23.090 -5.589 23.579 1.00 43.33 665 THR A O 1
ATOM 2865 N N . ASN A 1 374 ? 21.052 -5.204 24.454 1.00 36.81 666 ASN A N 1
ATOM 2866 C CA . ASN A 1 374 ? 20.302 -6.139 23.587 1.00 34.96 666 ASN A CA 1
ATOM 2867 C C . ASN A 1 374 ? 20.473 -5.721 22.114 1.00 34.09 666 ASN A C 1
ATOM 2868 O O . ASN A 1 374 ? 20.212 -4.540 21.797 1.00 35.00 666 ASN A O 1
ATOM 2873 N N . LEU A 1 375 ? 20.820 -6.666 21.226 1.00 30.78 667 LEU A N 1
ATOM 2874 C CA . LEU A 1 375 ? 21.162 -6.372 19.816 1.00 30.22 667 LEU A CA 1
ATOM 2875 C C . LEU A 1 375 ? 20.026 -6.753 18.870 1.00 30.92 667 LEU A C 1
ATOM 2876 O O . LEU A 1 375 ? 20.266 -6.677 17.652 1.00 29.97 667 LEU A O 1
ATOM 2881 N N . SER A 1 376 ? 18.827 -7.085 19.372 1.00 33.06 668 SER A N 1
ATOM 2882 C CA . SER A 1 376 ? 17.752 -7.661 18.512 1.00 31.85 668 SER A CA 1
ATOM 2883 C C . SER A 1 376 ? 17.321 -6.635 17.450 1.00 30.95 668 SER A C 1
ATOM 2884 O O . SER A 1 376 ? 17.231 -7.011 16.277 1.00 30.72 668 SER A O 1
ATOM 2887 N N . ASN A 1 377 ? 17.041 -5.376 17.815 1.00 34.33 669 ASN A N 1
ATOM 2888 C CA . ASN A 1 377 ? 16.644 -4.347 16.807 1.00 32.68 669 ASN A CA 1
ATOM 2889 C C . ASN A 1 377 ? 17.778 -4.162 15.791 1.00 30.10 669 ASN A C 1
ATOM 2890 O O . ASN A 1 377 ? 17.480 -4.055 14.591 1.00 32.51 669 ASN A O 1
ATOM 2895 N N . THR A 1 378 ? 19.025 -4.107 16.268 1.00 32.11 670 THR A N 1
ATOM 2896 C CA . THR A 1 378 ? 20.218 -3.881 15.405 1.00 33.44 670 THR A CA 1
ATOM 2897 C C . THR A 1 378 ? 20.387 -5.038 14.426 1.00 32.30 670 THR A C 1
ATOM 2898 O O . THR A 1 378 ? 20.613 -4.760 13.232 1.00 33.15 670 THR A O 1
ATOM 2902 N N . VAL A 1 379 ? 20.287 -6.281 14.908 1.00 31.61 671 VAL A N 1
ATOM 2903 C CA . VAL A 1 379 ? 20.419 -7.474 14.026 1.00 31.22 671 VAL A CA 1
ATOM 2904 C C . VAL A 1 379 ? 19.331 -7.377 12.956 1.00 33.75 671 VAL A C 1
ATOM 2905 O O . VAL A 1 379 ? 19.643 -7.494 11.748 1.00 33.13 671 VAL A O 1
ATOM 2909 N N . LEU A 1 380 ? 18.086 -7.156 13.387 1.00 34.19 672 LEU A N 1
ATOM 2910 C CA . LEU A 1 380 ? 16.936 -7.124 12.451 1.00 37.81 672 LEU A CA 1
ATOM 2911 C C . LEU A 1 380 ? 17.133 -5.993 11.436 1.00 35.31 672 LEU A C 1
ATOM 2912 O O . LEU A 1 380 ? 16.898 -6.209 10.259 1.00 37.19 672 LEU A O 1
ATOM 2917 N N . LEU A 1 381 ? 17.559 -4.824 11.902 1.00 40.29 673 LEU A N 1
ATOM 2918 C CA . LEU A 1 381 ? 17.774 -3.618 11.056 1.00 42.76 673 LEU A CA 1
ATOM 2919 C C . LEU A 1 381 ? 18.855 -3.926 10.010 1.00 40.98 673 LEU A C 1
ATOM 2920 O O . LEU A 1 381 ? 18.633 -3.722 8.801 1.00 36.86 673 LEU A O 1
ATOM 2925 N N . LEU A 1 382 ? 19.994 -4.441 10.461 1.00 35.25 674 LEU A N 1
ATOM 2926 C CA . LEU A 1 382 ? 21.166 -4.630 9.567 1.00 38.52 674 LEU A CA 1
ATOM 2927 C C . LEU A 1 382 ? 20.901 -5.781 8.583 1.00 35.67 674 LEU A C 1
ATOM 2928 O O . LEU A 1 382 ? 21.348 -5.668 7.449 1.00 32.98 674 LEU A O 1
ATOM 2933 N N . LYS A 1 383 ? 20.109 -6.787 8.953 1.00 36.38 675 LYS A N 1
ATOM 2934 C CA . LYS A 1 383 ? 19.682 -7.832 7.981 1.00 39.21 675 LYS A CA 1
ATOM 2935 C C . LYS A 1 383 ? 18.817 -7.217 6.868 1.00 40.01 675 LYS A C 1
ATOM 2936 O O . LYS A 1 383 ? 18.966 -7.667 5.724 1.00 42.64 675 LYS A O 1
ATOM 2942 N N . SER A 1 384 ? 17.982 -6.221 7.173 1.00 48.94 676 SER A N 1
ATOM 2943 C CA . SER A 1 384 ? 17.219 -5.450 6.146 1.00 56.18 676 SER A CA 1
ATOM 2944 C C . SER A 1 384 ? 18.203 -4.759 5.205 1.00 64.24 676 SER A C 1
ATOM 2945 O O . SER A 1 384 ? 18.140 -4.986 3.970 1.00 61.11 676 SER A O 1
ATOM 2948 N N . LEU A 1 385 ? 19.117 -3.983 5.791 1.00 65.25 677 LEU A N 1
ATOM 2949 C CA . LEU A 1 385 ? 20.143 -3.201 5.046 1.00 63.87 677 LEU A CA 1
ATOM 2950 C C . LEU A 1 385 ? 21.013 -4.127 4.187 1.00 56.30 677 LEU A C 1
ATOM 2951 O O . LEU A 1 385 ? 21.747 -3.590 3.363 1.00 60.05 677 LEU A O 1
ATOM 2956 N N . GLY A 1 386 ? 20.978 -5.446 4.410 1.00 54.89 678 GLY A N 1
ATOM 2957 C CA . GLY A 1 386 ? 21.681 -6.448 3.580 1.00 50.61 678 GLY A CA 1
ATOM 2958 C C . GLY A 1 386 ? 22.742 -7.249 4.330 1.00 49.20 678 GLY A C 1
ATOM 2959 O O . GLY A 1 386 ? 23.261 -8.210 3.751 1.00 51.80 678 GLY A O 1
ATOM 2960 N N . VAL A 1 387 ? 23.026 -6.911 5.588 1.00 46.34 679 VAL A N 1
ATOM 2961 C CA . VAL A 1 387 ? 24.187 -7.429 6.374 1.00 45.72 679 VAL A CA 1
ATOM 2962 C C . VAL A 1 387 ? 23.787 -8.745 7.057 1.00 50.11 679 VAL A C 1
ATOM 2963 O O . VAL A 1 387 ? 23.012 -8.694 8.046 1.00 50.34 679 VAL A O 1
ATOM 2967 N N . LYS A 1 388 ? 24.314 -9.876 6.575 1.00 48.32 680 LYS A N 1
ATOM 2968 C CA . LYS A 1 388 ? 23.997 -11.243 7.089 1.00 53.03 680 LYS A CA 1
ATOM 2969 C C . LYS A 1 388 ? 24.438 -11.398 8.548 1.00 47.20 680 LYS A C 1
ATOM 2970 O O . LYS A 1 388 ? 23.591 -11.815 9.350 1.00 45.41 680 LYS A O 1
ATOM 2976 N N . ASP A 1 389 ? 25.707 -11.099 8.859 0.88 51.44 681 ASP A N 1
ATOM 2977 C CA . ASP A 1 389 ? 26.326 -11.294 10.200 0.88 53.57 681 ASP A CA 1
ATOM 2978 C C . ASP A 1 389 ? 26.889 -9.958 10.707 0.88 48.24 681 ASP A C 1
ATOM 2979 O O . ASP A 1 389 ? 27.617 -9.285 9.950 0.88 44.51 681 ASP A O 1
ATOM 2984 N N . LEU A 1 390 ? 26.559 -9.577 11.945 1.00 44.75 682 LEU A N 1
ATOM 2985 C CA . LEU A 1 390 ? 27.035 -8.299 12.551 1.00 50.52 682 LEU A CA 1
ATOM 2986 C C . LEU A 1 390 ? 28.566 -8.164 12.445 1.00 50.91 682 LEU A C 1
ATOM 2987 O O . LEU A 1 390 ? 29.035 -7.019 12.282 1.00 52.75 682 LEU A O 1
ATOM 2992 N N . LEU A 1 391 ? 29.332 -9.255 12.570 1.00 48.16 683 LEU A N 1
ATOM 2993 C CA . LEU A 1 391 ? 30.817 -9.163 12.603 1.00 43.83 683 LEU A CA 1
ATOM 2994 C C . LEU A 1 391 ? 31.354 -8.873 11.192 1.00 41.28 683 LEU A C 1
ATOM 2995 O O . LEU A 1 391 ? 32.542 -8.529 11.095 1.00 43.06 683 LEU A O 1
ATOM 3000 N N . ASP A 1 392 ? 30.511 -8.915 10.150 1.00 40.80 684 ASP A N 1
ATOM 3001 C CA . ASP A 1 392 ? 30.846 -8.425 8.773 1.00 41.87 684 ASP A CA 1
ATOM 3002 C C . ASP A 1 392 ? 30.785 -6.886 8.684 1.00 43.97 684 ASP A C 1
ATOM 3003 O O . ASP A 1 392 ? 31.375 -6.273 7.757 1.00 40.42 684 ASP A O 1
ATOM 3008 N N . PHE A 1 393 ? 30.058 -6.266 9.599 1.00 39.17 685 PHE A N 1
ATOM 3009 C CA . PHE A 1 393 ? 29.843 -4.806 9.636 1.00 40.12 685 PHE A CA 1
ATOM 3010 C C . PHE A 1 393 ? 31.083 -4.113 10.195 1.00 36.55 685 PHE A C 1
ATOM 3011 O O . PHE A 1 393 ? 31.730 -4.664 11.086 1.00 34.64 685 PHE A O 1
ATOM 3019 N N . ASP A 1 394 ? 31.358 -2.903 9.725 1.00 33.37 686 ASP A N 1
ATOM 3020 C CA . ASP A 1 394 ? 32.488 -2.072 10.197 1.00 35.49 686 ASP A CA 1
ATOM 3021 C C . ASP A 1 394 ? 32.130 -1.362 11.516 1.00 35.32 686 ASP A C 1
ATOM 3022 O O . ASP A 1 394 ? 31.927 -0.126 11.515 1.00 34.68 686 ASP A O 1
ATOM 3027 N N . PHE A 1 395 ? 32.128 -2.106 12.620 1.00 33.38 687 PHE A N 1
ATOM 3028 C CA . PHE A 1 395 ? 31.924 -1.548 13.985 1.00 33.77 687 PHE A CA 1
ATOM 3029 C C . PHE A 1 395 ? 33.246 -1.044 14.552 1.00 34.87 687 PHE A C 1
ATOM 3030 O O . PHE A 1 395 ? 34.201 -1.828 14.535 1.00 37.03 687 PHE A O 1
ATOM 3038 N N . MET A 1 396 ? 33.273 0.186 15.077 1.00 32.97 688 MET A N 1
ATOM 3039 C CA . MET A 1 396 ? 34.437 0.755 15.802 1.00 35.74 688 MET A CA 1
ATOM 3040 C C . MET A 1 396 ? 34.788 -0.165 16.980 1.00 35.93 688 MET A C 1
ATOM 3041 O O . MET A 1 396 ? 35.973 -0.463 17.148 1.00 33.56 688 MET A O 1
ATOM 3046 N N . ASP A 1 397 ? 33.787 -0.624 17.737 1.00 33.25 689 ASP A N 1
ATOM 3047 C CA . ASP A 1 397 ? 33.946 -1.650 18.804 1.00 34.93 689 ASP A CA 1
ATOM 3048 C C . ASP A 1 397 ? 32.935 -2.758 18.547 1.00 34.14 689 ASP A C 1
ATOM 3049 O O . ASP A 1 397 ? 31.760 -2.553 18.806 1.00 33.53 689 ASP A O 1
ATOM 3054 N N . PRO A 1 398 ? 33.328 -3.951 18.030 1.00 39.44 690 PRO A N 1
ATOM 3055 C CA . PRO A 1 398 ? 32.348 -4.975 17.674 1.00 38.41 690 PRO A CA 1
ATOM 3056 C C . PRO A 1 398 ? 31.644 -5.513 18.909 1.00 35.42 690 PRO A C 1
ATOM 3057 O O . PRO A 1 398 ? 32.218 -5.583 20.005 1.00 30.95 690 PRO A O 1
ATOM 3061 N N . PRO A 1 399 ? 30.366 -5.895 18.752 1.00 32.86 691 PRO A N 1
ATOM 3062 C CA . PRO A 1 399 ? 29.626 -6.524 19.842 1.00 32.52 691 PRO A CA 1
ATOM 3063 C C . PRO A 1 399 ? 30.187 -7.906 20.183 1.00 32.07 691 PRO A C 1
ATOM 3064 O O . PRO A 1 399 ? 30.774 -8.581 19.342 1.00 31.91 691 PRO A O 1
ATOM 3068 N N . PRO A 1 400 ? 29.996 -8.390 21.424 1.00 31.90 692 PRO A N 1
ATOM 3069 C CA . PRO A 1 400 ? 30.478 -9.711 21.804 1.00 32.69 692 PRO A CA 1
ATOM 3070 C C . PRO A 1 400 ? 29.567 -10.809 21.240 1.00 30.76 692 PRO A C 1
ATOM 3071 O O . PRO A 1 400 ? 28.359 -10.573 21.116 1.00 29.78 692 PRO A O 1
ATOM 3075 N N . GLN A 1 401 ? 30.156 -11.973 20.929 1.00 32.40 693 GLN A N 1
ATOM 3076 C CA . GLN A 1 401 ? 29.452 -13.142 20.340 1.00 33.45 693 GLN A CA 1
ATOM 3077 C C . GLN A 1 401 ? 28.282 -13.547 21.243 1.00 29.81 693 GLN A C 1
ATOM 3078 O O . GLN A 1 401 ? 27.219 -13.863 20.717 1.00 31.10 693 GLN A O 1
ATOM 3084 N N . ASP A 1 402 ? 28.477 -13.508 22.554 1.00 32.06 694 ASP A N 1
ATOM 3085 C CA . ASP A 1 402 ? 27.451 -13.895 23.564 1.00 32.32 694 ASP A CA 1
ATOM 3086 C C . ASP A 1 402 ? 26.146 -13.163 23.254 1.00 30.28 694 ASP A C 1
ATOM 3087 O O . ASP A 1 402 ? 25.112 -13.818 23.106 1.00 27.68 694 ASP A O 1
ATOM 3092 N N . THR A 1 403 ? 26.230 -11.838 23.088 1.00 28.64 695 THR A N 1
ATOM 3093 C CA . THR A 1 403 ? 25.062 -10.961 22.869 1.00 28.50 695 THR A CA 1
ATOM 3094 C C . THR A 1 403 ? 24.522 -11.144 21.444 1.00 28.72 695 THR A C 1
ATOM 3095 O O . THR A 1 403 ? 23.282 -11.066 21.276 1.00 28.81 695 THR A O 1
ATOM 3099 N N . ILE A 1 404 ? 25.384 -11.369 20.457 1.00 25.49 696 ILE A N 1
ATOM 3100 C CA . ILE A 1 404 ? 24.923 -11.668 19.078 1.00 27.45 696 ILE A CA 1
ATOM 3101 C C . ILE A 1 404 ? 24.090 -12.952 19.136 1.00 27.58 696 ILE A C 1
ATOM 3102 O O . ILE A 1 404 ? 22.982 -12.968 18.596 1.00 26.69 696 ILE A O 1
ATOM 3107 N N . THR A 1 405 ? 24.610 -13.991 19.796 1.00 29.84 697 THR A N 1
ATOM 3108 C CA . THR A 1 405 ? 23.956 -15.322 19.879 1.00 28.98 697 THR A CA 1
ATOM 3109 C C . THR A 1 405 ? 22.574 -15.167 20.519 1.00 27.39 697 THR A C 1
ATOM 3110 O O . THR A 1 405 ? 21.614 -15.737 20.002 1.00 25.59 697 THR A O 1
ATOM 3114 N N . THR A 1 406 ? 22.492 -14.452 21.636 1.00 27.28 698 THR A N 1
ATOM 3115 C CA . THR A 1 406 ? 21.219 -14.241 22.374 1.00 27.94 698 THR A CA 1
ATOM 3116 C C . THR A 1 406 ? 20.173 -13.636 21.421 1.00 29.94 698 THR A C 1
ATOM 3117 O O . THR A 1 406 ? 19.027 -14.134 21.389 1.00 30.00 698 THR A O 1
ATOM 3121 N N . SER A 1 407 ? 20.548 -12.618 20.647 1.00 27.49 699 SER A N 1
ATOM 3122 C CA . SER A 1 407 ? 19.624 -11.937 19.699 1.00 32.48 699 SER A CA 1
ATOM 3123 C C . SER A 1 407 ? 19.230 -12.872 18.562 1.00 31.10 699 SER A C 1
ATOM 3124 O O . SER A 1 407 ? 18.061 -12.873 18.208 1.00 32.37 699 SER A O 1
ATOM 3127 N N . LEU A 1 408 ? 20.190 -13.600 17.990 1.00 29.79 700 LEU A N 1
ATOM 3128 C CA . LEU A 1 408 ? 19.936 -14.568 16.891 1.00 29.75 700 LEU A CA 1
ATOM 3129 C C . LEU A 1 408 ? 18.926 -15.605 17.368 1.00 28.92 700 LEU A C 1
ATOM 3130 O O . LEU A 1 408 ? 18.028 -15.940 16.560 1.00 27.56 700 LEU A O 1
ATOM 3135 N N . TYR A 1 409 ? 19.061 -16.058 18.621 1.00 26.03 701 TYR A N 1
ATOM 3136 C CA . TYR A 1 409 ? 18.141 -17.036 19.242 1.00 28.65 701 TYR A CA 1
ATOM 3137 C C . TYR A 1 409 ? 16.754 -16.410 19.414 1.00 29.11 701 TYR A C 1
ATOM 3138 O O . TYR A 1 409 ? 15.790 -16.986 18.872 1.00 27.29 701 TYR A O 1
ATOM 3147 N N . ASP A 1 410 ? 16.675 -15.266 20.112 1.00 27.64 702 ASP A N 1
ATOM 3148 C CA . ASP A 1 410 ? 15.387 -14.576 20.415 1.00 28.30 702 ASP A CA 1
ATOM 3149 C C . ASP A 1 410 ? 14.648 -14.259 19.108 1.00 28.04 702 ASP A C 1
ATOM 3150 O O . ASP A 1 410 ? 13.441 -14.500 19.049 1.00 26.61 702 ASP A O 1
ATOM 3155 N N . LEU A 1 411 ? 15.347 -13.743 18.103 1.00 25.80 703 LEU A N 1
ATOM 3156 C CA . LEU A 1 411 ? 14.686 -13.376 16.824 1.00 27.83 703 LEU A CA 1
ATOM 3157 C C . LEU A 1 411 ? 14.205 -14.622 16.074 1.00 27.01 703 LEU A C 1
ATOM 3158 O O . LEU A 1 411 ? 13.113 -14.544 15.409 1.00 28.85 703 LEU A O 1
ATOM 3163 N N . TRP A 1 412 ? 14.968 -15.723 16.128 1.00 28.24 704 TRP A N 1
ATOM 3164 C CA . TRP A 1 412 ? 14.512 -17.038 15.606 1.00 29.71 704 TRP A CA 1
ATOM 3165 C C . TRP A 1 412 ? 13.229 -17.478 16.346 1.00 29.80 704 TRP A C 1
ATOM 3166 O O . TRP A 1 412 ? 12.254 -17.815 15.663 1.00 26.47 704 TRP A O 1
ATOM 3177 N N . ALA A 1 413 ? 13.205 -17.460 17.681 1.00 29.42 705 ALA A N 1
ATOM 3178 C CA . ALA A 1 413 ? 12.053 -17.927 18.504 1.00 30.54 705 ALA A CA 1
ATOM 3179 C C . ALA A 1 413 ? 10.816 -17.068 18.237 1.00 31.49 705 ALA A C 1
ATOM 3180 O O . ALA A 1 413 ? 9.700 -17.641 18.238 1.00 32.42 705 ALA A O 1
ATOM 3182 N N . LEU A 1 414 ? 11.023 -15.782 17.925 1.00 31.63 706 LEU A N 1
ATOM 3183 C CA . LEU A 1 414 ? 9.953 -14.799 17.607 1.00 33.46 706 LEU A CA 1
ATOM 3184 C C . LEU A 1 414 ? 9.386 -15.073 16.218 1.00 33.70 706 LEU A C 1
ATOM 3185 O O . LEU A 1 414 ? 8.321 -14.523 15.931 1.00 35.34 706 LEU A O 1
ATOM 3190 N N . GLY A 1 415 ? 10.134 -15.757 15.352 1.00 33.24 707 GLY A N 1
ATOM 3191 C CA . GLY A 1 415 ? 9.740 -15.984 13.945 1.00 32.79 707 GLY A CA 1
ATOM 3192 C C . GLY A 1 415 ? 10.242 -14.916 13.002 1.00 32.30 707 GLY A C 1
ATOM 3193 O O . GLY A 1 415 ? 9.849 -14.952 11.817 1.00 31.92 707 GLY A O 1
ATOM 3194 N N . ALA A 1 416 ? 11.129 -14.029 13.464 1.00 32.06 708 ALA A N 1
ATOM 3195 C CA . ALA A 1 416 ? 11.714 -12.943 12.636 1.00 29.29 708 ALA A CA 1
ATOM 3196 C C . ALA A 1 416 ? 12.821 -13.489 11.734 1.00 28.52 708 ALA A C 1
ATOM 3197 O O . ALA A 1 416 ? 13.087 -12.912 10.634 1.00 26.73 708 ALA A O 1
ATOM 3199 N N . LEU A 1 417 ? 13.471 -14.548 12.196 1.00 29.72 709 LEU A N 1
ATOM 3200 C CA . LEU A 1 417 ? 14.495 -15.302 11.423 1.00 28.81 709 LEU A CA 1
ATOM 3201 C C . LEU A 1 417 ? 13.981 -16.725 11.193 1.00 28.18 709 LEU A C 1
ATOM 3202 O O . LEU A 1 417 ? 13.264 -17.240 12.036 1.00 27.40 709 LEU A O 1
ATOM 3207 N N . ASP A 1 418 ? 14.319 -17.328 10.062 1.00 27.92 710 ASP A N 1
ATOM 3208 C CA . ASP A 1 418 ? 13.986 -18.752 9.805 1.00 31.88 710 ASP A CA 1
ATOM 3209 C C . ASP A 1 418 ? 15.059 -19.653 10.440 1.00 33.07 710 ASP A C 1
ATOM 3210 O O . ASP A 1 418 ? 16.002 -19.130 11.077 1.00 31.47 710 ASP A O 1
ATOM 3215 N N . ASN A 1 419 ? 14.925 -20.963 10.238 0.85 28.68 711 ASN A N 1
ATOM 3216 C CA . ASN A 1 419 ? 15.779 -21.994 10.872 0.85 34.51 711 ASN A CA 1
ATOM 3217 C C . ASN A 1 419 ? 17.225 -21.779 10.406 0.85 31.96 711 ASN A C 1
ATOM 3218 O O . ASN A 1 419 ? 18.140 -22.186 11.124 0.85 32.15 711 ASN A O 1
ATOM 3223 N N . LEU A 1 420 ? 17.441 -21.124 9.260 1.00 30.17 712 LEU A N 1
ATOM 3224 C CA . LEU A 1 420 ? 18.811 -20.856 8.742 1.00 34.59 712 LEU A CA 1
ATOM 3225 C C . LEU A 1 420 ? 19.289 -19.496 9.239 1.00 33.98 712 LEU A C 1
ATOM 3226 O O . LEU A 1 420 ? 20.386 -19.118 8.840 1.00 34.30 712 LEU A O 1
ATOM 3231 N N . GLY A 1 421 ? 18.479 -18.794 10.048 1.00 35.61 713 GLY A N 1
ATOM 3232 C CA . GLY A 1 421 ? 18.786 -17.438 10.544 1.00 35.37 713 GLY A CA 1
ATOM 3233 C C . GLY A 1 421 ? 18.568 -16.351 9.501 1.00 34.37 713 GLY A C 1
ATOM 3234 O O . GLY A 1 421 ? 19.142 -15.264 9.655 1.00 34.08 713 GLY A O 1
ATOM 3235 N N . GLU A 1 422 ? 17.759 -16.602 8.471 1.00 34.96 714 GLU A N 1
ATOM 3236 C CA . GLU A 1 422 ? 17.489 -15.576 7.430 1.00 37.75 714 GLU A CA 1
ATOM 3237 C C . GLU A 1 422 ? 16.229 -14.793 7.777 1.00 33.38 714 GLU A C 1
ATOM 3238 O O . GLU A 1 422 ? 15.306 -15.356 8.399 1.00 33.53 714 GLU A O 1
ATOM 3244 N N . LEU A 1 423 ? 16.179 -13.542 7.333 1.00 35.80 715 LEU A N 1
ATOM 3245 C CA . LEU A 1 423 ? 15.017 -12.651 7.564 1.00 37.46 715 LEU A CA 1
ATOM 3246 C C . LEU A 1 423 ? 13.768 -13.327 6.997 1.00 37.34 715 LEU A C 1
ATOM 3247 O O . LEU A 1 423 ? 13.820 -13.789 5.860 1.00 37.28 715 LEU A O 1
ATOM 3252 N N . THR A 1 424 ? 12.691 -13.422 7.776 1.00 36.00 716 THR A N 1
ATOM 3253 C CA . THR A 1 424 ? 11.365 -13.848 7.253 1.00 35.95 716 THR A CA 1
ATOM 3254 C C . THR A 1 424 ? 10.566 -12.622 6.802 1.00 34.35 716 THR A C 1
ATOM 3255 O O . THR A 1 424 ? 11.029 -11.486 7.009 1.00 33.98 716 THR A O 1
ATOM 3259 N N . GLU A 1 425 ? 9.373 -12.860 6.282 0.88 37.16 717 GLU A N 1
ATOM 3260 C CA . GLU A 1 425 ? 8.390 -11.806 5.915 0.88 39.86 717 GLU A CA 1
ATOM 3261 C C . GLU A 1 425 ? 7.913 -11.125 7.203 0.88 35.01 717 GLU A C 1
ATOM 3262 O O . GLU A 1 425 ? 7.893 -9.902 7.255 0.88 33.11 717 GLU A O 1
ATOM 3268 N N . LEU A 1 426 ? 7.595 -11.901 8.236 1.00 32.54 718 LEU A N 1
ATOM 3269 C CA . LEU A 1 426 ? 7.295 -11.345 9.573 1.00 33.16 718 LEU A CA 1
ATOM 3270 C C . LEU A 1 426 ? 8.464 -10.462 10.045 1.00 31.95 718 LEU A C 1
ATOM 3271 O O . LEU A 1 426 ? 8.199 -9.347 10.503 1.00 28.19 718 LEU A O 1
ATOM 3276 N N . GLY A 1 427 ? 9.716 -10.905 9.926 1.00 33.00 719 GLY A N 1
ATOM 3277 C CA . GLY A 1 427 ? 10.875 -10.111 10.396 1.00 33.00 719 GLY A CA 1
ATOM 3278 C C . GLY A 1 427 ? 10.964 -8.780 9.676 1.00 32.33 719 GLY A C 1
ATOM 3279 O O . GLY A 1 427 ? 11.226 -7.717 10.324 1.00 31.96 719 GLY A O 1
ATOM 3280 N N . ARG A 1 428 ? 10.737 -8.825 8.371 1.00 33.49 720 ARG A N 1
ATOM 3281 C CA . ARG A 1 428 ? 10.713 -7.629 7.492 1.00 37.53 720 ARG A CA 1
ATOM 3282 C C . ARG A 1 428 ? 9.609 -6.677 7.975 1.00 32.22 720 ARG A C 1
ATOM 3283 O O . ARG A 1 428 ? 9.882 -5.490 8.134 1.00 32.12 720 ARG A O 1
ATOM 3291 N N . LYS A 1 429 ? 8.409 -7.190 8.217 1.00 31.73 721 LYS A N 1
ATOM 3292 C CA . LYS A 1 429 ? 7.249 -6.370 8.660 1.00 34.07 721 LYS A CA 1
ATOM 3293 C C . LYS A 1 429 ? 7.596 -5.695 9.998 1.00 32.19 721 LYS A C 1
ATOM 3294 O O . LYS A 1 429 ? 7.313 -4.502 10.149 1.00 35.28 721 LYS A O 1
ATOM 3300 N N . MET A 1 430 ? 8.208 -6.439 10.922 1.00 30.26 722 MET A N 1
ATOM 3301 C CA . MET A 1 430 ? 8.613 -5.962 12.276 1.00 32.54 722 MET A CA 1
ATOM 3302 C C . MET A 1 430 ? 9.553 -4.754 12.147 1.00 34.63 722 MET A C 1
ATOM 3303 O O . MET A 1 430 ? 9.481 -3.830 12.991 1.00 33.02 722 MET A O 1
ATOM 3308 N N . ASN A 1 431 ? 10.399 -4.742 11.114 1.00 34.57 723 ASN A N 1
ATOM 3309 C CA . ASN A 1 431 ? 11.392 -3.658 10.892 1.00 36.10 723 ASN A CA 1
ATOM 3310 C C . ASN A 1 431 ? 10.671 -2.357 10.562 1.00 35.94 723 ASN A C 1
ATOM 3311 O O . ASN A 1 431 ? 11.249 -1.318 10.815 1.00 36.49 723 ASN A O 1
ATOM 3316 N N . ALA A 1 432 ? 9.445 -2.417 10.044 1.00 33.35 724 ALA A N 1
ATOM 3317 C CA . ALA A 1 432 ? 8.654 -1.217 9.701 1.00 32.59 724 ALA A CA 1
ATOM 3318 C C . ALA A 1 432 ? 8.269 -0.455 10.975 1.00 31.23 724 ALA A C 1
ATOM 3319 O O . ALA A 1 432 ? 7.927 0.735 10.852 1.00 31.46 724 ALA A O 1
ATOM 3321 N N . PHE A 1 433 ? 8.310 -1.100 12.147 1.00 29.20 725 PHE A N 1
ATOM 3322 C CA . PHE A 1 433 ? 7.848 -0.495 13.423 1.00 26.82 725 PHE A CA 1
ATOM 3323 C C . PHE A 1 433 ? 9.037 -0.154 14.313 1.00 28.95 725 PHE A C 1
ATOM 3324 O O . PHE A 1 433 ? 9.813 -1.037 14.708 1.00 28.30 725 PHE A O 1
ATOM 3332 N N . PRO A 1 434 ? 9.207 1.144 14.664 1.00 29.21 726 PRO A N 1
ATOM 3333 C CA . PRO A 1 434 ? 10.341 1.585 15.478 1.00 27.25 726 PRO A CA 1
ATOM 3334 C C . PRO A 1 434 ? 10.099 1.259 16.956 1.00 27.82 726 PRO A C 1
ATOM 3335 O O . PRO A 1 434 ? 9.831 2.166 17.723 1.00 31.86 726 PRO A O 1
ATOM 3339 N N . MET A 1 435 ? 10.222 -0.020 17.304 0.98 27.45 727 MET A N 1
ATOM 3340 C CA . MET A 1 435 ? 9.949 -0.577 18.658 0.98 29.08 727 MET A CA 1
ATOM 3341 C C . MET A 1 435 ? 10.620 -1.932 18.775 0.98 26.05 727 MET A C 1
ATOM 3342 O O . MET A 1 435 ? 11.078 -2.470 17.721 0.98 25.42 727 MET A O 1
ATOM 3347 N N . ASP A 1 436 ? 10.682 -2.456 19.998 0.87 25.80 728 ASP A N 1
ATOM 3348 C CA . ASP A 1 436 ? 11.238 -3.796 20.330 0.87 28.62 728 ASP A CA 1
ATOM 3349 C C . ASP A 1 436 ? 10.569 -4.819 19.409 0.87 29.97 728 ASP A C 1
ATOM 3350 O O . ASP A 1 436 ? 9.356 -4.747 19.203 0.87 25.84 728 ASP A O 1
ATOM 3355 N N . PRO A 1 437 ? 11.321 -5.762 18.787 1.00 29.36 729 PRO A N 1
ATOM 3356 C CA . PRO A 1 437 ? 10.732 -6.787 17.915 1.00 29.26 729 PRO A CA 1
ATOM 3357 C C . PRO A 1 437 ? 9.513 -7.530 18.462 1.00 28.30 729 PRO A C 1
ATOM 3358 O O . PRO A 1 437 ? 8.497 -7.662 17.774 1.00 26.84 729 PRO A O 1
ATOM 3362 N N . PRO A 1 438 ? 9.490 -7.957 19.739 1.00 30.01 730 PRO A N 1
ATOM 3363 C CA . PRO A 1 438 ? 8.291 -8.596 20.280 1.00 28.67 730 PRO A CA 1
ATOM 3364 C C . PRO A 1 438 ? 7.065 -7.673 20.253 1.00 27.29 730 PRO A C 1
ATOM 3365 O O . PRO A 1 438 ? 5.958 -8.147 20.045 1.00 26.08 730 PRO A O 1
ATOM 3369 N N . LEU A 1 439 ? 7.263 -6.375 20.431 1.00 24.91 731 LEU A N 1
ATOM 3370 C CA . LEU A 1 439 ? 6.127 -5.422 20.495 1.00 28.38 731 LEU A CA 1
ATOM 3371 C C . LEU A 1 439 ? 5.588 -5.209 19.075 1.00 26.51 731 LEU A C 1
ATOM 3372 O O . LEU A 1 439 ? 4.387 -5.111 18.915 1.00 26.07 731 LEU A O 1
ATOM 3377 N N . ALA A 1 440 ? 6.460 -5.131 18.082 1.00 26.82 732 ALA A N 1
ATOM 3378 C CA . ALA A 1 440 ? 6.053 -5.052 16.661 1.00 28.62 732 ALA A CA 1
ATOM 3379 C C . ALA A 1 440 ? 5.282 -6.319 16.295 1.00 26.11 732 ALA A C 1
ATOM 3380 O O . ALA A 1 440 ? 4.217 -6.212 15.632 1.00 27.54 732 ALA A O 1
ATOM 3382 N N . LYS A 1 441 ? 5.782 -7.481 16.720 1.00 27.81 733 LYS A N 1
ATOM 3383 C CA . LYS A 1 441 ? 5.132 -8.781 16.409 1.00 27.35 733 LYS A CA 1
ATOM 3384 C C . LYS A 1 441 ? 3.718 -8.783 16.991 1.00 29.06 733 LYS A C 1
ATOM 3385 O O . LYS A 1 441 ? 2.758 -9.164 16.270 1.00 25.31 733 LYS A O 1
ATOM 3391 N N . LEU A 1 442 ? 3.582 -8.338 18.235 1.00 26.53 734 LEU A N 1
ATOM 3392 C CA . LEU A 1 442 ? 2.260 -8.241 18.896 1.00 29.14 734 LEU A CA 1
ATOM 3393 C C . LEU A 1 442 ? 1.293 -7.416 18.039 1.00 28.46 734 LEU A C 1
ATOM 3394 O O . LEU A 1 442 ? 0.128 -7.843 17.847 1.00 27.27 734 LEU A O 1
ATOM 3399 N N . LEU A 1 443 ? 1.732 -6.267 17.526 1.00 28.02 735 LEU A N 1
ATOM 3400 C CA . LEU A 1 443 ? 0.856 -5.396 16.716 1.00 30.11 735 LEU A CA 1
ATOM 3401 C C . LEU A 1 443 ? 0.515 -6.095 15.388 1.00 30.72 735 LEU A C 1
ATOM 3402 O O . LEU A 1 443 ? -0.660 -6.049 14.934 1.00 28.70 735 LEU A O 1
ATOM 3407 N N . ILE A 1 444 ? 1.515 -6.699 14.761 1.00 31.73 736 ILE A N 1
ATOM 3408 C CA . ILE A 1 444 ? 1.336 -7.424 13.466 1.00 31.86 736 ILE A CA 1
ATOM 3409 C C . ILE A 1 444 ? 0.360 -8.597 13.658 1.00 33.01 736 ILE A C 1
ATOM 3410 O O . ILE A 1 444 ? -0.522 -8.765 12.816 1.00 31.52 736 ILE A O 1
ATOM 3415 N N . MET A 1 445 ? 0.464 -9.366 14.738 1.00 30.42 737 MET A N 1
ATOM 3416 C CA . MET A 1 445 ? -0.381 -10.575 14.931 1.00 35.04 737 MET A CA 1
ATOM 3417 C C . MET A 1 445 ? -1.820 -10.170 15.260 1.00 33.95 737 MET A C 1
ATOM 3418 O O . MET A 1 445 ? -2.716 -11.017 15.050 1.00 30.06 737 MET A O 1
ATOM 3423 N N . SER A 1 446 ? -2.024 -8.980 15.843 1.00 28.88 738 SER A N 1
ATOM 3424 C CA . SER A 1 446 ? -3.350 -8.558 16.354 1.00 29.45 738 SER A CA 1
ATOM 3425 C C . SER A 1 446 ? -4.383 -8.536 15.222 1.00 29.28 738 SER A C 1
ATOM 3426 O O . SER A 1 446 ? -5.546 -8.717 15.513 1.00 29.29 738 SER A O 1
ATOM 3429 N N . GLU A 1 447 ? -3.969 -8.316 13.979 1.00 31.12 739 GLU A N 1
ATOM 3430 C CA . GLU A 1 447 ? -4.910 -8.367 12.830 1.00 34.93 739 GLU A CA 1
ATOM 3431 C C . GLU A 1 447 ? -5.568 -9.754 12.753 1.00 35.25 739 GLU A C 1
ATOM 3432 O O . GLU A 1 447 ? -6.803 -9.824 12.789 1.00 39.02 739 GLU A O 1
ATOM 3438 N N . GLU A 1 448 ? -4.776 -10.824 12.703 1.00 34.59 740 GLU A N 1
ATOM 3439 C CA . GLU A 1 448 ? -5.264 -12.236 12.640 1.00 37.73 740 GLU A CA 1
ATOM 3440 C C . GLU A 1 448 ? -6.118 -12.575 13.864 1.00 37.07 740 GLU A C 1
ATOM 3441 O O . GLU A 1 448 ? -7.052 -13.378 13.724 1.00 36.69 740 GLU A O 1
ATOM 3447 N N . TYR A 1 449 ? -5.801 -12.028 15.036 1.00 32.01 741 TYR A N 1
ATOM 3448 C CA . TYR A 1 449 ? -6.610 -12.261 16.266 1.00 32.97 741 TYR A CA 1
ATOM 3449 C C . TYR A 1 449 ? -7.851 -11.346 16.323 1.00 33.44 741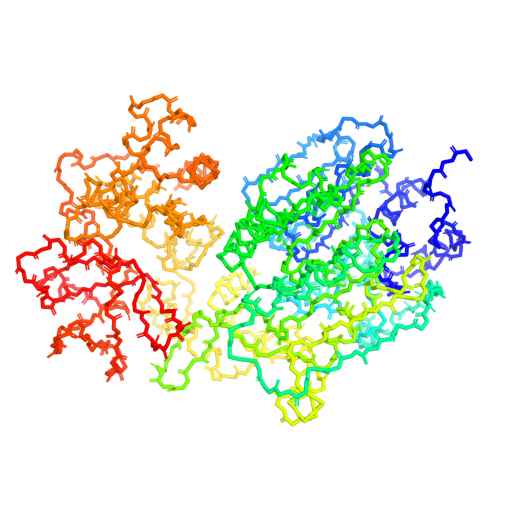 TYR A C 1
ATOM 3450 O O . TYR A 1 449 ? -8.632 -11.459 17.306 1.00 37.29 741 TYR A O 1
ATOM 3459 N N . GLY A 1 450 ? -8.061 -10.472 15.332 1.00 31.35 742 GLY A N 1
ATOM 3460 C CA . GLY A 1 450 ? -9.279 -9.638 15.224 1.00 32.97 742 GLY A CA 1
ATOM 3461 C C . GLY A 1 450 ? -9.340 -8.537 16.280 1.00 32.93 742 GLY A C 1
ATOM 3462 O O . GLY A 1 450 ? -10.449 -8.230 16.761 1.00 30.53 742 GLY A O 1
ATOM 3463 N N . CYS A 1 451 ? -8.192 -7.946 16.640 1.00 31.06 743 CYS A N 1
ATOM 3464 C CA . CYS A 1 451 ? -8.107 -6.972 17.758 1.00 30.41 743 CYS A CA 1
ATOM 3465 C C . CYS A 1 451 ? -7.030 -5.920 17.503 1.00 28.39 743 CYS A C 1
ATOM 3466 O O . CYS A 1 451 ? -6.552 -5.347 18.470 1.00 30.47 743 CYS A O 1
ATOM 3469 N N . SER A 1 452 ? -6.758 -5.598 16.243 1.00 28.90 744 SER A N 1
ATOM 3470 C CA . SER A 1 452 ? -5.785 -4.551 15.842 1.00 27.91 744 SER A CA 1
ATOM 3471 C C . SER A 1 452 ? -6.176 -3.185 16.428 1.00 29.29 744 SER A C 1
ATOM 3472 O O . SER A 1 452 ? -5.273 -2.419 16.798 1.00 26.83 744 SER A O 1
ATOM 3475 N N . GLU A 1 453 ? -7.473 -2.882 16.528 1.00 29.53 745 GLU A N 1
ATOM 3476 C CA . GLU A 1 453 ? -7.979 -1.614 17.098 1.00 29.86 745 GLU A CA 1
ATOM 3477 C C . GLU A 1 453 ? -7.495 -1.500 18.540 1.00 28.00 745 GLU A C 1
ATOM 3478 O O . GLU A 1 453 ? -6.972 -0.435 18.915 1.00 29.09 745 GLU A O 1
ATOM 3484 N N . GLU A 1 454 ? -7.669 -2.571 19.300 1.00 26.88 746 GLU A N 1
ATOM 3485 C CA . GLU A 1 454 ? -7.336 -2.569 20.745 1.00 27.51 746 GLU A CA 1
ATOM 3486 C C . GLU A 1 454 ? -5.815 -2.655 20.912 1.00 27.54 746 GLU A C 1
ATOM 3487 O O . GLU A 1 454 ? -5.306 -2.048 21.854 1.00 25.67 746 GLU A O 1
ATOM 3493 N N . MET A 1 455 ? -5.125 -3.397 20.040 1.00 28.52 747 MET A N 1
ATOM 3494 C CA . MET A 1 455 ? -3.706 -3.735 20.269 1.00 27.34 747 MET A CA 1
ATOM 3495 C C . MET A 1 455 ? -2.849 -2.501 20.010 1.00 27.09 747 MET A C 1
ATOM 3496 O O . MET A 1 455 ? -1.840 -2.342 20.713 1.00 27.27 747 MET A O 1
ATOM 3501 N N . VAL A 1 456 ? -3.209 -1.667 19.029 1.00 27.46 748 VAL A N 1
ATOM 3502 C CA . VAL A 1 456 ? -2.433 -0.431 18.741 1.00 26.20 748 VAL A CA 1
ATOM 3503 C C . VAL A 1 456 ? -2.564 0.514 19.934 1.00 26.76 748 VAL A C 1
ATOM 3504 O O . VAL A 1 456 ? -1.568 1.202 20.249 1.00 24.59 748 VAL A O 1
ATOM 3508 N N . THR A 1 457 ? -3.721 0.520 20.603 1.00 26.64 749 THR A N 1
ATOM 3509 C CA . THR A 1 457 ? -3.891 1.274 21.877 1.00 27.76 749 THR A CA 1
ATOM 3510 C C . THR A 1 457 ? -2.928 0.691 22.931 1.00 26.65 749 THR A C 1
ATOM 3511 O O . THR A 1 457 ? -2.205 1.464 23.560 1.00 25.70 749 THR A O 1
ATOM 3515 N N . ILE A 1 458 ? -2.945 -0.625 23.158 1.00 27.55 750 ILE A N 1
ATOM 3516 C CA . ILE A 1 458 ? -2.098 -1.277 24.207 1.00 27.48 750 ILE A CA 1
ATOM 3517 C C . ILE A 1 458 ? -0.610 -1.010 23.917 1.00 25.81 750 ILE A C 1
ATOM 3518 O O . ILE A 1 458 ? 0.140 -0.694 24.861 1.00 28.01 750 ILE A O 1
ATOM 3523 N N . VAL A 1 459 ? -0.184 -1.161 22.670 1.00 25.79 751 VAL A N 1
ATOM 3524 C CA . VAL A 1 459 ? 1.236 -0.971 22.249 1.00 24.45 751 VAL A CA 1
ATOM 3525 C C . VAL A 1 459 ? 1.607 0.498 22.484 1.00 26.23 751 VAL A C 1
ATOM 3526 O O . VAL A 1 459 ? 2.745 0.773 22.929 1.00 25.83 751 VAL A O 1
ATOM 3530 N N . SER A 1 460 ? 0.676 1.412 22.205 1.00 26.17 752 SER A N 1
ATOM 3531 C CA . SER A 1 460 ? 0.884 2.863 22.402 1.00 27.12 752 SER A CA 1
ATOM 3532 C C . SER A 1 460 ? 1.095 3.131 23.896 1.00 26.61 752 SER A C 1
ATOM 3533 O O . SER A 1 460 ? 2.073 3.816 24.219 1.00 28.81 752 SER A O 1
ATOM 3536 N N . MET A 1 461 ? 0.273 2.527 24.759 1.00 29.19 753 MET A N 1
ATOM 3537 C CA . MET A 1 461 ? 0.366 2.686 26.237 1.00 27.59 753 MET A CA 1
ATOM 3538 C C . MET A 1 461 ? 1.691 2.098 26.734 1.00 30.41 753 MET A C 1
ATOM 3539 O O . MET A 1 461 ? 2.275 2.698 27.651 1.00 29.76 753 MET A O 1
ATOM 3544 N N . LEU A 1 462 ? 2.185 1.016 26.128 1.00 31.74 754 LEU A N 1
ATOM 3545 C CA . LEU A 1 462 ? 3.456 0.358 26.555 1.00 32.22 754 LEU A CA 1
ATOM 3546 C C . LEU A 1 462 ? 4.661 1.175 26.055 1.00 34.06 754 LEU A C 1
ATOM 3547 O O . LEU A 1 462 ? 5.789 0.901 26.515 1.00 33.15 754 LEU A O 1
ATOM 3552 N N . SER A 1 463 ? 4.445 2.146 25.164 1.00 32.80 755 SER A N 1
ATOM 3553 C CA . SER A 1 463 ? 5.532 2.925 24.508 1.00 32.64 755 SER A CA 1
ATOM 3554 C C . SER A 1 463 ? 5.753 4.279 25.196 1.00 38.03 755 SER A C 1
ATOM 3555 O O . SER A 1 463 ? 6.675 5.008 24.778 1.00 37.83 755 SER A O 1
ATOM 3558 N N . VAL A 1 464 ? 4.980 4.588 26.241 1.00 36.88 756 VAL A N 1
ATOM 3559 C CA . VAL A 1 464 ? 4.981 5.928 26.881 1.00 37.98 756 VAL A CA 1
ATOM 3560 C C . VAL A 1 464 ? 5.046 5.715 28.383 1.00 36.49 756 VAL A C 1
ATOM 3561 O O . VAL A 1 464 ? 4.865 4.606 28.860 1.00 32.43 756 VAL A O 1
ATOM 3565 N N . PRO A 1 465 ? 5.340 6.771 29.163 1.00 38.65 757 PRO A N 1
ATOM 3566 C CA . PRO A 1 465 ? 5.401 6.650 30.618 1.00 40.73 757 PRO A CA 1
ATOM 3567 C C . PRO A 1 465 ? 4.086 6.146 31.224 1.00 42.34 757 PRO A C 1
ATOM 3568 O O . PRO A 1 465 ? 3.011 6.317 30.622 1.00 40.69 757 PRO A O 1
ATOM 3572 N N . ASN A 1 466 ? 4.204 5.516 32.388 1.00 45.79 758 ASN A N 1
ATOM 3573 C CA . ASN A 1 466 ? 3.066 4.896 33.103 1.00 45.22 758 ASN A CA 1
ATOM 3574 C C . ASN A 1 466 ? 1.968 5.962 33.288 1.00 43.01 758 ASN A C 1
ATOM 3575 O O . ASN A 1 466 ? 2.278 7.185 33.302 1.00 42.42 758 ASN A O 1
ATOM 3580 N N . VAL A 1 467 ? 0.708 5.533 33.334 1.00 39.00 759 VAL A N 1
ATOM 3581 C CA . VAL A 1 467 ? -0.467 6.457 33.288 1.00 38.82 759 VAL A CA 1
ATOM 3582 C C . VAL A 1 467 ? -0.882 6.800 34.718 1.00 37.76 759 VAL A C 1
ATOM 3583 O O . VAL A 1 467 ? -1.510 7.835 34.888 1.00 39.97 759 VAL A O 1
ATOM 3587 N N . PHE A 1 468 ? -0.579 5.929 35.682 1.00 36.60 760 PHE A N 1
ATOM 3588 C CA . PHE A 1 468 ? -1.105 6.019 37.067 1.00 40.28 760 PHE A CA 1
ATOM 3589 C C . PHE A 1 468 ? -0.223 6.973 37.875 1.00 42.51 760 PHE A C 1
ATOM 3590 O O . PHE A 1 468 ? 1.008 6.786 37.938 1.00 39.92 760 PHE A O 1
ATOM 3598 N N . TYR A 1 469 ? -0.855 8.021 38.399 1.00 40.75 761 TYR A N 1
ATOM 3599 C CA . TYR A 1 469 ? -0.235 9.045 39.272 1.00 41.56 761 TYR A CA 1
ATOM 3600 C C . TYR A 1 469 ? -0.520 8.625 40.716 1.00 43.37 761 TYR A C 1
ATOM 3601 O O . TYR A 1 469 ? -1.680 8.353 41.043 1.00 38.91 761 TYR A O 1
ATOM 3610 N N . ARG A 1 470 ? 0.530 8.472 41.519 1.00 45.37 762 ARG A N 1
ATOM 3611 C CA . ARG A 1 470 ? 0.451 7.960 42.913 1.00 49.87 762 ARG A CA 1
ATOM 3612 C C . ARG A 1 470 ? 1.201 8.945 43.801 1.00 51.73 762 ARG A C 1
ATOM 3613 O O . ARG A 1 470 ? 2.265 8.632 44.340 1.00 51.08 762 ARG A O 1
ATOM 3621 N N . PRO A 1 471 ? 0.656 10.168 43.966 1.00 52.07 763 PRO A N 1
ATOM 3622 C CA . PRO A 1 471 ? 1.287 11.182 44.777 1.00 56.13 763 PRO A CA 1
ATOM 3623 C C . PRO A 1 471 ? 1.320 10.6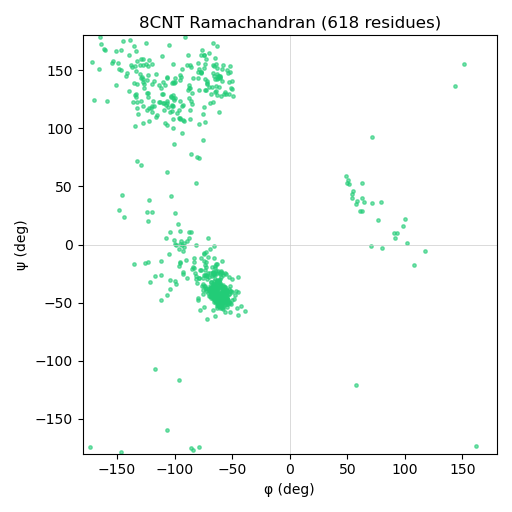31 46.180 1.00 63.30 763 PRO A C 1
ATOM 3624 O O . PRO A 1 471 ? 0.431 9.943 46.675 1.00 55.60 763 PRO A O 1
ATOM 3628 N N . LYS A 1 472 ? 2.367 11.188 46.772 1.00 64.89 764 LYS A N 1
ATOM 3629 C CA . LYS A 1 472 ? 2.887 10.558 47.972 1.00 56.12 764 LYS A CA 1
ATOM 3630 C C . LYS A 1 472 ? 2.058 10.973 49.193 1.00 65.70 764 LYS A C 1
ATOM 3631 O O . LYS A 1 472 ? 1.911 10.150 50.116 1.00 65.30 764 LYS A O 1
ATOM 3637 N N . GLU A 1 473 ? 1.453 12.174 49.205 1.00 65.87 765 GLU A N 1
ATOM 3638 C CA . GLU A 1 473 ? 0.598 12.705 50.294 1.00 67.56 765 GLU A CA 1
ATOM 3639 C C . GLU A 1 473 ? -0.883 12.436 49.999 1.00 66.60 765 GLU A C 1
ATOM 3640 O O . GLU A 1 473 ? -1.720 12.994 50.732 1.00 60.75 765 GLU A O 1
ATOM 3646 N N . ARG A 1 474 ? -1.199 11.602 48.995 1.00 65.08 766 ARG A N 1
ATOM 3647 C CA . ARG A 1 474 ? -2.605 11.214 48.661 1.00 63.66 766 ARG A CA 1
ATOM 3648 C C . ARG A 1 474 ? -2.646 9.769 48.154 1.00 61.70 766 ARG A C 1
ATOM 3649 O O . ARG A 1 474 ? -3.404 9.504 47.199 1.00 59.03 766 ARG A O 1
ATOM 3657 N N . GLN A 1 475 ? -1.899 8.873 48.802 1.00 61.91 767 GLN A N 1
ATOM 3658 C CA . GLN A 1 475 ? -1.584 7.510 48.293 1.00 65.07 767 GLN A CA 1
ATOM 3659 C C . GLN A 1 475 ? -2.813 6.592 48.374 1.00 68.35 767 GLN A C 1
ATOM 3660 O O . GLN A 1 475 ? -2.987 5.763 47.452 1.00 67.67 767 GLN A O 1
ATOM 3666 N N . GLU A 1 476 ? -3.622 6.701 49.432 1.00 64.64 768 GLU A N 1
ATOM 3667 C CA . GLU A 1 476 ? -4.809 5.822 49.617 1.00 65.95 768 GLU A CA 1
ATOM 3668 C C . GLU A 1 476 ? -5.894 6.238 48.612 1.00 56.82 768 GLU A C 1
ATOM 3669 O O . GLU A 1 476 ? -6.580 5.341 48.090 1.00 57.19 768 GLU A O 1
ATOM 3675 N N . GLU A 1 477 ? -6.042 7.537 48.353 1.00 55.07 769 GLU A N 1
ATOM 3676 C CA . GLU A 1 477 ? -7.042 8.089 47.395 1.00 59.42 769 GLU A CA 1
ATOM 3677 C C . GLU A 1 477 ? -6.613 7.700 45.967 1.00 57.21 769 GLU A C 1
ATOM 3678 O O . GLU A 1 477 ? -7.470 7.311 45.160 1.00 52.35 769 GLU A O 1
ATOM 3684 N N . SER A 1 478 ? -5.316 7.780 45.681 1.00 53.69 770 SER A N 1
ATOM 3685 C CA . SER A 1 478 ? -4.730 7.374 44.379 1.00 54.63 770 SER A CA 1
ATOM 3686 C C . SER A 1 478 ? -4.933 5.864 44.183 1.00 51.27 770 SER A C 1
ATOM 3687 O O . SER A 1 478 ? -5.424 5.469 43.113 1.00 49.28 770 SER A O 1
ATOM 3690 N N . ASP A 1 479 ? -4.572 5.053 45.177 1.00 46.88 771 ASP A N 1
ATOM 3691 C CA . ASP A 1 479 ? -4.701 3.575 45.111 1.00 49.50 771 ASP A CA 1
ATOM 3692 C C . ASP A 1 479 ? -6.170 3.252 44.808 1.00 49.54 771 ASP A C 1
ATOM 3693 O O . ASP A 1 479 ? -6.434 2.488 43.880 1.00 50.11 771 ASP A O 1
ATOM 3698 N N . ALA A 1 480 ? -7.097 3.865 45.535 1.00 49.74 772 ALA A N 1
ATOM 3699 C CA . ALA A 1 480 ? -8.557 3.669 45.367 1.00 50.73 772 ALA A CA 1
ATOM 3700 C C . ALA A 1 480 ? -8.984 3.938 43.914 1.00 49.42 772 ALA A C 1
ATOM 3701 O O . ALA A 1 480 ? -9.756 3.144 43.372 1.00 54.67 772 ALA A O 1
ATOM 3703 N N . ALA A 1 481 ? -8.536 5.035 43.306 1.00 48.17 773 ALA A N 1
ATOM 3704 C CA . ALA A 1 481 ? -8.911 5.418 41.920 1.00 47.01 773 ALA A CA 1
ATOM 3705 C C . ALA A 1 481 ? -8.327 4.392 40.934 1.00 47.55 773 ALA A C 1
ATOM 3706 O O . ALA A 1 481 ? -9.069 3.899 40.044 1.00 44.38 773 ALA A O 1
ATOM 3708 N N . ARG A 1 482 ? -7.049 4.044 41.101 1.00 43.15 774 ARG A N 1
ATOM 3709 C CA . ARG A 1 482 ? -6.394 3.007 40.256 1.00 47.71 774 ARG A CA 1
ATOM 3710 C C . ARG A 1 482 ? -7.273 1.747 40.230 1.00 45.32 774 ARG A C 1
ATOM 3711 O O . ARG A 1 482 ? -7.537 1.250 39.120 1.00 44.05 774 ARG A O 1
ATOM 3719 N N . GLU A 1 483 ? -7.741 1.270 41.388 1.00 44.58 775 GLU A N 1
ATOM 3720 C CA . GLU A 1 483 ? -8.482 -0.023 41.500 1.00 50.29 775 GLU A CA 1
ATOM 3721 C C . GLU A 1 483 ? -9.781 -0.014 40.671 1.00 46.95 775 GLU A C 1
ATOM 3722 O O . GLU A 1 483 ? -10.157 -1.101 40.230 1.00 46.42 775 GLU A O 1
ATOM 3728 N N . LYS A 1 484 ? -10.449 1.131 40.462 1.00 42.47 776 LYS A N 1
ATOM 3729 C CA . LYS A 1 484 ? -11.701 1.195 39.657 1.00 39.59 776 LYS A CA 1
ATOM 3730 C C . LYS A 1 484 ? -11.415 1.064 38.155 1.00 39.42 776 LYS A C 1
ATOM 3731 O O . LYS A 1 484 ? -12.392 0.854 37.410 1.00 38.01 776 LYS A O 1
ATOM 3737 N N . PHE A 1 485 ? -10.158 1.199 37.705 1.00 37.46 777 PHE A N 1
ATOM 3738 C CA . PHE A 1 485 ? -9.774 0.987 36.280 1.00 36.48 777 PHE A CA 1
ATOM 3739 C C . PHE A 1 485 ? -9.267 -0.443 36.050 1.00 35.62 777 PHE A C 1
ATOM 3740 O O . PHE A 1 485 ? -9.147 -0.862 34.871 1.00 35.76 777 PHE A O 1
ATOM 3748 N N . PHE A 1 486 ? -8.940 -1.171 37.121 1.00 37.24 778 PHE A N 1
ATOM 3749 C CA . PHE A 1 486 ? -8.349 -2.529 37.018 1.00 36.37 778 PHE A CA 1
ATOM 3750 C C . PHE A 1 486 ? -9.254 -3.425 36.179 1.00 37.59 778 PHE A C 1
ATOM 3751 O O . PHE A 1 486 ? -10.478 -3.453 36.407 1.00 35.22 778 PHE A O 1
ATOM 3759 N N . VAL A 1 487 ? -8.663 -4.090 35.194 1.00 33.88 779 VAL A N 1
ATOM 3760 C CA . VAL A 1 487 ? -9.186 -5.364 34.624 1.00 35.43 779 VAL A CA 1
ATOM 3761 C C . VAL A 1 487 ? -8.319 -6.432 35.261 1.00 34.71 779 VAL A C 1
ATOM 3762 O O . VAL A 1 487 ? -7.164 -6.591 34.885 1.00 33.02 779 VAL A O 1
ATOM 3766 N N . PRO A 1 488 ? -8.808 -7.125 36.309 1.00 37.94 780 PRO A N 1
ATOM 3767 C CA . PRO A 1 488 ? -7.922 -7.922 37.156 1.00 37.51 780 PRO A CA 1
ATOM 3768 C C . PRO A 1 488 ? -7.119 -9.007 36.419 1.00 37.28 780 PRO A C 1
ATOM 3769 O O . PRO A 1 488 ? -6.045 -9.360 36.887 1.00 37.20 780 PRO A O 1
ATOM 3773 N N . GLU A 1 489 ? -7.614 -9.513 35.290 1.00 33.00 781 GLU A N 1
ATOM 3774 C CA . GLU A 1 489 ? -6.862 -10.552 34.546 1.00 32.84 781 GLU A CA 1
ATOM 3775 C C . GLU A 1 489 ? -5.608 -9.957 33.868 1.00 30.39 781 GLU A C 1
ATOM 3776 O O . GLU A 1 489 ? -4.809 -10.745 33.400 1.00 32.58 781 GLU A O 1
ATOM 3782 N N . SER A 1 490 ? -5.403 -8.643 33.798 1.00 28.83 782 SER A N 1
ATOM 3783 C CA . SER A 1 490 ? -4.355 -8.110 32.886 1.00 28.41 782 SER A CA 1
ATOM 3784 C C . SER A 1 490 ? -4.063 -6.629 33.075 1.00 26.45 782 SER A C 1
ATOM 3785 O O . SER A 1 490 ? -4.959 -5.821 32.871 1.00 26.00 782 SER A O 1
ATOM 3788 N N . ASP A 1 491 ? -2.797 -6.282 33.331 1.00 28.08 783 ASP A N 1
ATOM 3789 C CA . ASP A 1 491 ? -2.309 -4.879 33.282 1.00 26.68 783 ASP A CA 1
ATOM 3790 C C . ASP A 1 491 ? -2.439 -4.358 31.843 1.00 26.55 783 ASP A C 1
ATOM 3791 O O . ASP A 1 491 ? -2.810 -3.157 31.676 1.00 25.69 783 ASP A O 1
ATOM 3796 N N . HIS A 1 492 ? -2.216 -5.205 30.830 1.00 23.28 784 HIS A N 1
ATOM 3797 C CA . HIS A 1 492 ? -2.355 -4.758 29.416 1.00 25.78 784 HIS A CA 1
ATOM 3798 C C . HIS A 1 492 ? -3.804 -4.280 29.176 1.00 26.50 784 HIS A C 1
ATOM 3799 O O . HIS A 1 492 ? -3.989 -3.176 28.615 1.00 27.11 784 HIS A O 1
ATOM 3806 N N . LEU A 1 493 ? -4.808 -5.064 29.580 1.00 25.69 785 LEU A N 1
ATOM 3807 C CA . LEU A 1 493 ? -6.239 -4.659 29.431 1.00 27.07 785 LEU A CA 1
ATOM 3808 C C . LEU A 1 493 ? -6.547 -3.449 30.316 1.00 26.34 785 LEU A C 1
ATOM 3809 O O . LEU A 1 493 ? -7.329 -2.587 29.899 1.00 27.76 785 LEU A O 1
ATOM 3814 N N . THR A 1 494 ? -5.948 -3.364 31.500 1.00 26.35 786 THR A N 1
ATOM 3815 C CA . THR A 1 494 ? -6.147 -2.171 32.357 1.00 26.89 786 THR A CA 1
ATOM 3816 C C . THR A 1 494 ? -5.765 -0.901 31.597 1.00 27.60 786 THR A C 1
ATOM 3817 O O . THR A 1 494 ? -6.548 0.048 31.656 1.00 31.01 786 THR A O 1
ATOM 3821 N N . TYR A 1 495 ? -4.612 -0.877 30.921 1.00 27.01 787 TYR A N 1
ATOM 3822 C CA . TYR A 1 495 ? -4.149 0.288 30.123 1.00 30.22 787 TYR A CA 1
ATOM 3823 C C . TYR A 1 495 ? -5.149 0.568 28.998 1.00 26.51 787 TYR A C 1
ATOM 3824 O O . TYR A 1 495 ? -5.464 1.746 28.739 1.00 28.39 787 TYR A O 1
ATOM 3833 N N . LEU A 1 496 ? -5.632 -0.479 28.339 1.00 29.60 788 LEU A N 1
ATOM 3834 C CA . LEU A 1 496 ? -6.681 -0.344 27.291 1.00 29.01 788 LEU A CA 1
ATOM 3835 C C . LEU A 1 496 ? -7.923 0.295 27.922 1.00 28.93 788 LEU A C 1
ATOM 3836 O O . LEU A 1 496 ? -8.507 1.205 27.311 1.00 31.09 788 LEU A O 1
ATOM 3841 N N . HIS A 1 497 ? -8.294 -0.158 29.117 1.00 29.02 789 HIS A N 1
ATOM 3842 C CA . HIS A 1 497 ? -9.497 0.332 29.823 1.00 29.65 789 HIS A CA 1
ATOM 3843 C C . HIS A 1 497 ? -9.343 1.832 30.107 1.00 29.95 789 HIS A C 1
ATOM 3844 O O . HIS A 1 497 ? -10.234 2.594 29.735 1.00 29.18 789 HIS A O 1
ATOM 3851 N N . VAL A 1 498 ? -8.239 2.237 30.735 1.00 30.75 790 VAL A N 1
ATOM 3852 C CA . VAL A 1 498 ? -7.920 3.660 31.059 1.00 30.14 790 VAL A CA 1
ATOM 3853 C C . VAL A 1 498 ? -7.988 4.503 29.773 1.00 30.56 790 VAL A C 1
ATOM 3854 O O . VAL A 1 498 ? -8.550 5.592 29.792 1.00 28.51 790 VAL A O 1
ATOM 3858 N N . TYR A 1 499 ? -7.367 4.068 28.684 1.00 27.59 791 TYR A N 1
ATOM 3859 C CA . TYR A 1 499 ? -7.341 4.894 27.450 1.00 28.75 791 TYR A CA 1
ATOM 3860 C C . TYR A 1 499 ? -8.769 5.081 26.898 1.00 27.19 791 TYR A C 1
ATOM 3861 O O . TYR A 1 499 ? -9.138 6.195 26.457 1.00 27.29 791 TYR A O 1
ATOM 3870 N N . THR A 1 500 ? -9.542 4.011 26.925 1.00 27.56 792 THR A N 1
ATOM 3871 C CA . THR A 1 500 ? -10.922 3.935 26.386 1.00 30.97 792 THR A CA 1
ATOM 3872 C C . THR A 1 500 ? -11.815 4.880 27.201 1.00 34.38 792 THR A C 1
ATOM 3873 O O . THR A 1 500 ? -12.631 5.604 26.603 1.00 36.14 792 THR A O 1
ATOM 3877 N N . GLN A 1 501 ? -11.660 4.876 28.518 1.00 33.13 793 GLN A N 1
ATOM 3878 C CA . GLN A 1 501 ? -12.399 5.797 29.423 1.00 34.38 793 GLN A CA 1
ATOM 3879 C C . GLN A 1 501 ? -11.916 7.233 29.215 1.00 34.73 793 GLN A C 1
ATOM 3880 O O . GLN A 1 501 ? -12.764 8.129 29.161 1.00 36.09 793 GLN A O 1
ATOM 3886 N N . TRP A 1 502 ? -10.609 7.461 29.062 1.00 32.81 794 TRP A N 1
ATOM 3887 C CA . TRP A 1 502 ? -10.082 8.829 28.805 1.00 32.41 794 TRP A CA 1
ATOM 3888 C C . TRP A 1 502 ? -10.729 9.372 27.526 1.00 34.55 794 TRP A C 1
ATOM 3889 O O . TRP A 1 502 ? -11.188 10.527 27.511 1.00 35.44 794 TRP A O 1
ATOM 3900 N N . LYS A 1 503 ? -10.790 8.540 26.491 1.00 35.69 795 LYS A N 1
ATOM 3901 C CA . LYS A 1 503 ? -1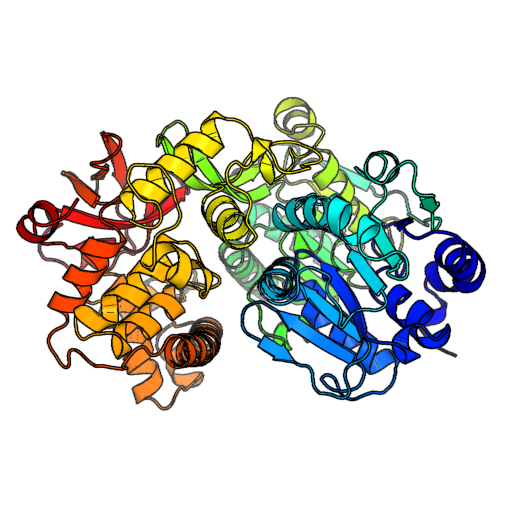1.398 8.887 25.183 1.00 35.19 795 LYS A CA 1
ATOM 3902 C C . LYS A 1 503 ? -12.899 9.178 25.377 1.00 36.84 795 LYS A C 1
ATOM 3903 O O . LYS A 1 503 ? -13.399 10.208 24.842 1.00 31.88 795 LYS A O 1
ATOM 3909 N N . ALA A 1 504 ? -13.594 8.341 26.150 1.00 37.19 796 ALA A N 1
ATOM 3910 C CA . ALA A 1 504 ? -15.059 8.445 26.385 1.00 41.79 796 ALA A CA 1
ATOM 3911 C C . ALA A 1 504 ? -15.399 9.796 27.038 1.00 42.16 796 ALA A C 1
ATOM 3912 O O . ALA A 1 504 ? -16.531 10.270 26.836 1.00 45.58 796 ALA A O 1
ATOM 3914 N N . ASN A 1 505 ? -14.447 10.408 27.753 1.00 45.50 797 ASN A N 1
ATOM 3915 C CA . ASN A 1 505 ? -14.598 11.721 28.440 1.00 45.52 797 ASN A CA 1
ATOM 3916 C C . ASN A 1 505 ? -13.974 12.832 27.593 1.00 43.14 797 ASN A C 1
ATOM 3917 O O . ASN A 1 505 ? -13.539 13.839 28.158 1.00 44.43 797 ASN A O 1
ATOM 3922 N N . GLY A 1 506 ? -13.925 12.651 26.277 1.00 41.72 798 GLY A N 1
ATOM 3923 C CA . GLY A 1 506 ? -13.418 13.670 25.349 1.00 42.51 798 GLY A CA 1
ATOM 3924 C C . GLY A 1 506 ? -11.982 14.066 25.663 1.00 44.72 798 GLY A C 1
ATOM 3925 O O . GLY A 1 506 ? -11.649 15.249 25.491 1.00 42.04 798 GLY A O 1
ATOM 3926 N N . TYR A 1 507 ? -11.131 13.126 26.079 1.00 39.21 799 TYR A N 1
ATOM 3927 C CA . TYR A 1 507 ? -9.667 13.364 26.236 1.00 40.44 799 TYR A CA 1
ATOM 3928 C C . TYR A 1 507 ? -9.387 14.566 27.161 1.00 42.71 799 TYR A C 1
ATOM 3929 O O . TYR A 1 507 ? -8.483 15.364 26.867 1.00 40.18 799 TYR A O 1
ATOM 3938 N N . SER A 1 508 ? -10.075 14.627 28.301 1.00 41.17 800 SER A N 1
ATOM 3939 C CA . SER A 1 508 ? -10.097 15.789 29.229 1.00 41.03 800 SER A CA 1
ATOM 3940 C C . SER A 1 508 ? -8.946 15.723 30.236 1.00 42.34 800 SER A C 1
ATOM 3941 O O . SER A 1 508 ? -8.868 14.720 30.964 1.00 43.71 800 SER A O 1
ATOM 3944 N N . ASP A 1 509 ? -8.135 16.780 30.341 1.00 42.00 801 ASP A N 1
ATOM 3945 C CA . ASP A 1 509 ? -7.033 16.875 31.344 1.00 46.75 801 ASP A CA 1
ATOM 3946 C C . ASP A 1 509 ? -7.626 16.930 32.760 1.00 47.07 801 ASP A C 1
ATOM 3947 O O . ASP A 1 509 ? -6.984 16.407 33.711 1.00 43.71 801 ASP A O 1
ATOM 3952 N N . ALA A 1 510 ? -8.822 17.509 32.897 1.00 49.78 802 ALA A N 1
ATOM 3953 C CA . ALA A 1 510 ? -9.507 17.727 34.192 1.00 47.88 802 ALA A CA 1
ATOM 3954 C C . ALA A 1 510 ? -9.942 16.372 34.749 1.00 44.73 802 ALA A C 1
ATOM 3955 O O . ALA A 1 510 ? -9.703 16.120 35.932 1.00 47.38 802 ALA A O 1
ATOM 3957 N N . TRP A 1 511 ? -10.505 15.522 33.891 1.00 42.81 803 TRP A N 1
ATOM 3958 C CA . TRP A 1 511 ? -10.857 14.107 34.186 1.00 42.28 803 TRP A CA 1
ATOM 3959 C C . TRP A 1 511 ? -9.629 13.316 34.669 1.00 39.66 803 TRP A C 1
ATOM 3960 O O . TRP A 1 511 ? -9.788 12.509 35.591 1.00 40.46 803 TRP A O 1
ATOM 3971 N N . CYS A 1 512 ? -8.470 13.483 34.031 1.00 41.06 804 CYS A N 1
ATOM 3972 C CA . CYS A 1 512 ? -7.220 12.755 34.400 1.00 41.33 804 CYS A CA 1
ATOM 3973 C C . CYS A 1 512 ? -6.831 13.138 35.832 1.00 42.84 804 CYS A C 1
ATOM 3974 O O . CYS A 1 512 ? -6.615 12.219 36.631 1.00 41.57 804 CYS A O 1
ATOM 3977 N N . ALA A 1 513 ? -6.753 14.439 36.140 1.00 45.03 805 ALA A N 1
ATOM 3978 C CA . ALA A 1 513 ? -6.409 14.955 37.493 1.00 43.92 805 ALA A CA 1
ATOM 3979 C C . ALA A 1 513 ? -7.380 14.347 38.505 1.00 38.80 805 ALA A C 1
ATOM 3980 O O . ALA A 1 513 ? -6.917 13.751 39.492 1.00 39.64 805 ALA A O 1
ATOM 3982 N N . ARG A 1 514 ? -8.674 14.364 38.186 1.00 43.07 806 ARG A N 1
ATOM 3983 C CA . ARG A 1 514 ? -9.738 13.911 39.122 1.00 46.09 806 ARG A CA 1
ATOM 3984 C C . ARG A 1 514 ? -9.542 12.430 39.466 1.00 47.38 806 ARG A C 1
ATOM 3985 O O . ARG A 1 514 ? -9.899 12.062 40.582 1.00 51.24 806 ARG A O 1
ATOM 3993 N N . HIS A 1 515 ? -8.989 11.622 38.550 1.00 44.44 807 HIS A N 1
ATOM 3994 C CA . HIS A 1 515 ? -8.883 10.138 38.658 1.00 44.63 807 HIS A CA 1
ATOM 3995 C C . HIS A 1 515 ? -7.434 9.690 38.926 1.00 41.28 807 HIS A C 1
ATOM 3996 O O . HIS A 1 515 ? -7.176 8.470 38.914 1.00 38.08 807 HIS A O 1
ATOM 4003 N N . PHE A 1 516 ? -6.517 10.632 39.144 1.00 40.87 808 PHE A N 1
ATOM 4004 C CA . PHE A 1 516 ? -5.085 10.362 39.446 1.00 40.93 808 PHE A CA 1
ATOM 4005 C C . PHE A 1 516 ? -4.425 9.649 38.257 1.00 37.69 808 PHE A C 1
ATOM 4006 O O . PHE A 1 516 ? -3.757 8.626 38.490 1.00 38.72 808 PHE A O 1
ATOM 4014 N N . LEU A 1 517 ? -4.565 10.236 37.065 1.00 35.21 809 LEU A N 1
ATOM 4015 C CA . LEU A 1 517 ? -3.938 9.775 35.801 1.00 37.69 809 LEU A CA 1
ATOM 4016 C C . LEU A 1 517 ? -3.118 10.919 35.205 1.00 37.96 809 LEU A C 1
ATOM 4017 O O . LEU A 1 517 ? -3.570 12.086 35.262 1.00 36.68 809 LEU A O 1
ATOM 4022 N N . HIS A 1 518 ? -1.964 10.584 34.630 1.00 39.31 810 HIS A N 1
ATOM 4023 C CA . HIS A 1 518 ? -1.070 11.524 33.915 1.00 37.81 810 HIS A CA 1
ATOM 4024 C C . HIS A 1 518 ? -1.654 11.767 32.525 1.00 42.46 810 HIS A C 1
ATOM 4025 O O . HIS A 1 518 ? -1.532 10.851 31.663 1.00 42.80 810 HIS A O 1
ATOM 4032 N N . SER A 1 519 ? -2.288 12.924 32.326 1.00 37.53 811 SER A N 1
ATOM 4033 C CA . SER A 1 519 ? -2.720 13.400 30.984 1.00 39.43 811 SER A CA 1
ATOM 4034 C C . SER A 1 519 ? -1.538 13.430 30.003 1.00 39.49 811 SER A C 1
ATOM 4035 O O . SER A 1 519 ? -1.741 13.117 28.834 1.00 38.97 811 SER A O 1
ATOM 4038 N N . LYS A 1 520 ? -0.353 13.848 30.429 1.00 39.59 812 LYS A N 1
ATOM 4039 C CA . LYS A 1 520 ? 0.828 13.897 29.523 1.00 44.10 812 LYS A CA 1
ATOM 4040 C C . LYS A 1 520 ? 1.073 12.489 28.960 1.00 42.43 812 LYS A C 1
ATOM 4041 O O . LYS A 1 520 ? 1.427 12.378 27.765 1.00 39.62 812 LYS A O 1
ATOM 4047 N N . SER A 1 521 ? 0.933 11.461 29.804 1.00 35.97 813 SER A N 1
ATOM 4048 C CA . SER A 1 521 ? 1.116 10.033 29.420 1.00 39.03 813 SER A CA 1
ATOM 4049 C C . SER A 1 521 ? 0.097 9.669 28.338 1.00 36.31 813 SER A C 1
ATOM 4050 O O . SER A 1 521 ? 0.517 9.182 27.277 1.00 33.24 813 SER A O 1
ATOM 4053 N N . LEU A 1 522 ? -1.184 9.937 28.602 1.00 34.27 814 LEU A N 1
ATOM 4054 C CA . LEU A 1 522 ? -2.299 9.610 27.679 1.00 30.65 814 LEU A CA 1
ATOM 4055 C C . LEU A 1 522 ? -2.120 10.452 26.419 1.00 35.83 814 LEU A C 1
ATOM 4056 O O . LEU A 1 522 ? -2.172 9.863 25.303 1.00 32.65 814 LEU A O 1
ATOM 4061 N N . ARG A 1 523 ? -1.814 11.745 26.561 1.00 29.62 815 ARG A N 1
ATOM 4062 C CA . ARG A 1 523 ? -1.616 12.593 25.355 1.00 36.73 815 ARG A CA 1
ATOM 4063 C C . ARG A 1 523 ? -0.510 11.974 24.491 1.00 31.06 815 ARG A C 1
ATOM 4064 O O . ARG A 1 523 ? -0.641 11.920 23.242 1.00 34.19 815 ARG A O 1
ATOM 4072 N N . ARG A 1 524 ? 0.567 11.544 25.133 1.00 33.36 816 ARG A N 1
ATOM 4073 C CA . ARG A 1 524 ? 1.710 10.926 24.418 1.00 35.60 816 ARG A CA 1
ATOM 4074 C C . ARG A 1 524 ? 1.256 9.590 23.785 1.00 33.46 816 ARG A C 1
ATOM 4075 O O . ARG A 1 524 ? 1.634 9.326 22.616 1.00 32.39 816 ARG A O 1
ATOM 4083 N N . ALA A 1 525 ? 0.484 8.768 24.508 1.00 32.07 817 ALA A N 1
ATOM 4084 C CA . ALA A 1 525 ? -0.059 7.485 23.985 1.00 31.09 817 ALA A CA 1
ATOM 4085 C C . ALA A 1 525 ? -0.860 7.769 22.712 1.00 30.87 817 ALA A C 1
ATOM 4086 O O . ALA A 1 525 ? -0.633 7.094 21.689 1.00 29.72 817 ALA A O 1
ATOM 4088 N N . ARG A 1 526 ? -1.671 8.818 22.708 1.00 32.91 818 ARG A N 1
ATOM 4089 C CA . ARG A 1 526 ? -2.458 9.189 21.495 1.00 33.68 818 ARG A CA 1
ATOM 4090 C C . ARG A 1 526 ? -1.556 9.625 20.332 1.00 30.30 818 ARG A C 1
ATOM 4091 O O . ARG A 1 526 ? -1.915 9.330 19.164 1.00 30.27 818 ARG A O 1
ATOM 4099 N N . GLU A 1 527 ? -0.474 10.349 20.612 1.00 32.90 819 GLU A N 1
ATOM 4100 C CA . GLU A 1 527 ? 0.492 10.791 19.572 1.00 34.69 819 GLU A CA 1
ATOM 4101 C C . GLU A 1 527 ? 1.052 9.536 18.898 1.00 31.81 819 GLU A C 1
ATOM 4102 O O . GLU A 1 527 ? 1.105 9.485 17.652 1.00 27.26 819 GLU A O 1
ATOM 4108 N N . VAL A 1 528 ? 1.486 8.578 19.721 1.00 29.74 820 VAL A N 1
ATOM 4109 C CA . VAL A 1 528 ? 2.111 7.303 19.277 1.00 28.57 820 VAL A CA 1
ATOM 4110 C C . VAL A 1 528 ? 1.059 6.509 18.507 1.00 26.96 820 VAL A C 1
ATOM 4111 O O . VAL A 1 528 ? 1.330 6.120 17.365 1.00 27.71 820 VAL A O 1
ATOM 4115 N N . ARG A 1 529 ? -0.135 6.369 19.059 1.00 26.86 821 ARG A N 1
ATOM 4116 C CA . ARG A 1 529 ? -1.219 5.601 18.395 1.00 27.94 821 ARG A CA 1
ATOM 4117 C C . ARG A 1 529 ? -1.396 6.132 16.966 1.00 29.63 821 ARG A C 1
ATOM 4118 O O . ARG A 1 529 ? -1.436 5.301 16.039 1.00 29.83 821 ARG A O 1
ATOM 4126 N N . ASP A 1 530 ? -1.516 7.449 16.796 1.00 29.03 822 ASP A N 1
ATOM 4127 C CA . ASP A 1 530 ? -1.815 8.070 15.474 1.00 31.32 822 ASP A CA 1
ATOM 4128 C C . ASP A 1 530 ? -0.710 7.729 14.466 1.00 29.45 822 ASP A C 1
ATOM 4129 O O . ASP A 1 530 ? -1.042 7.421 13.307 1.00 29.52 822 ASP A O 1
ATOM 4134 N N . GLN A 1 531 ? 0.553 7.749 14.893 1.00 26.79 823 GLN A N 1
ATOM 4135 C CA . GLN A 1 531 ? 1.727 7.390 14.064 1.00 31.28 823 GLN A CA 1
ATOM 4136 C C . GLN A 1 531 ? 1.694 5.896 13.730 1.00 28.26 823 GLN A C 1
ATOM 4137 O O . GLN A 1 531 ? 1.881 5.539 12.554 1.00 24.96 823 GLN A O 1
ATOM 4143 N N . LEU A 1 532 ? 1.405 5.052 14.712 1.00 28.46 824 LEU A N 1
ATOM 4144 C CA . LEU A 1 532 ? 1.351 3.588 14.488 1.00 29.34 824 LEU A CA 1
ATOM 4145 C C . LEU A 1 532 ? 0.225 3.270 13.498 1.00 28.93 824 LEU A C 1
ATOM 4146 O O . LEU A 1 532 ? 0.457 2.410 12.642 1.00 29.50 824 LEU A O 1
ATOM 4151 N N . LEU A 1 533 ? -0.923 3.949 13.585 1.00 30.18 825 LEU A N 1
ATOM 4152 C CA . LEU A 1 533 ? -2.062 3.721 12.649 1.00 34.59 825 LEU A CA 1
ATOM 4153 C C . LEU A 1 533 ? -1.571 3.904 11.209 1.00 34.79 825 LEU A C 1
ATOM 4154 O O . LEU A 1 533 ? -2.022 3.136 10.345 1.00 32.95 825 LEU A O 1
ATOM 4159 N N . ASP A 1 534 ? -0.719 4.907 10.968 1.00 32.53 826 ASP A N 1
ATOM 4160 C CA . ASP A 1 534 ? -0.213 5.241 9.607 1.00 36.78 826 ASP A CA 1
ATOM 4161 C C . ASP A 1 534 ? 0.693 4.120 9.105 1.00 36.27 826 ASP A C 1
ATOM 4162 O O . ASP A 1 534 ? 0.587 3.768 7.933 1.00 34.03 826 ASP A O 1
AT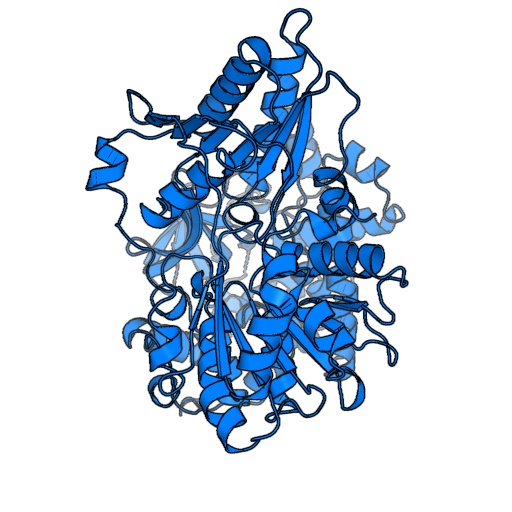OM 4167 N N . ILE A 1 535 ? 1.583 3.610 9.957 1.00 33.47 827 ILE A N 1
ATOM 4168 C CA . ILE A 1 535 ? 2.516 2.505 9.593 1.00 33.43 827 ILE A CA 1
ATOM 4169 C C . ILE A 1 535 ? 1.655 1.271 9.277 1.00 33.56 827 ILE A C 1
ATOM 4170 O O . ILE A 1 535 ? 1.927 0.557 8.264 1.00 29.78 827 ILE A O 1
ATOM 4175 N N . MET A 1 536 ? 0.643 1.011 10.103 1.00 30.27 828 MET A N 1
ATOM 4176 C CA . MET A 1 536 ? -0.262 -0.155 9.912 1.00 30.97 828 MET A CA 1
ATOM 4177 C C . MET A 1 536 ? -0.940 -0.050 8.538 1.00 31.48 828 MET A C 1
ATOM 4178 O O . MET A 1 536 ? -0.998 -1.090 7.830 1.00 31.05 828 MET A O 1
ATOM 4183 N N . LYS A 1 537 ? -1.380 1.146 8.152 1.00 34.42 829 LYS A N 1
ATOM 4184 C CA . LYS A 1 537 ? -1.980 1.432 6.815 1.00 41.83 829 LYS A CA 1
ATOM 4185 C C . LYS A 1 537 ? -0.986 1.130 5.696 1.00 39.42 829 LYS A C 1
ATOM 4186 O O . LYS A 1 537 ? -1.356 0.398 4.786 1.00 37.85 829 LYS A O 1
ATOM 4192 N N . MET A 1 538 ? 0.234 1.647 5.779 1.00 44.25 830 MET A N 1
ATOM 4193 C CA . MET A 1 538 ? 1.270 1.445 4.733 1.00 44.58 830 MET A CA 1
ATOM 4194 C C . MET A 1 538 ? 1.592 -0.044 4.640 1.00 46.81 830 MET A C 1
ATOM 4195 O O . MET A 1 538 ? 1.902 -0.511 3.532 1.00 46.95 830 MET A O 1
ATOM 4200 N N . GLN A 1 539 ? 1.508 -0.761 5.763 1.00 36.82 831 GLN A N 1
ATOM 4201 C CA . GLN A 1 539 ? 1.749 -2.221 5.816 1.00 44.44 831 GLN A CA 1
ATOM 4202 C C . GLN A 1 539 ? 0.463 -2.997 5.482 1.00 40.85 831 GLN A C 1
ATOM 4203 O O . GLN A 1 539 ? 0.449 -4.210 5.682 1.00 41.28 831 GLN A O 1
ATOM 4209 N N . HIS A 1 540 ? -0.571 -2.320 4.990 1.00 42.83 832 HIS A N 1
ATOM 4210 C CA . HIS A 1 540 ? -1.851 -2.931 4.533 1.00 41.99 832 HIS A CA 1
ATOM 4211 C C . HIS A 1 540 ? -2.451 -3.798 5.642 1.00 40.51 832 HIS A C 1
ATOM 4212 O O . HIS A 1 540 ? -2.987 -4.848 5.327 1.00 39.59 832 HIS A O 1
ATOM 4219 N N . MET A 1 541 ? -2.390 -3.360 6.899 1.00 38.23 833 MET A N 1
ATOM 4220 C CA . MET A 1 541 ? -3.090 -4.061 8.000 1.00 39.09 833 MET A CA 1
ATOM 4221 C C . MET A 1 541 ? -4.523 -3.519 8.086 1.00 37.57 833 MET A C 1
ATOM 4222 O O . MET A 1 541 ? -4.705 -2.293 7.942 1.00 39.08 833 MET A O 1
ATOM 4227 N N . ARG A 1 542 ? -5.493 -4.413 8.266 1.00 38.89 834 ARG A N 1
ATOM 4228 C CA . ARG A 1 542 ? -6.910 -4.053 8.533 1.00 44.19 834 ARG A CA 1
ATOM 4229 C C . ARG A 1 542 ? -7.015 -3.686 10.010 1.00 37.51 834 ARG A C 1
ATOM 4230 O O . ARG A 1 542 ? -6.318 -4.317 10.839 1.00 35.10 834 ARG A O 1
ATOM 4238 N N . MET A 1 543 ? -7.846 -2.695 10.288 1.00 34.02 835 MET A N 1
ATOM 4239 C CA . MET A 1 543 ? -8.196 -2.248 11.648 1.00 35.00 835 MET A CA 1
ATOM 4240 C C . MET A 1 543 ? -9.487 -2.961 12.009 1.00 33.51 835 MET A C 1
ATOM 4241 O O . MET A 1 543 ? -10.511 -2.680 11.390 1.00 36.72 835 MET A O 1
ATOM 4246 N N . VAL A 1 544 ? -9.408 -3.916 12.917 1.00 34.90 836 VAL A N 1
ATOM 4247 C CA . VAL A 1 544 ? -10.568 -4.748 13.334 1.00 37.32 836 VAL A CA 1
ATOM 4248 C C . VAL A 1 544 ? -10.629 -4.717 14.864 1.00 34.33 836 VAL A C 1
ATOM 4249 O O . VAL A 1 544 ? -9.557 -4.684 15.501 1.00 35.36 836 VAL A O 1
ATOM 4253 N N . SER A 1 545 ? -11.842 -4.689 15.412 1.00 33.63 837 SER A N 1
ATOM 4254 C CA . SER A 1 545 ? -12.105 -4.667 16.868 1.00 33.70 837 SER A CA 1
ATOM 4255 C C . SER A 1 545 ? -12.612 -6.033 17.288 1.00 35.72 837 SER A C 1
ATOM 4256 O O . SER A 1 545 ? -13.313 -6.658 16.485 1.00 36.74 837 SER A O 1
ATOM 4259 N N . CYS A 1 546 ? -12.225 -6.480 18.483 1.00 34.97 838 CYS A N 1
ATOM 4260 C CA . CYS A 1 546 ? -12.745 -7.732 19.081 1.00 34.20 838 CYS A CA 1
ATOM 4261 C C . CYS A 1 546 ? -14.030 -7.467 19.880 1.00 34.73 838 CYS A C 1
ATOM 4262 O O . CYS A 1 546 ? -14.499 -8.409 20.532 1.00 40.59 838 CYS A O 1
ATOM 4265 N N . GLY A 1 547 ? -14.560 -6.248 19.848 1.00 34.04 839 GLY A N 1
ATOM 4266 C CA . GLY A 1 547 ? -15.793 -5.866 20.563 1.00 35.17 839 GLY A CA 1
ATOM 4267 C C . GLY A 1 547 ? -15.660 -6.117 22.063 1.00 36.07 839 GLY A C 1
ATOM 4268 O O . GLY A 1 547 ? -14.716 -5.565 22.706 1.00 34.80 839 GLY A O 1
ATOM 4269 N N . THR A 1 548 ? -16.540 -6.947 22.623 1.00 35.92 840 THR A N 1
ATOM 4270 C CA . THR A 1 548 ? -16.575 -7.223 24.092 1.00 38.58 840 THR A CA 1
ATOM 4271 C C . THR A 1 548 ? -15.746 -8.481 24.421 1.00 37.44 840 THR A C 1
ATOM 4272 O O . THR A 1 548 ? -15.652 -8.798 25.595 1.00 41.93 840 THR A O 1
ATOM 4276 N N . ASP A 1 549 ? -15.141 -9.154 23.439 1.00 36.32 841 ASP A N 1
ATOM 4277 C CA . ASP A 1 549 ? -14.291 -10.347 23.686 1.00 37.90 841 ASP A CA 1
ATOM 4278 C C . ASP A 1 549 ? -12.847 -9.946 24.018 1.00 35.87 841 ASP A C 1
ATOM 4279 O O . ASP A 1 549 ? -11.953 -10.170 23.165 1.00 36.44 841 ASP A O 1
ATOM 4284 N N . TRP A 1 550 ? -12.577 -9.500 25.242 1.00 34.53 842 TRP A N 1
ATOM 4285 C CA . TRP A 1 550 ? -11.194 -9.109 25.639 1.00 32.89 842 TRP A CA 1
ATOM 4286 C C . TRP A 1 550 ? -10.290 -10.335 25.812 1.00 32.48 842 TRP A C 1
ATOM 4287 O O . TRP A 1 550 ? -9.065 -10.156 25.712 1.00 31.81 842 TRP A O 1
ATOM 4298 N N . ASP A 1 551 ? -10.837 -11.540 25.987 1.00 32.65 843 ASP A N 1
ATOM 4299 C CA . ASP A 1 551 ? -10.026 -12.777 26.134 1.00 34.40 843 ASP A CA 1
ATOM 4300 C C . ASP A 1 551 ? -9.087 -12.922 24.921 1.00 33.40 843 ASP A C 1
ATOM 4301 O O . ASP A 1 551 ? -7.937 -13.314 25.113 1.00 35.40 843 ASP A O 1
ATOM 4306 N N . ILE A 1 552 ? -9.537 -12.612 23.707 1.00 34.16 844 ILE A N 1
ATOM 4307 C CA . ILE A 1 552 ? -8.711 -12.851 22.485 1.00 37.07 844 ILE A CA 1
ATOM 4308 C C . ILE A 1 552 ? -7.527 -11.872 22.501 1.00 34.05 844 ILE A C 1
ATOM 4309 O O . ILE A 1 552 ? -6.476 -12.198 21.942 1.00 30.19 844 ILE A O 1
ATOM 4314 N N . ILE A 1 553 ? -7.655 -10.735 23.185 1.00 31.92 845 ILE A N 1
ATOM 4315 C CA . ILE A 1 553 ? -6.509 -9.797 23.366 1.00 30.42 845 ILE A CA 1
ATOM 4316 C C . ILE A 1 553 ? -5.471 -10.486 24.256 1.00 30.06 845 ILE A C 1
ATOM 4317 O O . ILE A 1 553 ? -4.266 -10.461 23.903 1.00 27.74 845 ILE A O 1
ATOM 4322 N N . ARG A 1 554 ? -5.909 -11.140 25.330 1.00 30.75 846 ARG A N 1
ATOM 4323 C CA . ARG A 1 554 ? -4.963 -11.827 26.252 1.00 30.69 846 ARG A CA 1
ATOM 4324 C C . ARG A 1 554 ? -4.276 -12.964 25.495 1.00 32.30 846 ARG A C 1
ATOM 4325 O O . ARG A 1 554 ? -3.042 -13.169 25.700 1.00 29.10 846 ARG A O 1
ATOM 4333 N N . LYS A 1 555 ? -5.021 -13.671 24.638 1.00 31.65 847 LYS A N 1
ATOM 4334 C CA . LYS A 1 555 ? -4.464 -14.827 23.890 1.00 32.28 847 LYS A CA 1
ATOM 4335 C C . LYS A 1 555 ? -3.401 -14.308 22.918 1.00 29.66 847 LYS A C 1
ATOM 4336 O O . LYS A 1 555 ? -2.323 -14.923 22.852 1.00 27.94 847 LYS A O 1
ATOM 4342 N N . CYS A 1 556 ? -3.678 -13.199 22.223 1.00 30.36 848 CYS A N 1
ATOM 4343 C CA . CYS A 1 556 ? -2.704 -12.521 21.332 1.00 31.50 848 CYS A CA 1
ATOM 4344 C C . CYS A 1 556 ? -1.453 -12.075 22.114 1.00 31.93 848 CYS A C 1
ATOM 4345 O O . CYS A 1 556 ? -0.298 -12.322 21.645 1.00 31.36 848 CYS A O 1
ATOM 4348 N N . ILE A 1 557 ? -1.653 -11.457 23.277 1.00 29.67 849 ILE A N 1
ATOM 4349 C CA . ILE A 1 557 ? -0.524 -11.020 24.155 1.00 28.19 849 ILE A CA 1
ATOM 4350 C C . ILE A 1 557 ? 0.288 -12.259 24.516 1.00 31.88 849 ILE A C 1
ATOM 4351 O O . ILE A 1 557 ? 1.520 -12.184 24.460 1.00 30.60 849 ILE A O 1
ATOM 4356 N N . CYS A 1 558 ? -0.398 -13.356 24.831 1.00 32.00 850 CYS A N 1
ATOM 4357 C CA . CYS A 1 558 ? 0.225 -14.642 25.224 1.00 32.46 850 CYS A CA 1
ATOM 4358 C C . CYS A 1 558 ? 1.123 -15.111 24.082 1.00 35.92 850 CYS A C 1
ATOM 4359 O O . CYS A 1 558 ? 2.259 -15.558 24.338 1.00 34.66 850 CYS A O 1
ATOM 4362 N N . SER A 1 559 ? 0.661 -14.932 22.849 1.00 37.94 851 SER A N 1
ATOM 4363 C CA . SER A 1 559 ? 1.454 -15.273 21.648 1.00 39.09 851 SER A CA 1
ATOM 4364 C C . SER A 1 559 ? 2.662 -14.339 21.487 1.00 36.81 851 SER A C 1
ATOM 4365 O O . SER A 1 559 ? 3.721 -14.835 21.154 1.00 39.13 851 SER A O 1
ATOM 4368 N N . GLY A 1 560 ? 2.515 -13.027 21.658 1.00 36.96 852 GLY A N 1
ATOM 4369 C CA . GLY A 1 560 ? 3.636 -12.092 21.427 1.00 34.86 852 GLY A CA 1
ATOM 4370 C C . GLY A 1 560 ? 4.705 -12.182 22.510 1.00 33.51 852 GLY A C 1
ATOM 4371 O O . GLY A 1 560 ? 5.874 -11.861 22.218 1.00 36.35 852 GLY A O 1
ATOM 4372 N N . TYR A 1 561 ? 4.330 -12.584 23.726 1.00 34.28 853 TYR A N 1
ATOM 4373 C CA . TYR A 1 561 ? 5.219 -12.555 24.924 1.00 31.36 853 TYR A CA 1
ATOM 4374 C C . TYR A 1 561 ? 5.343 -13.941 25.575 1.00 34.06 853 TYR A C 1
ATOM 4375 O O . TYR A 1 561 ? 5.669 -14.051 26.799 1.00 31.31 853 TYR A O 1
ATOM 4384 N N . TYR A 1 562 ? 5.183 -14.984 24.754 1.00 35.87 854 TYR A N 1
ATOM 4385 C CA . TYR A 1 562 ? 5.388 -16.414 25.101 1.00 36.84 854 TYR A CA 1
ATOM 4386 C C . TYR A 1 562 ? 6.775 -16.602 25.765 1.00 35.18 854 TYR A C 1
ATOM 4387 O O . TYR A 1 562 ? 6.917 -17.359 26.761 1.00 33.64 854 TYR A O 1
ATOM 4396 N N . HIS A 1 563 ? 7.780 -15.898 25.246 1.00 34.87 855 HIS A N 1
ATOM 4397 C CA . HIS A 1 563 ? 9.199 -15.957 25.699 1.00 33.98 855 HIS A CA 1
ATOM 4398 C C . HIS A 1 563 ? 9.316 -15.467 27.140 1.00 29.96 855 HIS A C 1
ATOM 4399 O O . HIS A 1 563 ? 10.330 -15.750 27.778 1.00 31.76 855 HIS A O 1
ATOM 4406 N N . GLN A 1 564 ? 8.298 -14.779 27.636 1.00 29.09 856 GLN A N 1
ATOM 4407 C CA . GLN A 1 564 ? 8.276 -14.245 29.016 1.00 30.41 856 GLN A CA 1
ATOM 4408 C C . GLN A 1 564 ? 7.062 -14.811 29.753 1.00 30.03 856 GLN A C 1
ATOM 4409 O O . GLN A 1 564 ? 6.494 -14.093 30.606 1.00 33.58 856 GLN A O 1
ATOM 4415 N N . ALA A 1 565 ? 6.732 -16.082 29.509 1.00 30.43 857 ALA A N 1
ATOM 4416 C CA . ALA A 1 565 ? 5.694 -16.819 30.265 1.00 27.87 857 ALA A CA 1
ATOM 4417 C C . ALA A 1 565 ? 6.291 -17.222 31.605 1.00 28.55 857 ALA A C 1
ATOM 4418 O O . ALA A 1 565 ? 7.517 -17.442 31.685 1.00 28.20 857 ALA A O 1
ATOM 4420 N N . ALA A 1 566 ? 5.462 -17.284 32.635 1.00 27.67 858 ALA A N 1
ATOM 4421 C CA . ALA A 1 566 ? 5.938 -17.663 33.974 1.00 31.28 858 ALA A CA 1
ATOM 4422 C C . ALA A 1 566 ? 4.840 -18.432 34.697 1.00 32.45 858 ALA A C 1
ATOM 4423 O O . ALA A 1 566 ? 3.660 -18.194 34.396 1.00 30.49 858 ALA A O 1
ATOM 4425 N N . LYS A 1 567 ? 5.235 -19.342 35.590 1.00 34.43 859 LYS A N 1
ATOM 4426 C CA . LYS A 1 567 ? 4.305 -20.212 36.348 1.00 40.30 859 LYS A CA 1
ATOM 4427 C C . LYS A 1 567 ? 4.348 -19.790 37.818 1.00 37.16 859 LYS A C 1
ATOM 4428 O O . LYS A 1 567 ? 5.453 -19.553 38.328 1.00 33.22 859 LYS A O 1
ATOM 4434 N N . VAL A 1 568 ? 3.177 -19.664 38.437 1.00 34.83 860 VAL A N 1
ATOM 4435 C CA . VAL A 1 568 ? 3.022 -19.333 39.878 1.00 37.44 860 VAL A CA 1
ATOM 4436 C C . VAL A 1 568 ? 3.924 -20.273 40.696 1.00 41.01 860 VAL A C 1
ATOM 4437 O O . VAL A 1 568 ? 3.990 -21.457 40.372 1.00 35.44 860 VAL A O 1
ATOM 4441 N N . LYS A 1 569 ? 4.666 -19.716 41.661 1.00 44.70 861 LYS A N 1
ATOM 4442 C CA . LYS A 1 569 ? 5.516 -20.459 42.633 1.00 48.49 861 LYS A CA 1
ATOM 4443 C C . LYS A 1 569 ? 4.892 -20.319 44.025 1.00 47.71 861 LYS A C 1
ATOM 4444 O O . LYS A 1 569 ? 4.709 -21.344 44.705 1.00 48.52 861 LYS A O 1
ATOM 4450 N N . GLY A 1 570 ? 4.521 -19.099 44.412 1.00 47.07 862 GLY A N 1
ATOM 4451 C CA . GLY A 1 570 ? 3.661 -18.843 45.587 1.00 48.69 862 GLY A CA 1
ATOM 4452 C C . GLY A 1 570 ? 3.953 -17.484 46.195 1.00 46.60 862 GLY A C 1
ATOM 4453 O O . GLY A 1 570 ? 5.054 -16.985 45.978 1.00 40.73 862 GLY A O 1
ATOM 4454 N N . ILE A 1 571 ? 2.990 -16.884 46.903 1.00 47.53 863 ILE A N 1
ATOM 4455 C CA . ILE A 1 571 ? 3.159 -15.550 47.556 1.00 48.28 863 ILE A CA 1
ATOM 4456 C C . ILE A 1 571 ? 3.743 -14.567 46.531 1.00 49.08 863 ILE A C 1
ATOM 4457 O O . ILE A 1 571 ? 4.865 -14.050 46.755 1.00 52.78 863 ILE A O 1
ATOM 4462 N N . GLY A 1 572 ? 3.042 -14.356 45.421 1.00 42.17 864 GLY A N 1
ATOM 4463 C CA . GLY A 1 572 ? 3.415 -13.357 44.401 1.00 41.29 864 GLY A CA 1
ATOM 4464 C C . GLY A 1 572 ? 4.656 -13.727 43.593 1.00 40.38 864 GLY A C 1
ATOM 4465 O O . GLY A 1 572 ? 5.039 -12.922 42.732 1.00 44.78 864 GLY A O 1
ATOM 4466 N N . GLU A 1 573 ? 5.292 -14.865 43.869 1.00 38.17 865 GLU A N 1
ATOM 4467 C CA . GLU A 1 573 ? 6.491 -15.338 43.132 1.00 39.70 865 GLU A CA 1
ATOM 4468 C C . GLU A 1 573 ? 6.031 -16.145 41.916 1.00 38.01 865 GLU A C 1
ATOM 4469 O O . GLU A 1 573 ? 5.113 -16.979 42.080 1.00 36.69 865 GLU A O 1
ATOM 4475 N N . TYR A 1 574 ? 6.634 -15.899 40.752 1.00 33.87 866 TYR A N 1
ATOM 4476 C CA . TYR A 1 574 ? 6.491 -16.756 39.540 1.00 35.54 866 TYR A CA 1
ATOM 4477 C C . TYR A 1 574 ? 7.865 -17.252 39.093 1.00 40.38 866 TYR A C 1
ATOM 4478 O O . TYR A 1 574 ? 8.882 -16.591 39.450 1.00 42.28 866 TYR A O 1
ATOM 4487 N N . ILE A 1 575 ? 7.870 -18.349 38.327 1.00 37.75 867 ILE A N 1
ATOM 4488 C CA . ILE A 1 575 ? 9.092 -18.940 37.707 1.00 40.20 867 ILE A CA 1
ATOM 4489 C C . ILE A 1 575 ? 9.032 -18.703 36.198 1.00 33.01 867 ILE A C 1
ATOM 4490 O O . ILE A 1 575 ? 8.140 -19.235 35.545 1.00 30.43 867 ILE A O 1
ATOM 4495 N N . ASN A 1 576 ? 9.971 -17.925 35.679 1.00 35.63 868 ASN A N 1
ATOM 4496 C CA . ASN A 1 576 ? 10.141 -17.704 34.227 1.00 36.27 868 ASN A CA 1
ATOM 4497 C C . ASN A 1 576 ? 10.445 -19.051 33.552 1.00 37.76 868 ASN A C 1
ATOM 4498 O O . ASN A 1 576 ? 11.508 -19.620 33.835 1.00 34.07 868 ASN A O 1
ATOM 4503 N N . LEU A 1 577 ? 9.544 -19.541 32.704 1.00 34.93 869 LEU A N 1
ATOM 4504 C CA . LEU A 1 577 ? 9.659 -20.874 32.046 1.00 39.69 869 LEU A CA 1
ATOM 4505 C C . LEU A 1 577 ? 10.947 -20.992 31.215 1.00 40.32 869 LEU A C 1
ATOM 4506 O O . LEU A 1 577 ? 11.496 -22.093 31.184 1.00 37.74 869 LEU A O 1
ATOM 4511 N N . ARG A 1 578 ? 11.393 -19.933 30.539 1.00 41.87 870 ARG A N 1
ATOM 4512 C CA . ARG A 1 578 ? 12.602 -19.986 29.656 1.00 44.01 870 ARG A CA 1
ATOM 4513 C C . ARG A 1 578 ? 13.897 -20.171 30.472 1.00 40.61 870 ARG A C 1
ATOM 4514 O O . ARG A 1 578 ? 14.807 -20.809 29.951 1.00 45.39 870 ARG A O 1
ATOM 4522 N N . THR A 1 579 ? 14.002 -19.648 31.695 1.00 36.68 871 THR A N 1
ATOM 4523 C CA . THR A 1 579 ? 15.307 -19.565 32.427 1.00 42.19 871 THR A CA 1
ATOM 4524 C C . THR A 1 579 ? 15.257 -20.267 33.790 1.00 42.18 871 THR A C 1
ATOM 4525 O O . THR A 1 579 ? 16.350 -20.543 34.377 1.00 38.44 871 THR A O 1
ATOM 4529 N N . SER A 1 580 ? 14.048 -20.564 34.268 1.00 38.38 872 SER A N 1
ATOM 4530 C CA . SER A 1 580 ? 13.746 -21.130 35.613 1.00 43.05 872 SER A CA 1
ATOM 4531 C C . SER A 1 580 ? 14.174 -20.170 36.731 1.00 44.46 872 SER A C 1
ATOM 4532 O O . SER A 1 580 ? 14.480 -20.646 37.837 1.00 45.11 872 SER A O 1
ATOM 4535 N N . VAL A 1 581 ? 14.163 -18.870 36.460 1.00 47.07 873 VAL A N 1
ATOM 4536 C CA . VAL A 1 581 ? 14.503 -17.823 37.468 1.00 52.51 873 VAL A CA 1
ATOM 4537 C C . VAL A 1 581 ? 13.219 -17.298 38.124 1.00 52.41 873 VAL A C 1
ATOM 4538 O O . VAL A 1 581 ? 12.177 -17.180 37.421 1.00 48.45 873 VAL A O 1
ATOM 4542 N N . THR A 1 582 ? 13.309 -16.951 39.415 1.00 49.65 874 THR A N 1
ATOM 4543 C CA . THR A 1 582 ? 12.190 -16.360 40.201 1.00 44.45 874 THR A CA 1
ATOM 4544 C C . THR A 1 582 ? 12.065 -14.864 39.873 1.00 44.71 874 THR A C 1
ATOM 4545 O O . THR A 1 582 ? 13.099 -14.147 39.826 1.00 41.92 874 THR A O 1
ATOM 4549 N N . VAL A 1 583 ? 10.829 -14.430 39.612 1.00 38.04 875 VAL A N 1
ATOM 4550 C CA . VAL A 1 583 ? 10.429 -13.012 39.418 1.00 37.91 875 VAL A CA 1
ATOM 4551 C C . VAL A 1 583 ? 9.212 -12.735 40.314 1.00 36.57 875 VAL A C 1
ATOM 4552 O O . VAL A 1 583 ? 8.414 -13.647 40.555 1.00 33.99 875 VAL A O 1
ATOM 4556 N N . GLN A 1 584 ? 9.100 -11.513 40.821 1.00 37.29 876 GLN A N 1
ATOM 4557 C CA . GLN A 1 584 ? 8.031 -11.136 41.773 1.00 36.24 876 GLN A CA 1
ATOM 4558 C C . GLN A 1 584 ? 6.951 -10.365 41.009 1.00 34.24 876 GLN A C 1
ATOM 4559 O O . GLN A 1 584 ? 7.307 -9.551 40.135 1.00 34.31 876 GLN A O 1
ATOM 4565 N N . LEU A 1 585 ? 5.671 -10.610 41.318 1.00 30.83 877 LEU A N 1
ATOM 4566 C CA . LEU A 1 585 ? 4.548 -9.763 40.828 1.00 29.25 877 LEU A CA 1
ATOM 4567 C C . LEU A 1 585 ? 4.592 -8.427 41.580 1.00 31.27 877 LEU A C 1
ATOM 4568 O O . LEU A 1 585 ? 4.771 -8.450 42.811 1.00 27.74 877 LEU A O 1
ATOM 4573 N N . HIS A 1 586 ? 4.487 -7.299 40.881 1.00 31.11 878 HIS A N 1
ATOM 4574 C CA . HIS A 1 586 ? 4.464 -5.955 41.521 1.00 34.84 878 HIS A CA 1
ATOM 4575 C C . HIS A 1 586 ? 3.150 -5.766 42.279 1.00 36.45 878 HIS A C 1
ATOM 4576 O O . HIS A 1 586 ? 2.076 -6.124 41.776 1.00 34.48 878 HIS A O 1
ATOM 4583 N N . PRO A 1 587 ? 3.188 -5.227 43.523 1.00 38.86 879 PRO A N 1
ATOM 4584 C CA . PRO A 1 587 ? 1.971 -5.033 44.318 1.00 39.14 879 PRO A CA 1
ATOM 4585 C C . PRO A 1 587 ? 0.960 -4.100 43.635 1.00 36.82 879 PRO A C 1
ATOM 4586 O O . PRO A 1 587 ? -0.231 -4.209 43.903 1.00 37.95 879 PRO A O 1
ATOM 4590 N N . THR A 1 588 ? 1.444 -3.225 42.751 1.00 35.07 880 THR A N 1
ATOM 4591 C CA . THR A 1 588 ? 0.583 -2.310 41.953 1.00 34.12 880 THR A CA 1
ATOM 4592 C C . THR A 1 588 ? -0.142 -3.057 40.823 1.00 33.88 880 THR A C 1
ATOM 4593 O O . THR A 1 588 ? -1.045 -2.420 40.203 1.00 35.13 880 THR A O 1
ATOM 4597 N N . SER A 1 589 ? 0.169 -4.338 40.575 1.00 30.78 881 SER A N 1
ATOM 4598 C CA . SER A 1 589 ? -0.399 -5.066 39.402 1.00 31.02 881 SER A CA 1
ATOM 4599 C C . SER A 1 589 ? -1.906 -5.188 39.593 1.00 31.86 881 SER A C 1
ATOM 4600 O O . SER A 1 589 ? -2.350 -5.405 40.737 1.00 34.81 881 SER A O 1
ATOM 4603 N N . ALA A 1 590 ? -2.646 -5.054 38.494 1.00 32.74 882 ALA A N 1
ATOM 4604 C CA . ALA A 1 590 ? -4.101 -5.316 38.397 1.00 33.08 882 ALA A CA 1
ATOM 4605 C C . ALA A 1 590 ? -4.414 -6.742 38.866 1.00 30.96 882 ALA A C 1
ATOM 4606 O O . ALA A 1 590 ? -5.556 -6.944 39.331 1.00 35.90 882 ALA A O 1
ATOM 4608 N N . LEU A 1 591 ? -3.453 -7.674 38.782 1.00 30.02 883 LEU A N 1
ATOM 4609 C CA . LEU A 1 591 ? -3.700 -9.099 39.116 1.00 30.64 883 LEU A CA 1
ATOM 4610 C C . LEU A 1 591 ? -4.026 -9.242 40.614 1.00 31.99 883 LEU A C 1
ATOM 4611 O O . LEU A 1 591 ? -4.673 -10.218 40.951 1.00 33.87 883 LEU A O 1
ATOM 4616 N N . TYR A 1 592 ? -3.664 -8.286 41.464 1.00 36.63 884 TYR A N 1
ATOM 4617 C CA . TYR A 1 592 ? -4.008 -8.334 42.914 1.00 39.71 884 TYR A CA 1
ATOM 4618 C C . TYR A 1 592 ? -5.501 -8.060 43.151 1.00 42.33 884 TYR A C 1
ATOM 4619 O O . TYR A 1 592 ? -5.935 -8.249 44.301 1.00 43.38 884 TYR A O 1
ATOM 4628 N N . GLY A 1 593 ? -6.258 -7.698 42.107 1.00 39.98 885 GLY A N 1
ATOM 4629 C CA . GLY A 1 593 ? -7.730 -7.590 42.143 1.00 37.50 885 GLY A CA 1
ATOM 4630 C C . GLY A 1 593 ? -8.424 -8.931 41.934 1.00 38.45 885 GLY A C 1
ATOM 4631 O O . GLY A 1 593 ? -9.669 -9.001 42.129 1.00 35.74 885 GLY A O 1
ATOM 4632 N N . LEU A 1 594 ? -7.682 -9.965 41.524 1.00 35.21 886 LEU A N 1
ATOM 4633 C CA . LEU A 1 594 ? -8.226 -11.341 41.333 1.00 38.34 886 LEU A CA 1
ATOM 4634 C C . LEU A 1 594 ? -8.484 -12.012 42.696 1.00 39.10 886 LEU A C 1
ATOM 4635 O O . LEU A 1 594 ? -7.810 -11.638 43.703 1.00 40.75 886 LEU A O 1
ATOM 4640 N N . GLY A 1 595 ? -9.400 -12.989 42.710 1.00 40.91 887 GLY A N 1
ATOM 4641 C CA . GLY A 1 595 ? -9.697 -13.863 43.870 1.00 43.61 887 GLY A CA 1
ATOM 4642 C C . GLY A 1 595 ? -8.463 -14.619 44.352 1.00 43.64 887 GLY A C 1
ATOM 4643 O O . GLY A 1 595 ? -8.315 -14.813 45.555 1.00 46.84 887 GLY A O 1
ATOM 4644 N N . PHE A 1 596 ? -7.606 -15.050 43.430 1.00 42.85 888 PHE A N 1
ATOM 4645 C CA . PHE A 1 596 ? -6.332 -15.762 43.711 1.00 38.23 888 PHE A CA 1
ATOM 4646 C C . PHE A 1 596 ? -5.407 -15.502 42.511 1.00 36.01 888 PHE A C 1
ATOM 4647 O O . PHE A 1 596 ? -5.928 -15.208 41.390 1.00 34.09 888 PHE A O 1
ATOM 4655 N N . LEU A 1 597 ? -4.093 -15.593 42.706 1.00 35.55 889 LEU A N 1
ATOM 4656 C CA . LEU A 1 597 ? -3.110 -15.325 41.619 1.00 34.09 889 LEU A CA 1
ATOM 4657 C C . LEU A 1 597 ? -3.157 -16.466 40.615 1.00 31.61 889 LEU A C 1
ATOM 4658 O O . LEU A 1 597 ? -3.217 -17.636 40.993 1.00 33.99 889 LEU A O 1
ATOM 4663 N N . PRO A 1 598 ? -3.109 -16.154 39.301 1.00 31.84 890 PRO A N 1
ATOM 4664 C CA . PRO A 1 598 ? -3.241 -17.175 38.271 1.00 31.86 890 PRO A CA 1
ATOM 4665 C C . PRO A 1 598 ? -1.975 -18.033 38.137 1.00 34.57 890 PRO A C 1
ATOM 4666 O O . PRO A 1 598 ? -0.882 -17.549 38.428 1.00 31.98 890 PRO A O 1
ATOM 4670 N N . ASP A 1 599 ? -2.172 -19.274 37.694 1.00 33.07 891 ASP A N 1
ATOM 4671 C CA . ASP A 1 599 ? -1.122 -20.296 37.500 1.00 32.35 891 ASP A CA 1
ATOM 4672 C C . ASP A 1 599 ? -0.116 -19.801 36.450 1.00 34.51 891 ASP A C 1
ATOM 4673 O O . ASP A 1 599 ? 1.064 -20.149 36.556 1.00 32.68 891 ASP A O 1
ATOM 4678 N N . TYR A 1 600 ? -0.570 -19.094 35.416 1.00 33.86 892 TYR A N 1
ATOM 4679 C CA . TYR A 1 600 ? 0.303 -18.752 34.263 1.00 34.39 892 TYR A CA 1
ATOM 4680 C C . TYR A 1 600 ? 0.077 -17.295 33.904 1.00 31.60 892 TYR A C 1
ATOM 4681 O O . TYR A 1 600 ? -1.074 -16.816 33.947 1.00 30.69 892 TYR A O 1
ATOM 4690 N N . VAL A 1 601 ? 1.174 -16.611 33.599 1.00 28.84 893 VAL A N 1
ATOM 4691 C CA . VAL A 1 601 ? 1.152 -15.202 33.133 1.00 27.73 893 VAL A CA 1
ATOM 4692 C C . VAL A 1 601 ? 2.172 -15.041 32.012 1.00 26.45 893 VAL A C 1
ATOM 4693 O O . VAL A 1 601 ? 3.054 -15.889 31.837 1.00 27.95 893 VAL A O 1
ATOM 4697 N N . VAL A 1 602 ? 2.033 -13.957 31.262 1.00 27.76 894 VAL A N 1
ATOM 4698 C CA . VAL A 1 602 ? 3.172 -13.361 30.529 1.00 25.44 894 VAL A CA 1
ATOM 4699 C C . VAL A 1 602 ? 3.331 -11.942 31.070 1.00 28.36 894 VAL A C 1
ATOM 4700 O O . VAL A 1 602 ? 2.360 -11.382 31.642 1.00 29.66 894 VAL A O 1
ATOM 4704 N N . TYR A 1 603 ? 4.538 -11.401 30.967 1.00 28.49 895 TYR A N 1
ATOM 4705 C CA . TYR A 1 603 ? 4.831 -10.039 31.443 1.00 27.82 895 TYR A CA 1
ATOM 4706 C C . TYR A 1 603 ? 5.603 -9.312 30.353 1.00 27.11 895 TYR A C 1
ATOM 4707 O O . TYR A 1 603 ? 6.216 -9.970 29.501 1.00 30.61 895 TYR A O 1
ATOM 4716 N N . HIS A 1 604 ? 5.550 -7.988 30.396 1.00 26.23 896 HIS A N 1
ATOM 4717 C CA . HIS A 1 604 ? 6.179 -7.086 29.402 1.00 27.98 896 HIS A CA 1
ATOM 4718 C C . HIS A 1 604 ? 7.677 -6.935 29.669 1.00 28.34 896 HIS A C 1
ATOM 4719 O O . HIS A 1 604 ? 8.439 -7.010 28.697 1.00 28.59 896 HIS A O 1
ATOM 4726 N N . GLU A 1 605 ? 8.104 -6.718 30.918 1.00 28.52 897 GLU A N 1
ATOM 4727 C CA . GLU A 1 605 ? 9.550 -6.511 31.212 1.00 30.43 897 GLU A CA 1
ATOM 4728 C C . GLU A 1 605 ? 9.834 -6.757 32.687 1.00 31.95 897 GLU A C 1
ATOM 4729 O O . GLU A 1 605 ? 8.878 -6.847 33.471 1.00 28.09 897 GLU A O 1
ATOM 4735 N N . LEU A 1 606 ? 11.121 -6.864 33.004 1.00 30.79 898 LEU A N 1
ATOM 4736 C CA . LEU A 1 606 ? 11.633 -6.988 34.384 1.00 31.98 898 LEU A CA 1
ATOM 4737 C C . LEU A 1 606 ? 12.193 -5.630 34.823 1.00 33.03 898 LEU A C 1
ATOM 4738 O O . LEU A 1 606 ? 12.860 -4.943 34.019 1.00 29.23 898 LEU A O 1
ATOM 4743 N N . ILE A 1 607 ? 11.913 -5.265 36.071 1.00 32.26 899 ILE A N 1
ATOM 4744 C CA . ILE A 1 607 ? 12.394 -4.013 36.706 1.00 35.52 899 ILE A CA 1
ATOM 4745 C C . ILE A 1 607 ? 13.077 -4.422 37.999 1.00 34.27 899 ILE A C 1
ATOM 4746 O O . ILE A 1 607 ? 12.542 -5.297 38.684 1.00 35.43 899 ILE A O 1
ATOM 4751 N N . LEU A 1 608 ? 14.210 -3.813 38.301 1.00 37.22 900 LEU A N 1
ATOM 4752 C CA . LEU A 1 608 ? 14.893 -3.995 39.602 1.00 41.07 900 LEU A CA 1
ATOM 4753 C C . LEU A 1 608 ? 14.583 -2.758 40.439 1.00 41.00 900 LEU A C 1
ATOM 4754 O O . LEU A 1 608 ? 14.891 -1.639 39.998 1.00 42.37 900 LEU A O 1
ATOM 4759 N N . THR A 1 609 ? 13.938 -2.977 41.580 1.00 40.33 901 THR A N 1
ATOM 4760 C CA . THR A 1 609 ? 13.748 -1.977 42.654 1.00 43.54 901 THR A CA 1
ATOM 4761 C C . THR A 1 609 ? 14.479 -2.571 43.858 1.00 46.23 901 THR A C 1
ATOM 4762 O O . THR A 1 609 ? 15.715 -2.629 43.779 1.00 51.66 901 THR A O 1
ATOM 4766 N N . SER A 1 610 ? 13.763 -3.068 44.872 1.00 50.12 902 SER A N 1
ATOM 4767 C CA . SER A 1 610 ? 14.360 -3.865 45.982 1.00 53.64 902 SER A CA 1
ATOM 4768 C C . SER A 1 610 ? 14.804 -5.219 45.420 1.00 52.31 902 SER A C 1
ATOM 4769 O O . SER A 1 610 ? 15.920 -5.675 45.746 1.00 53.97 902 SER A O 1
ATOM 4772 N N . LYS A 1 611 ? 13.979 -5.779 44.531 1.00 49.56 903 LYS A N 1
ATOM 4773 C CA . LYS A 1 611 ? 14.149 -7.124 43.927 1.00 48.84 903 LYS A CA 1
ATOM 4774 C C . LYS A 1 611 ? 13.650 -7.097 42.475 1.00 38.60 903 LYS A C 1
ATOM 4775 O O . LYS A 1 611 ? 13.104 -6.073 42.053 1.00 39.96 903 LYS A O 1
ATOM 4781 N N . GLU A 1 612 ? 13.825 -8.196 41.746 1.00 37.04 904 GLU A N 1
ATOM 4782 C CA . GLU A 1 612 ? 13.401 -8.332 40.328 1.00 38.73 904 GLU A CA 1
ATOM 4783 C C . GLU A 1 612 ? 11.879 -8.511 40.277 1.00 36.35 904 GLU A C 1
ATOM 4784 O O . GLU A 1 612 ? 11.370 -9.553 40.747 1.00 38.68 904 GLU A O 1
ATOM 4790 N N . TYR A 1 613 ? 11.171 -7.518 39.744 1.00 33.96 905 TYR A N 1
ATOM 4791 C CA . TYR A 1 613 ? 9.703 -7.567 39.560 1.00 32.82 905 TYR A CA 1
ATOM 4792 C C . TYR A 1 613 ? 9.389 -7.673 38.063 1.00 32.39 905 TYR A C 1
ATOM 4793 O O . TYR A 1 613 ? 10.005 -6.984 37.229 1.00 28.51 905 TYR A O 1
ATOM 4802 N N . MET A 1 614 ? 8.397 -8.489 37.768 1.00 28.35 906 MET A N 1
ATOM 4803 C CA . MET A 1 614 ? 7.581 -8.369 36.538 1.00 32.93 906 MET A CA 1
ATOM 4804 C C . MET A 1 614 ? 6.880 -7.015 36.529 1.00 33.79 906 MET A C 1
ATOM 4805 O O . MET A 1 614 ? 6.481 -6.537 37.616 1.00 31.82 906 MET A O 1
ATOM 4810 N N . SER A 1 615 ? 6.731 -6.433 35.339 1.00 30.24 907 SER A N 1
ATOM 4811 C CA . SER A 1 615 ? 6.005 -5.166 35.119 1.00 31.35 907 SER A CA 1
ATOM 4812 C C . SER A 1 615 ? 5.119 -5.327 33.883 1.00 29.92 907 SER A C 1
ATOM 4813 O O . SER A 1 615 ? 5.648 -5.667 32.786 1.00 29.94 907 SER A O 1
ATOM 4816 N N . THR A 1 616 ? 3.816 -5.104 34.087 1.00 29.65 908 THR A N 1
ATOM 4817 C CA . THR A 1 616 ? 2.725 -5.243 33.088 1.00 27.77 908 THR A CA 1
ATOM 4818 C C . THR A 1 616 ? 2.517 -6.727 32.802 1.00 26.57 908 THR A C 1
ATOM 4819 O O . THR A 1 616 ? 3.204 -7.318 31.930 1.00 26.82 908 THR A O 1
ATOM 4823 N N . VAL A 1 617 ? 1.603 -7.312 33.552 1.00 26.70 909 VAL A N 1
ATOM 4824 C CA . VAL A 1 617 ? 1.389 -8.780 33.600 1.00 25.36 909 VAL A CA 1
ATOM 4825 C C . VAL A 1 617 ? -0.037 -9.095 33.150 1.00 25.69 909 VAL A C 1
ATOM 4826 O O . VAL A 1 617 ? -0.952 -8.373 33.523 1.00 24.50 909 VAL A O 1
ATOM 4830 N N . THR A 1 618 ? -0.173 -10.141 32.350 1.00 28.25 910 THR A N 1
ATOM 4831 C CA . THR A 1 618 ? -1.466 -10.667 31.837 1.00 27.97 910 THR A CA 1
ATOM 4832 C C . THR A 1 618 ? -1.596 -12.143 32.244 1.00 30.93 910 THR A C 1
ATOM 4833 O O . THR A 1 618 ? -0.667 -12.931 31.947 1.00 28.84 910 THR A O 1
ATOM 4837 N N . ALA A 1 619 ? -2.705 -12.511 32.890 1.00 30.43 911 ALA A N 1
ATOM 4838 C CA . ALA A 1 619 ? -3.062 -13.933 33.114 1.00 30.07 911 ALA A CA 1
ATOM 4839 C C . ALA A 1 619 ? -3.298 -14.583 31.748 1.00 30.14 911 ALA A C 1
ATOM 4840 O O . ALA A 1 619 ? -3.956 -13.925 30.907 1.00 29.42 911 ALA A O 1
ATOM 4842 N N . VAL A 1 620 ? -2.772 -15.801 31.545 1.00 31.60 912 VAL A N 1
ATOM 4843 C CA . VAL A 1 620 ? -2.923 -16.605 30.299 1.00 31.46 912 VAL A CA 1
ATOM 4844 C C . VAL A 1 620 ? -3.427 -18.003 30.676 1.00 36.83 912 VAL A C 1
ATOM 4845 O O . VAL A 1 620 ? -3.049 -18.524 31.762 1.00 30.46 912 VAL A O 1
ATOM 4849 N N . ASP A 1 621 ? -4.285 -18.570 29.826 1.00 35.82 913 ASP A N 1
ATOM 4850 C CA . ASP A 1 621 ? -4.768 -19.965 29.968 1.00 38.87 913 ASP A CA 1
ATOM 4851 C C . ASP A 1 621 ? -3.602 -20.883 29.619 1.00 36.03 913 ASP A C 1
ATOM 4852 O O . ASP A 1 621 ? -2.851 -20.608 28.682 1.00 34.61 913 ASP A O 1
ATOM 4857 N N . PRO A 1 622 ? -3.397 -21.984 30.375 1.00 35.13 914 PRO A N 1
ATOM 4858 C CA . PRO A 1 622 ? -2.330 -22.937 30.057 1.00 37.03 914 PRO A CA 1
ATOM 4859 C C . PRO A 1 622 ? -2.439 -23.501 28.632 1.00 35.26 914 PRO A C 1
ATOM 4860 O O . PRO A 1 622 ? -1.426 -23.680 28.002 1.00 35.05 914 PRO A O 1
ATOM 4864 N N . HIS A 1 623 ? -3.662 -23.741 28.140 1.00 39.38 915 HIS A N 1
ATOM 4865 C CA . HIS A 1 623 ? -3.859 -24.325 26.788 1.00 37.20 915 HIS A CA 1
ATOM 4866 C C . HIS A 1 623 ? -3.382 -23.336 25.731 1.00 38.41 915 HIS A C 1
ATOM 4867 O O . HIS A 1 623 ? -2.975 -23.828 24.673 1.00 43.43 915 HIS A O 1
ATOM 4874 N N . TRP A 1 624 ? -3.385 -22.019 26.011 1.00 35.61 916 TRP A N 1
ATOM 4875 C CA . TRP A 1 624 ? -2.841 -21.014 25.067 1.00 36.53 916 TRP A CA 1
ATOM 4876 C C . TRP A 1 624 ? -1.337 -21.264 24.915 1.00 36.69 916 TRP A C 1
ATOM 4877 O O . TRP A 1 624 ? -0.825 -21.189 23.792 1.00 36.34 916 TRP A O 1
ATOM 4888 N N . LEU A 1 625 ? -0.626 -21.550 26.001 1.00 38.16 917 LEU A N 1
ATOM 4889 C CA . LEU A 1 625 ? 0.859 -21.659 25.919 1.00 40.33 917 LEU A CA 1
ATOM 4890 C C . LEU A 1 625 ? 1.260 -22.898 25.115 1.00 44.71 917 LEU A C 1
ATOM 4891 O O . LEU A 1 625 ? 2.241 -22.797 24.330 1.00 44.73 917 LEU A O 1
ATOM 4896 N N . ALA A 1 626 ? 0.554 -24.017 25.331 1.00 49.97 918 ALA A N 1
ATOM 4897 C CA . ALA A 1 626 ? 0.740 -25.321 24.635 1.00 54.39 918 ALA A CA 1
ATOM 4898 C C . ALA A 1 626 ? 0.719 -25.119 23.116 1.00 58.41 918 ALA A C 1
ATOM 4899 O O . ALA A 1 626 ? 1.725 -25.456 22.459 1.00 62.95 918 ALA A O 1
ATOM 4901 N N . GLU A 1 627 ? -0.380 -24.553 22.602 0.79 58.94 919 GLU A N 1
ATOM 4902 C CA . GLU A 1 627 ? -0.613 -24.267 21.158 0.79 61.21 919 GLU A CA 1
ATOM 4903 C C . GLU A 1 627 ? 0.623 -23.629 20.515 0.79 61.75 919 GLU A C 1
ATOM 4904 O O . GLU A 1 627 ? 0.778 -23.788 19.297 0.79 56.50 919 GLU A O 1
ATOM 4910 N N . LEU A 1 628 ? 1.439 -22.907 21.293 1.00 68.92 920 LEU A N 1
ATOM 4911 C CA . LEU A 1 628 ? 2.491 -21.983 20.782 1.00 73.10 920 LEU A CA 1
ATOM 4912 C C . LEU A 1 628 ? 3.890 -22.591 20.930 1.00 75.52 920 LEU A C 1
ATOM 4913 O O . LEU A 1 628 ? 4.024 -23.669 21.562 1.00 78.70 920 LEU A O 1
ATOM 4918 N N . GLU A 1 629 ? 4.882 -21.903 20.347 1.00 83.85 921 GLU A N 1
ATOM 4919 C CA . GLU A 1 629 ? 6.316 -22.304 20.304 1.00 85.76 921 GLU A CA 1
ATOM 4920 C C . GLU A 1 629 ? 7.161 -21.117 19.815 1.00 86.20 921 GLU A C 1
ATOM 4921 O O . GLU A 1 629 ? 8.210 -21.259 19.172 1.00 79.94 921 GLU A O 1
#

Sequence (620 aa):
KEQREFLPAFAVREDLLRVIRDNQVVIVIGETGSGKTTQLTQFLYEDGYGKTGMIGCTQPRRVAAMSVAKRVAEEMEVKLGTLVGYAIRFEDCTSKETVIKYMTDGVLLRESLNEPDLDRYSCIIMDEAHERALNTDVLMGLFKKILQRRRDLKLIITSATMNSKRFSDFFGGAPEFTIPGRTFPVDILFHRSPVEDYVDQAVQQVLAIHVSKPAGDILVFMTGQEDIEVTCELIQERLAALNDPPKLSVLPIYSQMPADLQAKIFDRAPPGVRKCIVATNIAETSLTVDGIMYVVDCGYSKLKVYNPRMGMDTLQITPISQANAAQRAGRAGRTGPGQAYRLYTEKQFRDEMYMQTIPEIQRTNLSNTVLLLKSLGVKDLLDFDFMDPPPQDTITTSLYDLWALGALDNLGELTELGRKMNAFPMDPPLAKLLIMSEEYGCSEEMVTIVSMLSVPNVFYRPKERQEESDAAREKFFVPESDHLTYLHVYTQWKANGYSDAWCARHFLHSKSLRRAREVRDQLLDIMKMQHMRMVSCGTDWDIIRKCICSGYYHQAAKVKGIGEYINLRTSVTVQLHPTSALYGLGFLPDYVVYHELILTSKEYMSTVTAVDPHWLAELE

Secondary structure (DSSP, 8-state):
--GGGSSGGGGGHHHHHHHHHH-SEEEEE--TTSSHHHHHHHHHHHTTTTTTSEEEEEES-HHHHHHHHHHHHHHTT--BTTTEEEEETTEEE--TT-SEEEEEHHHHHHHHHH-TT-TTEEEEEETTGGG--HHHHHHHHHHHHHHHH-SS-EEEEEE-STT-SSHHHHTTSPPEEE--------EEEE-SS--S-HHHHHHHHHHHHHHHSPS-EEEEE-SSHHHHHHHHHHHHHHHHHSSSPPPEEEEEE-TT--HHHHHHHHSPPPTTPEEEEEE-THHHHT---TTEEEEEE-SEEEEEEEETTTTEEEEEEEEPPHHHHHHHHHTTSSSSS-EEEESS-HHHHHHSS-SSPPPGGGTS--HHHHHHHHHHT-SSGGGS--SSPPPHHHHHHHHHHHHHTTSB-TTS-B-HHHHHHHTSSS-HHHHHHHHHHTTTT-HHHHHHHHHHHTS--SB---GGGHHHHHHHHHHH--TTBHHHHHHHHHHHHHHTTT-HHHHHHTTB-HHHHHHHHHHHHHHHHHHHHTT------TT-THHHHHHHHHHTGGGEEEEEETTEEEETTT--EEEEPTTSGGGGSSS--SEEEEEEEEESSSEEEEEEEE--HHHHHH--

Organism: Chaetomium thermophilum (strain DSM 1495 / CBS 144.50 / IMI 039719) (NCBI:txid759272)